Protein 6GKV (pdb70)

Radius of gyration: 29.34 Å; Cα contacts (8 Å, |Δi|>4): 1308; chains: 2; bounding box: 68×53×94 Å

Secondary structure (DSSP, 8-state):
-HHHHHHHHHHHHHHHT-S-HHHHHHHHHHHHHHHHHHH--SSHHHHHHHHHHHHHHHTTS-S-SS-TTHHHHSS---HHHHHHHS-TT---S-----STT--HHHHHHHHHHHHHHHTT--TT-EEEEET-TT-HHHHHHHHT-TT-EEEEEES-HHHHHHHHHHHHTTT-SS-EEEE--TTT------EEEEEEES-GGG---HHHHHHHHHHTEEEEEEEEEEEEEESS--EES--SSTT--STTTSSPTTS-EE-BTTGGGG--SS-EEEEEEEE-HHHHHHHHHHHHHHHHHTHHHHHHHHHHHSSSHHHHHHHHHHHHHHHHHHHHHHHGGGGSSEEEEEEEEE-/--SHHHHHHHHTT-S-HHHHHHHHHHHHHHHHHHH--SSHHHHHHHHHHHHHHHTTS-S-SS-SSHHHHSSS--HHHHHHHS-TT---S-----SSS--HHHHHHHHHHHHHHHTT--TT-EEEEET-TTSHHHHHHHHH-TT-EEEEEES-SHHHHHHHHHHHHHT-TTEEEEE--TTT------EEEEEEES-GGG-S-HHHHHHHHHTTEEEEEEEEEEEEEESS--EES--SSTT--SHHHHSPTTS-EE-BTTGGGG--SS-EEEEEEEE-HHHHHHHHHHHHHHHHHTHHHHHHHHHHHTTSSTTHHHHHHHHHHHHHHHHHHTTHHHHTSEEEEEEEEE-

Solvent-accessible surface area: 29105 Å² total; per-residue (Å²): 180,104,106,103,56,62,27,82,81,29,56,94,56,10,72,91,39,117,20,85,69,102,71,12,41,89,41,0,105,131,16,2,43,85,12,18,150,114,3,80,80,115,49,46,75,83,8,14,44,76,5,14,94,19,2,73,44,0,61,163,70,107,5,12,54,93,33,106,80,13,12,80,123,6,78,52,25,40,44,101,0,12,106,32,5,3,3,76,22,3,5,57,12,0,0,31,15,169,124,144,96,19,73,3,49,99,0,0,70,35,0,0,73,23,1,11,125,35,1,98,13,119,76,63,25,12,3,0,4,1,26,11,23,14,0,8,8,2,3,44,2,0,68,157,56,135,105,3,129,1,2,0,2,5,46,0,88,21,11,59,103,22,0,77,122,44,6,212,76,74,137,26,157,8,21,64,11,57,82,12,42,12,12,97,49,120,34,115,92,66,7,39,24,0,6,0,18,33,20,0,7,11,14,9,2,0,41,67,0,4,82,19,0,3,107,5,5,18,191,127,0,22,0,1,0,0,0,12,0,0,48,37,4,15,5,39,16,94,56,38,63,102,40,11,19,10,3,80,44,10,47,27,60,28,3,13,0,4,0,0,2,30,0,1,2,8,4,6,34,41,4,7,6,50,31,2,52,2,5,18,1,104,19,21,14,57,0,2,55,25,3,12,116,78,0,54,79,44,57,118,67,0,70,69,30,3,54,120,90,61,73,52,99,110,81,1,34,89,41,13,14,62,14,46,1,35,0,0,10,8,22,19,13,12,25,40,84,104,0,30,16,2,1,1,0,0,1,4,0,78,118,108,81,54,85,114,24,52,120,78,10,58,96,38,116,22,81,69,110,77,11,47,124,49,0,96,156,9,1,39,63,8,18,151,104,2,75,70,119,32,47,69,74,9,14,42,74,5,10,91,17,2,70,52,0,56,165,62,119,14,2,52,114,37,79,73,18,11,79,112,24,58,61,18,49,23,113,2,15,96,28,4,14,5,71,36,5,5,62,10,0,0,56,15,59,133,131,99,14,72,20,60,94,0,0,64,36,0,0,52,32,0,4,121,38,1,94,12,119,64,45,26,15,1,0,3,1,29,11,23,14,0,10,8,0,16,29,0,2,100,106,30,148,97,0,137,3,8,0,4,5,34,0,74,30,14,43,98,26,0,57,91,13,8,163,156,123,110,15,161,30,28,84,10,65,91,16,28,13,12,100,51,122,21,111,99,65,14,41,16,0,0,0,20,30,26,0,2,19,8,5,4,0,33,77,0,3,102,16,0,4,106,6,5,21,188,136,2,23,0,0,0,0,0,6,0,0,45,37,2,7,6,50,13,97,49,42,73,134,89,8,33,13,4,88,45,11,46,61,47,34,14,17,0,6,0,0,2,30,0,2,2,8,2,5,37,37,3,7,6,50,35,2,52,1,4,24,0,102,25,25,15,58,0,3,60,28,6,11,112,19,0,52,80,56,61,109,86,0,131,62,48,9,72,108,100,58,76,31,139,116,64,8,65,65,50,21,15,55,14,44,0,38,0,0,10,9,18,19,12,13,23,48,83,104,0,27,15,0,2,1,0,0,2,1,0,74,120

Structure (mmCIF, N/CA/C/O backbone):
data_6GKV
#
_entry.id   6GKV
#
_cell.length_a   48.470
_cell.length_b   96.050
_cell.length_c   154.630
_cell.angle_alpha   90.000
_cell.angle_beta   90.000
_cell.angle_gamma   90.000
#
_symmetry.space_group_name_H-M   'P 21 21 21'
#
loop_
_entity.id
_entity.type
_entity.pdbx_description
1 polymer 'Coclaurine N-methyltransferase'
2 non-polymer S-ADENOSYL-L-HOMOCYSTEINE
3 non-polymer 6,7-dimethoxy-2-methyl-1,2,3,4-tetrahydroisoquinolin-2-ium
4 water water
#
loop_
_atom_site.group_PDB
_atom_site.id
_atom_site.type_symbol
_atom_site.label_atom_id
_atom_site.label_alt_id
_atom_site.label_comp_id
_atom_site.label_asym_id
_atom_site.label_entity_id
_atom_site.label_seq_id
_atom_site.pdbx_PDB_ins_code
_atom_site.Cartn_x
_atom_site.Cartn_y
_atom_site.Cartn_z
_atom_site.occupancy
_atom_site.B_iso_or_equiv
_atom_site.auth_seq_id
_atom_site.auth_comp_id
_atom_site.auth_asym_id
_atom_site.auth_atom_id
_atom_site.pdbx_PDB_model_num
ATOM 1 N N . GLN A 1 1 ? -3.634 4.067 -5.424 1.00 77.73 7 GLN A N 1
ATOM 2 C CA . GLN A 1 1 ? -3.641 3.858 -3.975 1.00 90.76 7 GLN A CA 1
ATOM 3 C C . GLN A 1 1 ? -2.234 3.583 -3.447 1.00 92.49 7 GLN A C 1
ATOM 4 O O . GLN A 1 1 ? -1.568 4.441 -2.859 1.00 80.13 7 GLN A O 1
ATOM 10 N N . THR A 1 2 ? -1.803 2.348 -3.671 1.00 100.93 8 THR A N 1
ATOM 11 C CA . THR A 1 2 ? -0.558 1.838 -3.119 1.00 106.14 8 THR A CA 1
ATOM 12 C C . THR A 1 2 ? 0.601 2.059 -4.069 1.00 104.17 8 THR A C 1
ATOM 13 O O . THR A 1 2 ? 1.763 1.882 -3.695 1.00 100.07 8 THR A O 1
ATOM 17 N N . LYS A 1 3 ? 0.269 2.433 -5.304 1.00 103.74 9 LYS A N 1
ATOM 18 C CA . LYS A 1 3 ? 1.273 2.773 -6.302 1.00 99.38 9 LYS A CA 1
ATOM 19 C C . LYS A 1 3 ? 1.798 4.192 -6.085 1.00 100.27 9 LYS A C 1
ATOM 20 O O . LYS A 1 3 ? 2.887 4.530 -6.543 1.00 105.13 9 LYS A O 1
ATOM 26 N N . LYS A 1 4 ? 1.009 5.017 -5.396 1.00 94.65 10 LYS A N 1
ATOM 27 C CA . LYS A 1 4 ? 1.453 6.348 -4.993 1.00 89.33 10 LYS A CA 1
ATOM 28 C C . LYS A 1 4 ? 2.512 6.208 -3.912 1.00 87.10 10 LYS A C 1
ATOM 29 O O . LYS A 1 4 ? 3.539 6.899 -3.933 1.00 85.33 10 LYS A O 1
ATOM 35 N N . ALA A 1 5 ? 2.257 5.284 -2.987 1.00 85.70 11 ALA A N 1
ATOM 36 C CA . ALA A 1 5 ? 3.156 4.988 -1.879 1.00 84.87 11 ALA A CA 1
ATOM 37 C C . ALA A 1 5 ? 4.360 4.130 -2.290 1.00 76.94 11 ALA A C 1
ATOM 38 O O . ALA A 1 5 ? 5.443 4.261 -1.720 1.00 75.70 11 ALA A O 1
ATOM 40 N N . ALA A 1 6 ? 4.165 3.239 -3.257 1.00 80.63 12 ALA A N 1
ATOM 41 C CA . ALA A 1 6 ? 5.276 2.504 -3.860 1.00 78.08 12 ALA A CA 1
ATOM 42 C C . ALA A 1 6 ? 6.343 3.459 -4.409 1.00 69.15 12 ALA A C 1
ATOM 43 O O . ALA A 1 6 ? 7.538 3.218 -4.271 1.00 68.62 12 ALA A O 1
ATOM 45 N N . ILE A 1 7 ? 5.891 4.552 -5.014 1.00 59.33 13 ILE A N 1
ATOM 46 C CA . ILE A 1 7 ? 6.774 5.541 -5.609 1.00 61.63 13 ILE A CA 1
ATOM 47 C C . ILE A 1 7 ? 7.601 6.319 -4.605 1.00 64.69 13 ILE A C 1
ATOM 48 O O . ILE A 1 7 ? 8.809 6.517 -4.817 1.00 64.33 13 ILE A O 1
ATOM 53 N N . VAL A 1 8 ? 6.945 6.780 -3.537 1.00 72.88 14 VAL A N 1
ATOM 54 C CA . VAL A 1 8 ? 7.605 7.564 -2.489 1.00 72.43 14 VAL A CA 1
ATOM 55 C C . VAL A 1 8 ? 8.627 6.728 -1.723 1.00 58.59 14 VAL A C 1
ATOM 56 O O . VAL A 1 8 ? 9.605 7.267 -1.218 1.00 51.71 14 VAL A O 1
ATOM 60 N N . GLU A 1 9 ? 8.413 5.416 -1.660 1.00 58.80 15 GLU A N 1
ATOM 61 C CA . GLU A 1 9 ? 9.408 4.523 -1.082 1.00 61.40 15 GLU A CA 1
ATOM 62 C C . GLU A 1 9 ? 10.616 4.415 -2.013 1.00 58.43 15 GLU A C 1
ATOM 63 O O . GLU A 1 9 ? 11.754 4.406 -1.561 1.00 64.80 15 GLU A O 1
ATOM 69 N N . LEU A 1 10 ? 10.369 4.360 -3.315 1.00 62.17 16 LEU A N 1
ATOM 70 C CA . LEU A 1 10 ? 11.453 4.318 -4.306 1.00 61.16 16 LEU A CA 1
ATOM 71 C C . LEU A 1 10 ? 12.325 5.558 -4.251 1.00 57.73 16 LEU A C 1
ATOM 72 O O . LEU A 1 10 ? 13.553 5.461 -4.182 1.00 61.10 16 LEU A O 1
ATOM 77 N N . LEU A 1 11 ? 11.680 6.721 -4.302 1.00 54.88 17 LEU A N 1
ATOM 78 C CA . LEU A 1 11 ? 12.381 7.995 -4.154 1.00 49.78 17 LEU A CA 1
ATOM 79 C C . LEU A 1 11 ? 13.281 8.021 -2.899 1.00 45.72 17 LEU A C 1
ATOM 80 O O . LEU A 1 11 ? 14.413 8.475 -2.990 1.00 44.70 17 LEU A O 1
ATOM 85 N N . LYS A 1 12 ? 12.838 7.501 -1.751 1.00 55.68 18 LYS A N 1
ATOM 86 C CA . LYS A 1 12 ? 13.737 7.530 -0.568 1.00 61.77 18 LYS A CA 1
ATOM 87 C C . LYS A 1 12 ? 14.888 6.532 -0.608 1.00 54.46 18 LYS A C 1
ATOM 88 O O . LYS A 1 12 ? 15.989 6.804 -0.141 1.00 52.83 18 LYS A O 1
ATOM 94 N N . GLN A 1 13 ? 14.635 5.374 -1.174 1.00 53.33 19 GLN A N 1
ATOM 95 C CA . GLN A 1 13 ? 15.703 4.428 -1.442 1.00 59.14 19 GLN A CA 1
ATOM 96 C C . GLN A 1 13 ? 16.809 5.004 -2.320 1.00 60.22 19 GLN A C 1
ATOM 97 O O . GLN A 1 13 ? 18.001 4.725 -2.110 1.00 58.39 19 GLN A O 1
ATOM 103 N N . LEU A 1 14 ? 16.392 5.769 -3.332 1.00 54.14 20 LEU A N 1
ATOM 104 C CA . LEU A 1 14 ? 17.315 6.455 -4.223 1.00 46.13 20 LEU A CA 1
ATOM 105 C C . LEU A 1 14 ? 18.103 7.512 -3.448 1.00 40.31 20 LEU A C 1
ATOM 106 O O . LEU A 1 14 ? 19.326 7.539 -3.512 1.00 45.33 20 LEU A O 1
ATOM 111 N N . GLU A 1 15 ? 17.406 8.377 -2.717 1.00 42.40 21 GLU A N 1
ATOM 112 C CA . GLU A 1 15 ? 18.055 9.337 -1.802 1.00 46.03 21 GLU A CA 1
ATOM 113 C C . GLU A 1 15 ? 19.076 8.659 -0.862 1.00 48.13 21 GLU A C 1
ATOM 114 O O . GLU A 1 15 ? 20.126 9.228 -0.547 1.00 48.85 21 GLU A O 1
ATOM 120 N N . LEU A 1 16 ? 18.767 7.442 -0.428 1.00 45.87 22 LEU A N 1
ATOM 121 C CA . LEU A 1 16 ? 19.606 6.744 0.549 1.00 52.21 22 LEU A CA 1
ATOM 122 C C . LEU A 1 16 ? 20.672 5.906 -0.141 1.00 58.73 22 LEU A C 1
ATOM 123 O O . LEU A 1 16 ? 21.588 5.380 0.513 1.00 60.20 22 LEU A O 1
ATOM 128 N N . GLY A 1 17 ? 20.541 5.770 -1.458 1.00 47.71 23 GLY A N 1
ATOM 129 C CA . GLY A 1 17 ? 21.543 5.085 -2.241 1.00 40.41 23 GLY A CA 1
ATOM 130 C C . GLY A 1 17 ? 21.473 3.584 -2.083 1.00 48.80 23 GLY A C 1
ATOM 131 O O . GLY A 1 17 ? 22.501 2.907 -2.139 1.00 55.08 23 GLY A O 1
ATOM 132 N N . LEU A 1 18 ? 20.253 3.066 -1.935 1.00 47.12 24 LEU A N 1
ATOM 133 C CA . LEU A 1 18 ? 20.020 1.642 -1.677 1.00 47.09 24 LEU A CA 1
ATOM 134 C C . LEU A 1 18 ? 19.603 0.843 -2.908 1.00 51.64 24 LEU A C 1
ATOM 135 O O . LEU A 1 18 ? 19.400 -0.373 -2.828 1.00 54.10 24 LEU A O 1
ATOM 140 N N . VAL A 1 19 ? 19.457 1.526 -4.039 1.00 52.98 25 VAL A N 1
ATOM 141 C CA . VAL A 1 19 ? 19.069 0.884 -5.293 1.00 54.24 25 VAL A CA 1
ATOM 142 C C . VAL A 1 19 ? 20.266 0.828 -6.247 1.00 53.27 25 VAL A C 1
ATOM 143 O O . VAL A 1 19 ? 20.861 1.868 -6.556 1.00 47.77 25 VAL A O 1
ATOM 147 N N . PRO A 1 20 ? 20.625 -0.384 -6.716 1.00 55.95 26 PRO A N 1
ATOM 148 C CA . PRO A 1 20 ? 21.800 -0.574 -7.585 1.00 57.67 26 PRO A CA 1
ATOM 149 C C . PRO A 1 20 ? 21.654 0.185 -8.910 1.00 57.91 26 PRO A C 1
ATOM 150 O O . PRO A 1 20 ? 20.524 0.381 -9.352 1.00 58.80 26 PRO A O 1
ATOM 154 N N . TYR A 1 21 ? 22.767 0.606 -9.512 1.00 56.32 27 TYR A N 1
ATOM 155 C CA . TYR A 1 21 ? 22.734 1.441 -10.720 1.00 50.43 27 TYR A CA 1
ATOM 156 C C . TYR A 1 21 ? 21.863 0.894 -11.834 1.00 53.59 27 TYR A C 1
ATOM 157 O O . TYR A 1 21 ? 21.128 1.656 -12.464 1.00 49.80 27 TYR A O 1
ATOM 166 N N . ASP A 1 22 ? 21.952 -0.415 -12.066 1.00 58.48 28 ASP A N 1
ATOM 167 C CA . ASP A 1 22 ? 21.238 -1.076 -13.159 1.00 59.08 28 ASP A CA 1
ATOM 168 C C . ASP A 1 22 ? 19.745 -1.083 -12.950 1.00 62.55 28 ASP A C 1
ATOM 169 O O . ASP A 1 22 ? 18.983 -0.953 -13.908 1.00 69.37 28 ASP A O 1
ATOM 174 N N . ASP A 1 23 ? 19.333 -1.276 -11.703 1.00 54.64 29 ASP A N 1
ATOM 175 C CA . ASP A 1 23 ? 17.925 -1.212 -11.348 1.00 51.52 29 ASP A CA 1
ATOM 176 C C . ASP A 1 23 ? 17.385 0.201 -11.600 1.00 52.18 29 ASP A C 1
ATOM 177 O O . ASP A 1 23 ? 16.213 0.373 -11.925 1.00 56.01 29 ASP A O 1
ATOM 182 N N . ILE A 1 24 ? 18.241 1.209 -11.439 1.00 56.47 30 ILE A N 1
ATOM 183 C CA . ILE A 1 24 ? 17.827 2.604 -11.616 1.00 52.02 30 ILE A CA 1
ATOM 184 C C . ILE A 1 24 ? 17.661 2.899 -13.091 1.00 43.93 30 ILE A C 1
ATOM 185 O O . ILE A 1 24 ? 16.660 3.488 -13.501 1.00 47.72 30 ILE A O 1
ATOM 190 N N . LYS A 1 25 ? 18.647 2.479 -13.881 1.00 45.17 31 LYS A N 1
ATOM 191 C CA . LYS A 1 25 ? 18.596 2.604 -15.342 1.00 44.79 31 LYS A CA 1
ATOM 192 C C . LYS A 1 25 ? 17.372 1.892 -15.920 1.00 50.78 31 LYS A C 1
ATOM 193 O O . LYS A 1 25 ? 16.634 2.462 -16.722 1.00 51.19 31 LYS A O 1
ATOM 199 N N . GLN A 1 26 ? 17.141 0.653 -15.491 1.00 44.49 32 GLN A N 1
ATOM 200 C CA . GLN A 1 26 ? 15.942 -0.060 -15.899 1.00 39.59 32 GLN A CA 1
ATOM 201 C C . GLN A 1 26 ? 14.654 0.716 -15.612 1.00 42.65 32 GLN A C 1
ATOM 202 O O . GLN A 1 26 ? 13.759 0.743 -16.442 1.00 47.01 32 GLN A O 1
ATOM 208 N N . LEU A 1 27 ? 14.552 1.342 -14.442 1.00 48.65 33 LEU A N 1
ATOM 209 C CA . LEU A 1 27 ? 13.317 2.044 -14.078 1.00 49.30 33 LEU A CA 1
ATOM 210 C C . LEU A 1 27 ? 13.164 3.346 -14.858 1.00 47.93 33 LEU A C 1
ATOM 211 O O . LEU A 1 27 ? 12.041 3.762 -15.179 1.00 39.05 33 LEU A O 1
ATOM 216 N N . ILE A 1 28 ? 14.296 3.993 -15.125 1.00 43.45 34 ILE A N 1
ATOM 217 C CA . ILE A 1 28 ? 14.317 5.231 -15.889 1.00 48.63 34 ILE A CA 1
ATOM 218 C C . ILE A 1 28 ? 13.833 4.934 -17.307 1.00 47.46 34 ILE A C 1
ATOM 219 O O . ILE A 1 28 ? 12.931 5.607 -17.806 1.00 49.79 34 ILE A O 1
ATOM 224 N N . ARG A 1 29 ? 14.394 3.893 -17.924 1.00 42.54 35 ARG A N 1
ATOM 225 C CA . ARG A 1 29 ? 14.021 3.502 -19.280 1.00 44.05 35 ARG A CA 1
ATOM 226 C C . ARG A 1 29 ? 12.533 3.263 -19.413 1.00 50.02 35 ARG A C 1
ATOM 227 O O . ARG A 1 29 ? 11.963 3.476 -20.487 1.00 55.62 35 ARG A O 1
ATOM 235 N N . ARG A 1 30 ? 11.909 2.808 -18.330 1.00 44.06 36 ARG A N 1
ATOM 236 C CA . ARG A 1 30 ? 10.486 2.491 -18.358 1.00 45.33 36 ARG A CA 1
ATOM 237 C C . ARG A 1 30 ? 9.678 3.768 -18.451 1.00 46.84 36 ARG A C 1
ATOM 238 O O . ARG A 1 30 ? 8.636 3.798 -19.103 1.00 52.49 36 ARG A O 1
ATOM 246 N N . GLU A 1 31 ? 10.152 4.813 -17.773 1.00 43.80 37 GLU A N 1
ATOM 247 C CA . GLU A 1 31 ? 9.481 6.115 -17.809 1.00 42.01 37 GLU A CA 1
ATOM 248 C C . GLU A 1 31 ? 9.714 6.784 -19.157 1.00 40.91 37 GLU A C 1
ATOM 249 O O . GLU A 1 31 ? 8.782 7.316 -19.757 1.00 43.86 37 GLU A O 1
ATOM 255 N N . LEU A 1 32 ? 10.968 6.765 -19.602 1.00 31.98 38 LEU A N 1
ATOM 256 C CA . LEU A 1 32 ? 11.336 7.237 -20.926 1.00 39.16 38 LEU A CA 1
ATOM 257 C C . LEU A 1 32 ? 10.410 6.648 -21.987 1.00 37.97 38 LEU A C 1
ATOM 258 O O . LEU A 1 32 ? 9.725 7.382 -22.692 1.00 40.50 38 LEU A O 1
ATOM 263 N N . ALA A 1 33 ? 10.379 5.323 -22.064 1.00 42.51 39 ALA A N 1
ATOM 264 C CA . ALA A 1 33 ? 9.461 4.609 -22.947 1.00 43.64 39 ALA A CA 1
ATOM 265 C C . ALA A 1 33 ? 8.078 5.229 -22.893 1.00 48.26 39 ALA A C 1
ATOM 266 O O . ALA A 1 33 ? 7.475 5.506 -23.918 1.00 50.82 39 ALA A O 1
ATOM 268 N N . ARG A 1 34 ? 7.592 5.476 -21.683 1.00 51.05 40 ARG A N 1
ATOM 269 C CA . ARG A 1 34 ? 6.255 6.025 -21.517 1.00 51.47 40 ARG A CA 1
ATOM 270 C C . ARG A 1 34 ? 6.132 7.482 -21.980 1.00 53.46 40 ARG A C 1
ATOM 271 O O . ARG A 1 34 ? 5.036 7.914 -22.342 1.00 53.58 40 ARG A O 1
ATOM 279 N N . ARG A 1 35 ? 7.228 8.244 -21.938 1.00 50.72 41 ARG A N 1
ATOM 280 C CA . ARG A 1 35 ? 7.192 9.634 -22.397 1.00 48.19 41 ARG A CA 1
ATOM 281 C C . ARG A 1 35 ? 7.150 9.649 -23.928 1.00 44.24 41 ARG A C 1
ATOM 282 O O . ARG A 1 35 ? 6.383 10.405 -24.532 1.00 44.09 41 ARG A O 1
ATOM 290 N N . LEU A 1 36 ? 7.955 8.793 -24.553 1.00 41.84 42 LEU A N 1
ATOM 291 C CA . LEU A 1 36 ? 7.882 8.610 -25.999 1.00 41.69 42 LEU A CA 1
ATOM 292 C C . LEU A 1 36 ? 6.455 8.283 -26.443 1.00 48.80 42 LEU A C 1
ATOM 293 O O . LEU A 1 36 ? 5.968 8.774 -27.465 1.00 48.66 42 LEU A O 1
ATOM 298 N N . GLN A 1 37 ? 5.781 7.465 -25.655 1.00 46.58 43 GLN A N 1
ATOM 299 C CA . GLN A 1 37 ? 4.454 6.987 -26.014 1.00 55.03 43 GLN A CA 1
ATOM 300 C C . GLN A 1 37 ? 3.452 8.124 -25.908 1.00 50.15 43 GLN A C 1
ATOM 301 O O . GLN A 1 37 ? 2.522 8.234 -26.700 1.00 53.66 43 GLN A O 1
ATOM 307 N N . TRP A 1 38 ? 3.664 8.973 -24.912 1.00 45.75 44 TRP A N 1
ATOM 308 C CA . TRP A 1 38 ? 2.820 10.125 -24.657 1.00 45.79 44 TRP A CA 1
ATOM 309 C C . TRP A 1 38 ? 3.159 11.238 -25.646 1.00 46.56 44 TRP A C 1
ATOM 310 O O . TRP A 1 38 ? 2.292 12.010 -26.056 1.00 39.61 44 TRP A O 1
ATOM 321 N N . GLY A 1 39 ? 4.428 11.291 -26.037 1.00 51.29 45 GLY A N 1
ATOM 322 C CA . GLY A 1 39 ? 4.910 12.272 -26.991 1.00 58.58 45 GLY A CA 1
ATOM 323 C C . GLY A 1 39 ? 4.568 12.071 -28.461 1.00 55.64 45 GLY A C 1
ATOM 324 O O . GLY A 1 39 ? 4.098 13.005 -29.111 1.00 56.59 45 GLY A O 1
ATOM 325 N N . TYR A 1 40 ? 4.815 10.882 -29.006 1.00 51.55 46 TYR A N 1
ATOM 326 C CA . TYR A 1 40 ? 4.520 10.644 -30.425 1.00 46.97 46 TYR A CA 1
ATOM 327 C C . TYR A 1 40 ? 3.009 10.612 -30.683 1.00 52.29 46 TYR A C 1
ATOM 328 O O . TYR A 1 40 ? 2.230 10.185 -29.826 1.00 45.64 46 TYR A O 1
ATOM 337 N N . LYS A 1 41 ? 2.600 11.076 -31.868 1.00 50.76 47 LYS A N 1
ATOM 338 C CA . LYS A 1 41 ? 1.183 11.127 -32.217 1.00 47.94 47 LYS A CA 1
ATOM 339 C C . LYS A 1 41 ? 0.881 10.253 -33.432 1.00 47.88 47 LYS A C 1
ATOM 340 O O . LYS A 1 41 ? 1.716 10.077 -34.324 1.00 45.21 47 LYS A O 1
ATOM 346 N N . PRO A 1 42 ? -0.324 9.688 -33.475 1.00 47.85 48 PRO A N 1
ATOM 347 C CA . PRO A 1 42 ? -0.566 8.743 -34.570 1.00 45.88 48 PRO A CA 1
ATOM 348 C C . PRO A 1 42 ? -0.674 9.427 -35.945 1.00 52.80 48 PRO A C 1
ATOM 349 O O . PRO A 1 42 ? -0.422 8.780 -36.959 1.00 52.16 48 PRO A O 1
ATOM 353 N N . THR A 1 43 ? -1.016 10.707 -35.990 1.00 52.76 49 THR A N 1
ATOM 354 C CA . THR A 1 43 ? -1.016 11.425 -37.266 1.00 46.39 49 THR A CA 1
ATOM 355 C C . THR A 1 43 ? -0.064 12.604 -37.216 1.00 45.67 49 THR A C 1
ATOM 356 O O . THR A 1 43 ? 0.091 13.229 -36.168 1.00 43.89 49 THR A O 1
ATOM 360 N N . TYR A 1 44 ? 0.578 12.918 -38.342 1.00 43.98 50 TYR A N 1
ATOM 361 C CA . TYR A 1 44 ? 1.507 14.043 -38.359 1.00 38.02 50 TYR A CA 1
ATOM 362 C C . TYR A 1 44 ? 0.785 15.350 -38.043 1.00 35.88 50 TYR A C 1
ATOM 363 O O . TYR A 1 44 ? 1.362 16.250 -37.438 1.00 37.25 50 TYR A O 1
ATOM 372 N N . GLU A 1 45 ? -0.482 15.427 -38.448 1.00 37.53 51 GLU A N 1
ATOM 373 C CA . GLU A 1 45 ? -1.298 16.607 -38.238 1.00 42.09 51 GLU A CA 1
ATOM 374 C C . GLU A 1 45 ? -1.385 16.926 -36.750 1.00 47.40 51 GLU A C 1
ATOM 375 O O . GLU A 1 45 ? -1.245 18.080 -36.350 1.00 45.66 51 GLU A O 1
ATOM 381 N N . GLU A 1 46 ? -1.611 15.885 -35.950 1.00 46.97 52 GLU A N 1
ATOM 382 C CA . GLU A 1 46 ? -1.693 16.001 -34.492 1.00 43.01 52 GLU A CA 1
ATOM 383 C C . GLU A 1 46 ? -0.336 16.338 -33.883 1.00 43.92 52 GLU A C 1
ATOM 384 O O . GLU A 1 46 ? -0.244 17.122 -32.943 1.00 54.91 52 GLU A O 1
ATOM 390 N N . GLN A 1 47 ? 0.723 15.770 -34.439 1.00 39.84 53 GLN A N 1
ATOM 391 C CA . GLN A 1 47 ? 2.074 16.089 -33.995 1.00 34.86 53 GLN A CA 1
ATOM 392 C C . GLN A 1 47 ? 2.370 17.582 -34.158 1.00 45.60 53 GLN A C 1
ATOM 393 O O . GLN A 1 47 ? 2.929 18.201 -33.252 1.00 48.69 53 GLN A O 1
ATOM 399 N N . ILE A 1 48 ? 2.024 18.149 -35.326 1.00 46.65 54 ILE A N 1
ATOM 400 C CA . ILE A 1 48 ? 2.365 19.544 -35.634 1.00 38.11 54 ILE A CA 1
ATOM 401 C C . ILE A 1 48 ? 1.502 20.485 -34.796 1.00 35.62 54 ILE A C 1
ATOM 402 O O . ILE A 1 48 ? 1.993 21.455 -34.267 1.00 39.86 54 ILE A O 1
ATOM 407 N N . ALA A 1 49 ? 0.217 20.165 -34.680 1.00 35.92 55 ALA A N 1
ATOM 408 C CA . ALA A 1 49 ? -0.707 20.867 -33.802 1.00 40.09 55 ALA A CA 1
ATOM 409 C C . ALA A 1 49 ? -0.233 20.914 -32.339 1.00 49.61 55 ALA A C 1
ATOM 410 O O . ALA A 1 49 ? -0.412 21.937 -31.685 1.00 56.56 55 ALA A O 1
ATOM 412 N N . GLU A 1 50 ? 0.358 19.827 -31.827 1.00 45.26 56 GLU A N 1
ATOM 413 C CA . GLU A 1 50 ? 0.990 19.842 -30.486 1.00 43.46 56 GLU A CA 1
ATOM 414 C C . GLU A 1 50 ? 2.119 20.856 -30.386 1.00 41.55 56 GLU A C 1
ATOM 415 O O . GLU A 1 50 ? 2.260 21.537 -29.383 1.00 42.87 56 GLU A O 1
ATOM 421 N N . ILE A 1 51 ? 2.924 20.969 -31.431 1.00 46.29 57 ILE A N 1
ATOM 422 C CA . ILE A 1 51 ? 3.993 21.951 -31.413 1.00 44.81 57 ILE A CA 1
ATOM 423 C C . ILE A 1 51 ? 3.408 23.367 -31.381 1.00 50.65 57 ILE A C 1
ATOM 424 O O . ILE A 1 51 ? 3.996 24.267 -30.806 1.00 50.92 57 ILE A O 1
ATOM 429 N N . GLN A 1 52 ? 2.237 23.555 -31.987 1.00 45.91 58 GLN A N 1
ATOM 430 C CA . GLN A 1 52 ? 1.643 24.883 -32.090 1.00 45.85 58 GLN A CA 1
ATOM 431 C C . GLN A 1 52 ? 0.964 25.285 -30.782 1.00 48.02 58 GLN A C 1
ATOM 432 O O . GLN A 1 52 ? 0.981 26.457 -30.415 1.00 47.00 58 GLN A O 1
ATOM 438 N N . ASN A 1 53 ? 0.361 24.308 -30.100 1.00 38.16 59 ASN A N 1
ATOM 439 C CA . ASN A 1 53 ? -0.248 24.519 -28.811 1.00 39.44 59 ASN A CA 1
ATOM 440 C C . ASN A 1 53 ? 0.784 25.039 -27.834 1.00 47.57 59 ASN A C 1
ATOM 441 O O . ASN A 1 53 ? 0.535 25.995 -27.099 1.00 50.13 59 ASN A O 1
ATOM 446 N N . LEU A 1 54 ? 1.963 24.432 -27.858 1.00 42.96 60 LEU A N 1
ATOM 447 C CA . LEU A 1 54 ? 3.024 24.872 -26.974 1.00 45.30 60 LEU A CA 1
ATOM 448 C C . LEU A 1 54 ? 3.663 26.208 -27.430 1.00 48.85 60 LEU A C 1
ATOM 449 O O . LEU A 1 54 ? 3.837 27.113 -26.619 1.00 50.66 60 LEU A O 1
ATOM 454 N N . THR A 1 55 ? 3.999 26.353 -28.710 1.00 45.74 61 THR A N 1
ATOM 455 C CA . THR A 1 55 ? 4.593 27.617 -29.170 1.00 46.62 61 THR A CA 1
ATOM 456 C C . THR A 1 55 ? 3.688 28.792 -28.817 1.00 51.06 61 THR A C 1
ATOM 457 O O . THR A 1 55 ? 4.161 29.859 -28.439 1.00 61.33 61 THR A O 1
ATOM 461 N N . HIS A 1 56 ? 2.383 28.583 -28.906 1.00 49.87 62 HIS A N 1
ATOM 462 C CA . HIS A 1 56 ? 1.428 29.660 -28.683 1.00 48.92 62 HIS A CA 1
ATOM 463 C C . HIS A 1 56 ? 1.219 29.965 -27.198 1.00 56.73 62 HIS A C 1
ATOM 464 O O . HIS A 1 56 ? 1.087 31.135 -26.806 1.00 52.61 62 HIS A O 1
ATOM 471 N N . SER A 1 57 ? 1.189 28.924 -26.372 1.00 47.50 63 SER A N 1
ATOM 472 C CA . SER A 1 57 ? 0.924 29.130 -24.954 1.00 43.38 63 SER A CA 1
ATOM 473 C C . SER A 1 57 ? 2.107 29.831 -24.293 1.00 43.03 63 SER A C 1
ATOM 474 O O . SER A 1 57 ? 1.921 30.654 -23.396 1.00 47.12 63 SER A O 1
ATOM 477 N N . LEU A 1 58 ? 3.322 29.517 -24.742 1.00 40.53 64 LEU A N 1
ATOM 478 C CA . LEU A 1 58 ? 4.511 30.171 -24.208 1.00 34.25 64 LEU A CA 1
ATOM 479 C C . LEU A 1 58 ? 4.501 31.681 -24.463 1.00 42.99 64 LEU A C 1
ATOM 480 O O . LEU A 1 58 ? 4.954 32.460 -23.599 1.00 49.38 64 LEU A O 1
ATOM 485 N N . ARG A 1 59 ? 3.967 32.097 -25.617 1.00 41.45 65 ARG A N 1
ATOM 486 C CA . ARG A 1 59 ? 3.938 33.518 -25.990 1.00 47.20 65 ARG A CA 1
ATOM 487 C C . ARG A 1 59 ? 3.075 34.387 -25.058 1.00 57.98 65 ARG A C 1
ATOM 488 O O . ARG A 1 59 ? 3.176 35.618 -25.069 1.00 59.56 65 ARG A O 1
ATOM 496 N N . GLN A 1 60 ? 2.236 33.756 -24.249 1.00 64.22 66 GLN A N 1
ATOM 497 C CA . GLN A 1 60 ? 1.486 34.493 -23.228 1.00 75.19 66 GLN A CA 1
ATOM 498 C C . GLN A 1 60 ? 2.133 34.515 -21.843 1.00 63.39 66 GLN A C 1
ATOM 499 O O . GLN A 1 60 ? 1.698 35.243 -20.966 1.00 69.56 66 GLN A O 1
ATOM 505 N N . MET A 1 61 ? 3.168 33.713 -21.642 1.00 60.50 67 MET A N 1
ATOM 506 C CA . MET A 1 61 ? 3.820 33.653 -20.339 1.00 57.93 67 MET A CA 1
ATOM 507 C C . MET A 1 61 ? 4.755 34.849 -20.171 1.00 60.79 67 MET A C 1
ATOM 508 O O . MET A 1 61 ? 4.744 35.758 -20.997 1.00 63.12 67 MET A O 1
ATOM 513 N N . LYS A 1 62 ? 5.542 34.868 -19.100 1.00 61.88 68 LYS A N 1
ATOM 514 C CA . LYS A 1 62 ? 6.638 35.825 -18.994 1.00 60.58 68 LYS A CA 1
ATOM 515 C C . LYS A 1 62 ? 7.899 35.127 -19.463 1.00 51.99 68 LYS A C 1
ATOM 516 O O . LYS A 1 62 ? 7.858 33.945 -19.765 1.00 46.87 68 LYS A O 1
ATOM 522 N N . ILE A 1 63 ? 9.015 35.846 -19.530 1.00 55.51 69 ILE A N 1
ATOM 523 C CA . ILE A 1 63 ? 10.257 35.262 -20.038 1.00 51.47 69 ILE A CA 1
ATOM 524 C C . ILE A 1 63 ? 10.699 34.029 -19.239 1.00 57.81 69 ILE A C 1
ATOM 525 O O . ILE A 1 63 ? 11.104 33.014 -19.809 1.00 63.94 69 ILE A O 1
ATOM 530 N N . ALA A 1 64 ? 10.604 34.114 -17.918 1.00 57.90 70 ALA A N 1
ATOM 531 C CA . ALA A 1 64 ? 10.969 32.990 -17.056 1.00 57.26 70 ALA A CA 1
ATOM 532 C C . ALA A 1 64 ? 10.119 32.948 -15.806 1.00 58.99 70 ALA A C 1
ATOM 533 O O . ALA A 1 64 ? 9.648 33.984 -15.325 1.00 55.06 70 ALA A O 1
ATOM 535 N N . THR A 1 65 ? 9.917 31.738 -15.296 1.00 68.89 71 THR A N 1
ATOM 536 C CA . THR A 1 65 ? 9.308 31.544 -13.984 1.00 79.64 71 THR A CA 1
ATOM 537 C C . THR A 1 65 ? 10.298 30.818 -13.076 1.00 82.63 71 THR A C 1
ATOM 538 O O . THR A 1 65 ? 11.291 30.247 -13.556 1.00 78.36 71 THR A O 1
ATOM 542 N N . GLU A 1 66 ? 10.020 30.855 -11.771 1.00 85.72 72 GLU A N 1
ATOM 543 C CA . GLU A 1 66 ? 10.845 30.201 -10.751 1.00 83.61 72 GLU A CA 1
ATOM 544 C C . GLU A 1 66 ? 12.330 30.548 -10.882 1.00 84.17 72 GLU A C 1
ATOM 545 O O . GLU A 1 66 ? 13.174 29.664 -10.777 1.00 84.51 72 GLU A O 1
ATOM 551 N N . VAL A 1 67 ? 12.640 31.828 -11.090 1.00 84.04 73 VAL A N 1
ATOM 552 C CA . VAL A 1 67 ? 13.989 32.253 -11.489 1.00 77.00 73 VAL A CA 1
ATOM 553 C C . VAL A 1 67 ? 15.043 32.152 -10.385 1.00 84.71 73 VAL A C 1
ATOM 554 O O . VAL A 1 67 ? 16.129 31.617 -10.603 1.00 84.83 73 VAL A O 1
ATOM 558 N N . GLU A 1 68 ? 14.732 32.682 -9.208 1.00 94.95 74 GLU A N 1
ATOM 559 C CA . GLU A 1 68 ? 15.711 32.697 -8.121 1.00 97.67 74 GLU A CA 1
ATOM 560 C C . GLU A 1 68 ? 15.645 31.420 -7.271 1.00 89.53 74 GLU A C 1
ATOM 561 O O . GLU A 1 68 ? 16.632 31.077 -6.614 1.00 88.05 74 GLU A O 1
ATOM 567 N N . THR A 1 69 ? 14.511 30.713 -7.288 1.00 85.53 75 THR A N 1
ATOM 568 C CA . THR A 1 69 ? 14.448 29.365 -6.710 1.00 87.55 75 THR A CA 1
ATOM 569 C C . THR A 1 69 ? 15.030 28.302 -7.681 1.00 105.28 75 THR A C 1
ATOM 570 O O . THR A 1 69 ? 15.164 27.129 -7.310 1.00 103.83 75 THR A O 1
ATOM 574 N N . LEU A 1 70 ? 15.360 28.713 -8.914 1.00 93.13 76 LEU A N 1
ATOM 575 C CA . LEU A 1 70 ? 16.164 27.889 -9.821 1.00 87.30 76 LEU A CA 1
ATOM 576 C C . LEU A 1 70 ? 17.651 28.121 -9.551 1.00 84.28 76 LEU A C 1
ATOM 577 O O . LEU A 1 70 ? 18.442 27.176 -9.576 1.00 83.26 76 LEU A O 1
ATOM 582 N N . ASP A 1 71 ? 18.024 29.376 -9.298 1.00 82.64 77 ASP A N 1
ATOM 583 C CA . ASP A 1 71 ? 19.408 29.708 -8.960 1.00 87.25 77 ASP A CA 1
ATOM 584 C C . ASP A 1 71 ? 19.802 29.191 -7.570 1.00 92.25 77 ASP A C 1
ATOM 585 O O . ASP A 1 71 ? 20.981 29.145 -7.237 1.00 99.24 77 ASP A O 1
ATOM 590 N N . SER A 1 72 ? 18.823 28.789 -6.765 1.00 89.44 78 SER A N 1
ATOM 591 C CA . SER A 1 72 ? 19.113 28.322 -5.408 1.00 88.89 78 SER A CA 1
ATOM 592 C C . SER A 1 72 ? 19.297 26.810 -5.314 1.00 89.72 78 SER A C 1
ATOM 593 O O . SER A 1 72 ? 20.257 26.346 -4.691 1.00 88.74 78 SER A O 1
ATOM 596 N N . GLN A 1 73 ? 18.375 26.046 -5.902 1.00 89.54 79 GLN A N 1
ATOM 597 C CA . GLN A 1 73 ? 18.452 24.588 -5.827 1.00 93.09 79 GLN A CA 1
ATOM 598 C C . GLN A 1 73 ? 19.587 24.080 -6.706 1.00 94.71 79 GLN A C 1
ATOM 599 O O . GLN A 1 73 ? 20.245 23.083 -6.398 1.00 94.46 79 GLN A O 1
ATOM 605 N N . LEU A 1 74 ? 19.811 24.808 -7.792 1.00 96.52 80 LEU A N 1
ATOM 606 C CA . LEU A 1 74 ? 20.772 24.454 -8.824 1.00 94.43 80 LEU A CA 1
ATOM 607 C C . LEU A 1 74 ? 21.593 25.709 -9.120 1.00 102.52 80 LEU A C 1
ATOM 608 O O . LEU A 1 74 ? 21.198 26.793 -8.699 1.00 112.70 80 LEU A O 1
ATOM 613 N N . TYR A 1 75 ? 22.737 25.573 -9.792 1.00 94.55 81 TYR A N 1
ATOM 614 C CA . TYR A 1 75 ? 23.509 26.735 -10.288 1.00 88.69 81 TYR A CA 1
ATOM 615 C C . TYR A 1 75 ? 24.183 27.642 -9.224 1.00 78.01 81 TYR A C 1
ATOM 616 O O . TYR A 1 75 ? 24.839 28.630 -9.578 1.00 74.60 81 TYR A O 1
ATOM 625 N N . GLU A 1 76 ? 24.018 27.318 -7.938 1.00 79.28 82 GLU A N 1
ATOM 626 C CA . GLU A 1 76 ? 24.847 27.903 -6.876 1.00 77.53 82 GLU A CA 1
ATOM 627 C C . GLU A 1 76 ? 25.678 26.792 -6.242 1.00 77.10 82 GLU A C 1
ATOM 628 O O . GLU A 1 76 ? 25.694 26.621 -5.023 1.00 80.61 82 GLU A O 1
ATOM 634 N N . ILE A 1 77 ? 26.359 26.029 -7.085 1.00 80.50 83 ILE A N 1
ATOM 635 C CA . ILE A 1 77 ? 27.094 24.859 -6.642 1.00 73.21 83 ILE A CA 1
ATOM 636 C C . ILE A 1 77 ? 28.536 25.216 -6.326 1.00 72.22 83 ILE A C 1
ATOM 637 O O . ILE A 1 77 ? 29.181 25.902 -7.114 1.00 75.16 83 ILE A O 1
ATOM 642 N N . PRO A 1 78 ? 29.042 24.758 -5.169 1.00 70.69 84 PRO A N 1
ATOM 643 C CA . PRO A 1 78 ? 30.454 24.944 -4.826 1.00 74.81 84 PRO A CA 1
ATOM 644 C C . PRO A 1 78 ? 31.380 24.473 -5.940 1.00 84.99 84 PRO A C 1
ATOM 645 O O . PRO A 1 78 ? 31.275 23.343 -6.427 1.00 89.88 84 PRO A O 1
ATOM 649 N N . ILE A 1 79 ? 32.281 25.365 -6.333 1.00 83.06 85 ILE A N 1
ATOM 650 C CA . ILE A 1 79 ? 33.182 25.133 -7.444 1.00 76.98 85 ILE A CA 1
ATOM 651 C C . ILE A 1 79 ? 34.057 23.899 -7.206 1.00 74.25 85 ILE A C 1
ATOM 652 O O . ILE A 1 79 ? 34.345 23.150 -8.149 1.00 69.58 85 ILE A O 1
ATOM 657 N N . GLU A 1 80 ? 34.436 23.680 -5.943 1.00 72.16 86 GLU A N 1
ATOM 658 C CA . GLU A 1 80 ? 35.303 22.569 -5.539 1.00 74.51 86 GLU A CA 1
ATOM 659 C C . GLU A 1 80 ? 34.708 21.212 -5.905 1.00 69.88 86 GLU A C 1
ATOM 660 O O . GLU A 1 80 ? 35.440 20.247 -6.162 1.00 61.81 86 GLU A O 1
ATOM 666 N N . PHE A 1 81 ? 33.377 21.151 -5.901 1.00 67.73 87 PHE A N 1
ATOM 667 C CA . PHE A 1 81 ? 32.646 19.972 -6.345 1.00 60.54 87 PHE A CA 1
ATOM 668 C C . PHE A 1 81 ? 32.659 19.859 -7.863 1.00 68.74 87 PHE A C 1
ATOM 669 O O . PHE A 1 81 ? 32.749 18.763 -8.402 1.00 76.99 87 PHE A O 1
ATOM 677 N N . LEU A 1 82 ? 32.563 20.992 -8.550 1.00 64.45 88 LEU A N 1
ATOM 678 C CA . LEU A 1 82 ? 32.481 20.967 -10.004 1.00 61.46 88 LEU A CA 1
ATOM 679 C C . LEU A 1 82 ? 33.816 20.536 -10.640 1.00 54.86 88 LEU A C 1
ATOM 680 O O . LEU A 1 82 ? 33.814 19.819 -11.629 1.00 48.41 88 LEU A O 1
ATOM 685 N N . LYS A 1 83 ? 34.945 20.919 -10.043 1.00 53.01 89 LYS A N 1
ATOM 686 C CA . LYS A 1 83 ? 36.241 20.542 -10.614 1.00 57.87 89 LYS A CA 1
ATOM 687 C C . LYS A 1 83 ? 36.482 19.037 -10.527 1.00 61.12 89 LYS A C 1
ATOM 688 O O . LYS A 1 83 ? 37.299 18.490 -11.280 1.00 62.83 89 LYS A O 1
ATOM 694 N N . ILE A 1 84 ? 35.779 18.369 -9.617 1.00 63.93 90 ILE A N 1
ATOM 695 C CA . ILE A 1 84 ? 35.876 16.925 -9.499 1.00 65.21 90 ILE A CA 1
ATOM 696 C C . ILE A 1 84 ? 34.930 16.233 -10.499 1.00 65.50 90 ILE A C 1
ATOM 697 O O . ILE A 1 84 ? 35.337 15.322 -11.236 1.00 56.09 90 ILE A O 1
ATOM 702 N N . MET A 1 85 ? 33.675 16.672 -10.530 1.00 60.95 91 MET A N 1
ATOM 703 C CA . MET A 1 85 ? 32.713 16.037 -11.410 1.00 60.74 91 MET A CA 1
ATOM 704 C C . MET A 1 85 ? 32.924 16.447 -12.867 1.00 63.78 91 MET A C 1
ATOM 705 O O . MET A 1 85 ? 32.913 15.591 -13.747 1.00 62.88 91 MET A O 1
ATOM 710 N N . ASN A 1 86 ? 33.109 17.746 -13.121 1.00 59.86 92 ASN A N 1
ATOM 711 C CA . ASN A 1 86 ? 33.329 18.234 -14.487 1.00 52.77 92 ASN A CA 1
ATOM 712 C C . ASN A 1 86 ? 34.791 18.052 -14.876 1.00 56.17 92 ASN A C 1
ATOM 713 O O . ASN A 1 86 ? 35.636 17.782 -14.017 1.00 53.28 92 ASN A O 1
ATOM 718 N N . GLY A 1 87 ? 35.084 18.198 -16.170 1.00 61.27 93 GLY A N 1
ATOM 719 C CA . GLY A 1 87 ? 36.452 18.157 -16.675 1.00 59.11 93 GLY A CA 1
ATOM 720 C C . GLY A 1 87 ? 37.186 19.469 -16.447 1.00 62.70 93 GLY A C 1
ATOM 721 O O . GLY A 1 87 ? 36.744 20.288 -15.641 1.00 75.13 93 GLY A O 1
ATOM 722 N N . SER A 1 88 ? 38.289 19.679 -17.166 1.00 58.92 94 SER A N 1
ATOM 723 C CA . SER A 1 88 ? 39.183 20.827 -16.939 1.00 60.77 94 SER A CA 1
ATOM 724 C C . SER A 1 88 ? 38.568 22.220 -17.092 1.00 64.57 94 SER A C 1
ATOM 725 O O . SER A 1 88 ? 39.030 23.163 -16.442 1.00 72.68 94 SER A O 1
ATOM 728 N N . ASN A 1 89 ? 37.574 22.368 -17.970 1.00 62.39 95 ASN A N 1
ATOM 729 C CA . ASN A 1 89 ? 36.960 23.674 -18.225 1.00 68.63 95 ASN A CA 1
ATOM 730 C C . ASN A 1 89 ? 35.645 23.868 -17.474 1.00 67.95 95 ASN A C 1
ATOM 731 O O . ASN A 1 89 ? 35.032 24.937 -17.549 1.00 74.40 95 ASN A O 1
ATOM 736 N N . LEU A 1 90 ? 35.221 22.840 -16.745 1.00 63.07 96 LEU A N 1
ATOM 737 C CA . LEU A 1 90 ? 34.010 22.924 -15.948 1.00 62.84 96 LEU A CA 1
ATOM 738 C C . LEU A 1 90 ? 32.828 23.223 -16.855 1.00 65.83 96 LEU A C 1
ATOM 739 O O . LEU A 1 90 ? 32.038 24.136 -16.603 1.00 70.24 96 LEU A O 1
ATOM 744 N N . LYS A 1 91 ? 32.719 22.452 -17.928 1.00 62.67 97 LYS A N 1
ATOM 745 C CA . LYS A 1 91 ? 31.616 22.610 -18.852 1.00 58.03 97 LYS A CA 1
ATOM 746 C C . LYS A 1 91 ? 30.429 21.832 -18.320 1.00 56.30 97 LYS A C 1
ATOM 747 O O . LYS A 1 91 ? 30.481 20.607 -18.227 1.00 66.62 97 LYS A O 1
ATOM 753 N N . GLY A 1 92 ? 29.365 22.545 -17.964 1.00 45.43 98 GLY A N 1
ATOM 754 C CA . GLY A 1 92 ? 28.195 21.928 -17.355 1.00 41.02 98 GLY A CA 1
ATOM 755 C C . GLY A 1 92 ? 27.096 21.749 -18.380 1.00 48.56 98 GLY A C 1
ATOM 756 O O . GLY A 1 92 ? 25.911 21.949 -18.092 1.00 55.25 98 GLY A O 1
ATOM 757 N N . SER A 1 93 ? 27.515 21.366 -19.585 1.00 42.35 99 SER A N 1
ATOM 758 C CA . SER A 1 93 ? 26.637 21.194 -20.731 1.00 39.44 99 SER A CA 1
ATOM 759 C C . SER A 1 93 ? 27.269 20.181 -21.715 1.00 47.10 99 SER A C 1
ATOM 760 O O . SER A 1 93 ? 28.415 19.750 -21.532 1.00 47.29 99 SER A O 1
ATOM 763 N N . CYS A 1 94 ? 26.538 19.820 -22.766 1.00 41.85 100 CYS A N 1
ATOM 764 C CA . CYS A 1 94 ? 26.942 18.712 -23.638 1.00 43.68 100 CYS A CA 1
ATOM 765 C C . CYS A 1 94 ? 28.376 18.792 -24.193 1.00 46.89 100 CYS A C 1
ATOM 766 O O . CYS A 1 94 ? 28.802 19.821 -24.702 1.00 52.09 100 CYS A O 1
ATOM 769 N N . CYS A 1 95 ? 29.127 17.707 -24.070 1.00 46.85 101 CYS A N 1
ATOM 770 C CA . CYS A 1 95 ? 30.451 17.645 -24.674 1.00 46.03 101 CYS A CA 1
ATOM 771 C C . CYS A 1 95 ? 30.421 16.776 -25.937 1.00 47.57 101 CYS A C 1
ATOM 772 O O . CYS A 1 95 ? 29.430 16.104 -26.217 1.00 42.77 101 CYS A O 1
ATOM 775 N N . TYR A 1 96 ? 31.501 16.815 -26.706 1.00 50.25 102 TYR A N 1
ATOM 776 C CA . TYR A 1 96 ? 31.506 16.174 -28.006 1.00 55.91 102 TYR A CA 1
ATOM 777 C C . TYR A 1 96 ? 32.527 15.048 -28.080 1.00 50.51 102 TYR A C 1
ATOM 778 O O . TYR A 1 96 ? 33.736 15.280 -28.033 1.00 48.68 102 TYR A O 1
ATOM 787 N N . PHE A 1 97 ? 32.022 13.826 -28.189 1.00 54.18 103 PHE A N 1
ATOM 788 C CA . PHE A 1 97 ? 32.865 12.647 -28.291 1.00 60.75 103 PHE A CA 1
ATOM 789 C C . PHE A 1 97 ? 32.841 12.130 -29.739 1.00 66.24 103 PHE A C 1
ATOM 790 O O . PHE A 1 97 ? 31.851 11.526 -30.167 1.00 62.97 103 PHE A O 1
ATOM 798 N N . LYS A 1 98 ? 33.918 12.384 -30.490 1.00 70.78 104 LYS A N 1
ATOM 799 C CA . LYS A 1 98 ? 34.024 11.880 -31.860 1.00 73.94 104 LYS A CA 1
ATOM 800 C C . LYS A 1 98 ? 34.425 10.402 -31.880 1.00 75.10 104 LYS A C 1
ATOM 801 O O . LYS A 1 98 ? 33.856 9.615 -32.636 1.00 75.05 104 LYS A O 1
ATOM 807 N N . GLU A 1 99 ? 35.378 10.013 -31.041 1.00 75.34 105 GLU A N 1
ATOM 808 C CA . GLU A 1 99 ? 35.820 8.617 -31.005 1.00 79.20 105 GLU A CA 1
ATOM 809 C C . GLU A 1 99 ? 35.652 7.943 -29.648 1.00 76.47 105 GLU A C 1
ATOM 810 O O . GLU A 1 99 ? 35.713 8.587 -28.605 1.00 72.36 105 GLU A O 1
ATOM 816 N N . ASP A 1 100 ? 35.490 6.626 -29.681 1.00 81.68 106 ASP A N 1
ATOM 817 C CA . ASP A 1 100 ? 35.293 5.817 -28.478 1.00 78.85 106 ASP A CA 1
ATOM 818 C C . ASP A 1 100 ? 36.306 6.055 -27.349 1.00 75.47 106 ASP A C 1
ATOM 819 O O . ASP A 1 100 ? 35.960 5.894 -26.176 1.00 73.80 106 ASP A O 1
ATOM 824 N N . SER A 1 101 ? 37.533 6.453 -27.685 1.00 72.76 107 SER A N 1
ATOM 825 C CA . SER A 1 101 ? 38.528 6.762 -26.651 1.00 75.85 107 SER A CA 1
ATOM 826 C C . SER A 1 101 ? 38.681 8.266 -26.390 1.00 69.85 107 SER A C 1
ATOM 827 O O . SER A 1 101 ? 39.714 8.723 -25.893 1.00 67.06 107 SER A O 1
ATOM 830 N N . THR A 1 102 ? 37.662 9.042 -26.731 1.00 65.74 108 THR A N 1
ATOM 831 C CA . THR A 1 102 ? 37.682 10.453 -26.391 1.00 63.74 108 THR A CA 1
ATOM 832 C C . THR A 1 102 ? 37.539 10.599 -24.888 1.00 59.88 108 THR A C 1
ATOM 833 O O . THR A 1 102 ? 36.625 10.022 -24.290 1.00 65.60 108 THR A O 1
ATOM 837 N N . THR A 1 103 ? 38.452 11.351 -24.275 1.00 56.20 109 THR A N 1
ATOM 838 C CA . THR A 1 103 ? 38.357 11.666 -22.851 1.00 56.69 109 THR A CA 1
ATOM 839 C C . THR A 1 103 ? 37.329 12.781 -22.604 1.00 61.57 109 THR A C 1
ATOM 840 O O . THR A 1 103 ? 36.852 13.413 -23.545 1.00 63.24 109 THR A O 1
ATOM 844 N N . LEU A 1 104 ? 36.970 13.006 -21.347 1.00 65.10 110 LEU A N 1
ATOM 845 C CA . LEU A 1 104 ? 36.019 14.066 -21.035 1.00 59.16 110 LEU A CA 1
ATOM 846 C C . LEU A 1 104 ? 36.638 15.416 -21.361 1.00 56.13 110 LEU A C 1
ATOM 847 O O . LEU A 1 104 ? 35.971 16.305 -21.906 1.00 51.06 110 LEU A O 1
ATOM 852 N N . ASP A 1 105 ? 37.916 15.564 -21.023 1.00 56.76 111 ASP A N 1
ATOM 853 C CA . ASP A 1 105 ? 38.618 16.818 -21.241 1.00 66.21 111 ASP A CA 1
ATOM 854 C C . ASP A 1 105 ? 38.633 17.150 -22.716 1.00 67.85 111 ASP A C 1
ATOM 855 O O . ASP A 1 105 ? 38.232 18.238 -23.115 1.00 72.74 111 ASP A O 1
ATOM 860 N N . GLU A 1 106 ? 39.092 16.188 -23.511 1.00 62.67 112 GLU A N 1
ATOM 861 C CA . GLU A 1 106 ? 39.069 16.275 -24.961 1.00 59.82 112 GLU A CA 1
ATOM 862 C C . GLU A 1 106 ? 37.694 16.661 -25.482 1.00 60.18 112 GLU A C 1
ATOM 863 O O . GLU A 1 106 ? 37.572 17.427 -26.447 1.00 60.63 112 GLU A O 1
ATOM 869 N N . ALA A 1 107 ? 36.660 16.112 -24.850 1.00 54.35 113 ALA A N 1
ATOM 870 C CA . ALA A 1 107 ? 35.309 16.262 -25.368 1.00 58.56 113 ALA A CA 1
ATOM 871 C C . ALA A 1 107 ? 34.787 17.660 -25.110 1.00 58.68 113 ALA A C 1
ATOM 872 O O . ALA A 1 107 ? 34.093 18.220 -25.962 1.00 55.33 113 ALA A O 1
ATOM 874 N N . GLU A 1 108 ? 35.110 18.202 -23.930 1.00 60.90 114 GLU A N 1
ATOM 875 C CA . GLU A 1 108 ? 34.789 19.588 -23.593 1.00 56.35 114 GLU A CA 1
ATOM 876 C C . GLU A 1 108 ? 35.366 20.486 -24.683 1.00 58.34 114 GLU A C 1
ATOM 877 O O . GLU A 1 108 ? 34.648 21.259 -25.314 1.00 52.59 114 GLU A O 1
ATOM 883 N N . ILE A 1 109 ? 36.667 20.335 -24.914 1.00 65.33 115 ILE A N 1
ATOM 884 C CA . ILE A 1 109 ? 37.410 21.078 -25.936 1.00 65.13 115 ILE A CA 1
ATOM 885 C C . ILE A 1 109 ? 36.785 20.991 -27.334 1.00 60.55 115 ILE A C 1
ATOM 886 O O . ILE A 1 109 ? 36.639 22.001 -28.017 1.00 63.47 115 ILE A O 1
ATOM 891 N N . ALA A 1 110 ? 36.404 19.787 -27.746 1.00 59.72 116 ALA A N 1
ATOM 892 C CA . ALA A 1 110 ? 35.819 19.580 -29.068 1.00 53.27 116 ALA A CA 1
ATOM 893 C C . ALA A 1 110 ? 34.491 20.318 -29.264 1.00 51.18 116 ALA A C 1
ATOM 894 O O . ALA A 1 110 ? 34.261 20.885 -30.343 1.00 59.16 116 ALA A O 1
ATOM 896 N N . MET A 1 111 ? 33.616 20.309 -28.256 1.00 45.19 117 MET A N 1
ATOM 897 C CA . MET A 1 111 ? 32.373 21.092 -28.340 1.00 59.91 117 MET A CA 1
ATOM 898 C C . MET A 1 111 ? 32.665 22.600 -28.401 1.00 59.86 117 MET A C 1
ATOM 899 O O . MET A 1 111 ? 32.023 23.324 -29.155 1.00 60.96 117 MET A O 1
ATOM 904 N N . LEU A 1 112 ? 33.607 23.059 -27.580 1.00 51.60 118 LEU A N 1
ATOM 905 C CA . LEU A 1 112 ? 33.921 24.475 -27.485 1.00 54.75 118 LEU A CA 1
ATOM 906 C C . LEU A 1 112 ? 34.442 24.981 -28.830 1.00 65.17 118 LEU A C 1
ATOM 907 O O . LEU A 1 112 ? 34.020 26.037 -29.317 1.00 57.88 118 LEU A O 1
ATOM 912 N N . ASP A 1 113 ? 35.343 24.203 -29.429 1.00 69.02 119 ASP A N 1
ATOM 913 C CA . ASP A 1 113 ? 35.823 24.464 -30.781 1.00 70.17 119 ASP A CA 1
ATOM 914 C C . ASP A 1 113 ? 34.677 24.516 -31.783 1.00 66.17 119 ASP A C 1
ATOM 915 O O . ASP A 1 113 ? 34.595 25.432 -32.604 1.00 64.01 119 ASP A O 1
ATOM 920 N N . LEU A 1 114 ? 33.784 23.534 -31.701 1.00 57.67 120 LEU A N 1
ATOM 921 C CA . LEU A 1 114 ? 32.649 23.462 -32.614 1.00 58.57 120 LEU A CA 1
ATOM 922 C C . LEU A 1 114 ? 31.726 24.692 -32.503 1.00 59.40 120 LEU A C 1
ATOM 923 O O . LEU A 1 114 ? 31.154 25.133 -33.495 1.00 67.80 120 LEU A O 1
ATOM 928 N N . TYR A 1 115 ? 31.589 25.243 -31.302 1.00 55.30 121 TYR A N 1
ATOM 929 C CA . TYR A 1 115 ? 30.812 26.463 -31.099 1.00 55.78 121 TYR A CA 1
ATOM 930 C C . TYR A 1 115 ? 31.425 27.633 -31.860 1.00 55.73 121 TYR A C 1
ATOM 931 O O . TYR A 1 115 ? 30.717 28.427 -32.473 1.00 53.71 121 TYR A O 1
ATOM 940 N N . CYS A 1 116 ? 32.750 27.739 -31.792 1.00 55.61 122 CYS A N 1
ATOM 941 C CA . CYS A 1 116 ? 33.467 28.829 -32.441 1.00 61.21 122 CYS A CA 1
ATOM 942 C C . CYS A 1 116 ? 33.381 28.719 -33.938 1.00 58.13 122 CYS A C 1
ATOM 943 O O . CYS A 1 116 ? 33.309 29.722 -34.633 1.00 63.76 122 CYS A O 1
ATOM 946 N N . GLU A 1 117 ? 33.401 27.484 -34.416 1.00 58.09 123 GLU A N 1
ATOM 947 C CA . GLU A 1 117 ? 33.251 27.190 -35.830 1.00 65.95 123 GLU A CA 1
ATOM 948 C C . GLU A 1 117 ? 31.862 27.609 -36.296 1.00 65.45 123 GLU A C 1
ATOM 949 O O . GLU A 1 117 ? 31.725 28.405 -37.232 1.00 67.11 123 GLU A O 1
ATOM 955 N N . ARG A 1 118 ? 30.835 27.106 -35.613 1.00 53.71 124 ARG A N 1
ATOM 956 C CA . ARG A 1 118 ? 29.465 27.295 -36.076 1.00 52.51 124 ARG A CA 1
ATOM 957 C C . ARG A 1 118 ? 28.941 28.719 -35.835 1.00 54.07 124 ARG A C 1
ATOM 958 O O . ARG A 1 118 ? 28.081 29.210 -36.569 1.00 52.47 124 ARG A O 1
ATOM 966 N N . ALA A 1 119 ? 29.470 29.389 -34.819 1.00 55.89 125 ALA A N 1
ATOM 967 C CA . ALA A 1 119 ? 29.122 30.783 -34.589 1.00 60.09 125 ALA A CA 1
ATOM 968 C C . ALA A 1 119 ? 30.062 31.706 -35.371 1.00 67.07 125 ALA A C 1
ATOM 969 O O . ALA A 1 119 ? 29.840 32.916 -35.435 1.00 69.31 125 ALA A O 1
ATOM 971 N N . GLN A 1 120 ? 31.101 31.114 -35.962 1.00 64.22 126 GLN A N 1
ATOM 972 C CA . GLN A 1 120 ? 32.065 31.816 -36.815 1.00 65.80 126 GLN A CA 1
ATOM 973 C C . GLN A 1 120 ? 32.720 32.977 -36.086 1.00 65.62 126 GLN A C 1
ATOM 974 O O . GLN A 1 120 ? 32.816 34.090 -36.616 1.00 59.47 126 GLN A O 1
ATOM 980 N N . ILE A 1 121 ? 33.142 32.709 -34.853 1.00 71.08 127 ILE A N 1
ATOM 981 C CA . ILE A 1 121 ? 33.925 33.665 -34.096 1.00 70.69 127 ILE A CA 1
ATOM 982 C C . ILE A 1 121 ? 35.199 33.926 -34.894 1.00 77.11 127 ILE A C 1
ATOM 983 O O . ILE A 1 121 ? 35.710 33.033 -35.580 1.00 76.76 127 ILE A O 1
ATOM 985 N N . GLN A 1 122 ? 35.684 35.161 -34.828 1.00 79.23 128 GLN A N 1
ATOM 986 C CA . GLN A 1 122 ? 36.889 35.571 -35.540 1.00 80.66 128 GLN A CA 1
ATOM 987 C C . GLN A 1 122 ? 37.650 36.562 -34.679 1.00 70.09 128 GLN A C 1
ATOM 988 O O . GLN A 1 122 ? 37.029 37.316 -33.938 1.00 63.02 128 GLN A O 1
ATOM 994 N N . ASP A 1 123 ? 38.977 36.584 -34.817 1.00 67.96 129 ASP A N 1
ATOM 995 C CA . ASP A 1 123 ? 39.874 37.237 -33.858 1.00 76.43 129 ASP A CA 1
ATOM 996 C C . ASP A 1 123 ? 39.492 38.658 -33.382 1.00 84.12 129 ASP A C 1
ATOM 997 O O . ASP A 1 123 ? 39.895 39.070 -32.294 1.00 89.03 129 ASP A O 1
ATOM 1002 N N . GLY A 1 124 ? 38.726 39.412 -34.163 1.00 85.49 130 GLY A N 1
ATOM 1003 C CA . GLY A 1 124 ? 38.443 40.789 -33.771 1.00 86.42 130 GLY A CA 1
ATOM 1004 C C . GLY A 1 124 ? 37.051 41.115 -33.253 1.00 85.22 130 GLY A C 1
ATOM 1005 O O . GLY A 1 124 ? 36.572 42.235 -33.433 1.00 85.87 130 GLY A O 1
ATOM 1006 N N . GLN A 1 125 ? 36.401 40.161 -32.590 1.00 84.78 131 GLN A N 1
ATOM 1007 C CA . GLN A 1 125 ? 34.970 40.301 -32.302 1.00 78.44 131 GLN A CA 1
ATOM 1008 C C . GLN A 1 125 ? 34.620 40.525 -30.836 1.00 74.04 131 GLN A C 1
ATOM 1009 O O . GLN A 1 125 ? 35.395 40.211 -29.941 1.00 71.37 131 GLN A O 1
ATOM 1015 N N . SER A 1 126 ? 33.440 41.094 -30.613 1.00 75.91 132 SER A N 1
ATOM 1016 C CA . SER A 1 126 ? 32.898 41.297 -29.273 1.00 78.79 132 SER A CA 1
ATOM 1017 C C . SER A 1 126 ? 31.921 40.173 -28.949 1.00 73.07 132 SER A C 1
ATOM 1018 O O . SER A 1 126 ? 30.904 40.028 -29.627 1.00 71.79 132 SER A O 1
ATOM 1021 N N . VAL A 1 127 ? 32.209 39.382 -27.920 1.00 72.88 133 VAL A N 1
ATOM 1022 C CA . VAL A 1 127 ? 31.433 38.158 -27.694 1.00 59.72 133 VAL A CA 1
ATOM 1023 C C . VAL A 1 127 ? 30.683 38.165 -26.366 1.00 54.93 133 VAL A C 1
ATOM 1024 O O . VAL A 1 127 ? 31.266 38.414 -25.318 1.00 54.44 133 VAL A O 1
ATOM 1028 N N . LEU A 1 128 ? 29.385 37.883 -26.429 1.00 53.75 134 LEU A N 1
ATOM 1029 C CA . LEU A 1 128 ? 28.526 37.799 -25.247 1.00 45.50 134 LEU A CA 1
ATOM 1030 C C . LEU A 1 128 ? 28.108 36.364 -24.965 1.00 51.01 134 LEU A C 1
ATOM 1031 O O . LEU A 1 128 ? 27.542 35.681 -25.824 1.00 45.76 134 LEU A O 1
ATOM 1036 N N . ASP A 1 129 ? 28.386 35.912 -23.749 1.00 58.70 135 ASP A N 1
ATOM 1037 C CA . ASP A 1 129 ? 28.091 34.546 -23.348 1.00 51.87 135 ASP A CA 1
ATOM 1038 C C . ASP A 1 129 ? 26.952 34.542 -22.331 1.00 52.45 135 ASP A C 1
ATOM 1039 O O . ASP A 1 129 ? 27.178 34.738 -21.136 1.00 53.24 135 ASP A O 1
ATOM 1044 N N . LEU A 1 130 ? 25.727 34.331 -22.818 1.00 49.05 136 LEU A N 1
ATOM 1045 C CA . LEU A 1 130 ? 24.538 34.390 -21.971 1.00 46.34 136 LEU A CA 1
ATOM 1046 C C . LEU A 1 130 ? 24.322 33.090 -21.220 1.00 51.41 136 LEU A C 1
ATOM 1047 O O . LEU A 1 130 ? 24.088 32.041 -21.828 1.00 49.14 136 LEU A O 1
ATOM 1052 N N . GLY A 1 131 ? 24.398 33.172 -19.891 1.00 47.08 137 GLY A N 1
ATOM 1053 C CA . GLY A 1 131 ? 24.247 32.006 -19.051 1.00 42.21 137 GLY A CA 1
ATOM 1054 C C . GLY A 1 131 ? 25.514 31.176 -19.093 1.00 45.81 137 GLY A C 1
ATOM 1055 O O . GLY A 1 131 ? 25.495 29.992 -19.437 1.00 48.11 137 GLY A O 1
ATOM 1056 N N . CYS A 1 132 ? 26.608 31.808 -18.691 1.00 42.64 138 CYS A N 1
ATOM 1057 C CA . CYS A 1 132 ? 27.960 31.324 -18.923 1.00 41.75 138 CYS A CA 1
ATOM 1058 C C . CYS A 1 132 ? 28.441 30.136 -18.085 1.00 50.93 138 CYS A C 1
ATOM 1059 O O . CYS A 1 132 ? 29.537 29.604 -18.332 1.00 50.02 138 CYS A O 1
ATOM 1062 N N . GLY A 1 133 ? 27.663 29.743 -17.078 1.00 57.69 139 GLY A N 1
ATOM 1063 C CA . GLY A 1 133 ? 28.088 28.681 -16.177 1.00 56.46 139 GLY A CA 1
ATOM 1064 C C . GLY A 1 133 ? 29.377 29.038 -15.457 1.00 57.99 139 GLY A C 1
ATOM 1065 O O . GLY A 1 133 ? 29.494 30.117 -14.884 1.00 63.97 139 GLY A O 1
ATOM 1066 N N . GLN A 1 134 ? 30.351 28.136 -15.494 1.00 55.46 140 GLN A N 1
ATOM 1067 C CA . GLN A 1 134 ? 31.677 28.433 -14.965 1.00 54.38 140 GLN A CA 1
ATOM 1068 C C . GLN A 1 134 ? 32.622 28.907 -16.070 1.00 57.74 140 GLN A C 1
ATOM 1069 O O . GLN A 1 134 ? 33.843 28.793 -15.957 1.00 63.48 140 GLN A O 1
ATOM 1075 N N . GLY A 1 135 ? 32.040 29.430 -17.145 1.00 58.34 141 GLY A N 1
ATOM 1076 C CA . GLY A 1 135 ? 32.800 30.131 -18.160 1.00 57.70 141 GLY A CA 1
ATOM 1077 C C . GLY A 1 135 ? 33.689 29.296 -19.053 1.00 65.07 141 GLY A C 1
ATOM 1078 O O . GLY A 1 135 ? 34.634 29.829 -19.639 1.00 66.21 141 GLY A O 1
ATOM 1079 N N . ALA A 1 136 ? 33.384 28.002 -19.169 1.00 68.02 142 ALA A N 1
ATOM 1080 C CA . ALA A 1 136 ? 34.114 27.109 -20.066 1.00 59.82 142 ALA A CA 1
ATOM 1081 C C . ALA A 1 136 ? 34.289 27.737 -21.450 1.00 56.12 142 ALA A C 1
ATOM 1082 O O . ALA A 1 136 ? 35.391 27.705 -22.026 1.00 53.04 142 ALA A O 1
ATOM 1084 N N . LEU A 1 137 ? 33.213 28.338 -21.960 1.00 50.14 143 LEU A N 1
ATOM 1085 C CA . LEU A 1 137 ? 33.242 28.972 -23.282 1.00 55.80 143 LEU A CA 1
ATOM 1086 C C . LEU A 1 137 ? 33.896 30.349 -23.253 1.00 60.99 143 LEU A C 1
ATOM 1087 O O . LEU A 1 137 ? 34.699 30.671 -24.127 1.00 67.91 143 LEU A O 1
ATOM 1092 N N . THR A 1 138 ? 33.552 31.156 -22.251 1.00 61.75 144 THR A N 1
ATOM 1093 C CA . THR A 1 138 ? 34.145 32.483 -22.095 1.00 60.79 144 THR A CA 1
ATOM 1094 C C . THR A 1 138 ? 35.663 32.404 -22.097 1.00 63.04 144 THR A C 1
ATOM 1095 O O . THR A 1 138 ? 36.320 33.059 -22.900 1.00 70.79 144 THR A O 1
ATOM 1099 N N . LEU A 1 139 ? 36.211 31.579 -21.214 1.00 63.16 145 LEU A N 1
ATOM 1100 C CA . LEU A 1 139 ? 37.658 31.465 -21.064 1.00 64.23 145 LEU A CA 1
ATOM 1101 C C . LEU A 1 139 ? 38.324 30.933 -22.333 1.00 60.58 145 LEU A C 1
ATOM 1102 O O . LEU A 1 139 ? 39.431 31.338 -22.693 1.00 60.30 145 LEU A O 1
ATOM 1107 N N . HIS A 1 140 ? 37.635 30.022 -23.005 1.00 52.84 146 HIS A N 1
ATOM 1108 C CA . HIS A 1 140 ? 38.174 29.360 -24.184 1.00 58.17 146 HIS A CA 1
ATOM 1109 C C . HIS A 1 140 ? 38.260 30.332 -25.354 1.00 64.16 146 HIS A C 1
ATOM 1110 O O . HIS A 1 140 ? 39.295 30.436 -26.019 1.00 67.31 146 HIS A O 1
ATOM 1117 N N . VAL A 1 141 ? 37.165 31.043 -25.602 1.00 65.10 147 VAL A N 1
ATOM 1118 C CA . VAL A 1 141 ? 37.137 32.056 -26.650 1.00 68.38 147 VAL A CA 1
ATOM 1119 C C . VAL A 1 141 ? 38.100 33.191 -26.300 1.00 75.65 147 VAL A C 1
ATOM 1120 O O . VAL A 1 141 ? 38.836 33.675 -27.164 1.00 75.47 147 VAL A O 1
ATOM 1124 N N . ALA A 1 142 ? 38.104 33.598 -25.030 1.00 70.98 148 ALA A N 1
ATOM 1125 C CA . ALA A 1 142 ? 38.997 34.662 -24.587 1.00 70.20 148 ALA A CA 1
ATOM 1126 C C . ALA A 1 142 ? 40.426 34.278 -24.907 1.00 75.06 148 ALA A C 1
ATOM 1127 O O . ALA A 1 142 ? 41.199 35.108 -25.381 1.00 78.16 148 ALA A O 1
ATOM 1129 N N . GLN A 1 143 ? 40.767 33.015 -24.666 1.00 77.49 149 GLN A N 1
ATOM 1130 C CA . GLN A 1 143 ? 42.164 32.652 -24.662 1.00 83.84 149 GLN A CA 1
ATOM 1131 C C . GLN A 1 143 ? 42.839 32.848 -25.983 1.00 94.22 149 GLN A C 1
ATOM 1132 O O . GLN A 1 143 ? 43.666 33.756 -26.088 1.00 108.71 149 GLN A O 1
ATOM 1138 N N . LYS A 1 144 ? 42.533 32.053 -26.994 1.00 91.13 150 LYS A N 1
ATOM 1139 C CA . LYS A 1 144 ? 43.217 32.329 -28.253 1.00 99.52 150 LYS A CA 1
ATOM 1140 C C . LYS A 1 144 ? 42.322 32.963 -29.322 1.00 98.63 150 LYS A C 1
ATOM 1141 O O . LYS A 1 144 ? 42.330 32.579 -30.491 1.00 98.07 150 LYS A O 1
ATOM 1147 N N . TYR A 1 145 ? 41.550 33.947 -28.884 1.00 95.31 151 TYR A N 1
ATOM 1148 C CA . TYR A 1 145 ? 41.208 35.090 -29.716 1.00 90.57 151 TYR A CA 1
ATOM 1149 C C . TYR A 1 145 ? 41.523 36.337 -28.892 1.00 94.23 151 TYR A C 1
ATOM 1150 O O . TYR A 1 145 ? 40.613 36.984 -28.377 1.00 99.02 151 TYR A O 1
ATOM 1159 N N . LYS A 1 146 ? 42.809 36.658 -28.755 1.00 90.92 152 LYS A N 1
ATOM 1160 C CA . LYS A 1 146 ? 43.270 37.694 -27.823 1.00 87.01 152 LYS A CA 1
ATOM 1161 C C . LYS A 1 146 ? 42.640 39.065 -28.044 1.00 89.40 152 LYS A C 1
ATOM 1162 O O . LYS A 1 146 ? 42.628 39.904 -27.141 1.00 91.03 152 LYS A O 1
ATOM 1168 N N . ASN A 1 147 ? 42.140 39.300 -29.251 1.00 89.25 153 ASN A N 1
ATOM 1169 C CA . ASN A 1 147 ? 41.581 40.602 -29.581 1.00 92.49 153 ASN A CA 1
ATOM 1170 C C . ASN A 1 147 ? 40.067 40.553 -29.639 1.00 90.92 153 ASN A C 1
ATOM 1171 O O . ASN A 1 147 ? 39.417 41.440 -30.197 1.00 91.38 153 ASN A O 1
ATOM 1176 N N . CYS A 1 148 ? 39.520 39.487 -29.064 1.00 86.87 154 CYS A N 1
ATOM 1177 C CA . CYS A 1 148 ? 38.119 39.451 -28.694 1.00 80.94 154 CYS A CA 1
ATOM 1178 C C . CYS A 1 148 ? 37.959 40.077 -27.310 1.00 77.63 154 CYS A C 1
ATOM 1179 O O . CYS A 1 148 ? 38.929 40.219 -26.575 1.00 76.34 154 CYS A O 1
ATOM 1182 N N . ARG A 1 149 ? 36.733 40.461 -26.972 1.00 75.99 155 ARG A N 1
ATOM 1183 C CA . ARG A 1 149 ? 36.425 41.003 -25.653 1.00 82.00 155 ARG A CA 1
ATOM 1184 C C . ARG A 1 149 ? 35.161 40.311 -25.168 1.00 72.88 155 ARG A C 1
ATOM 1185 O O . ARG A 1 149 ? 34.039 40.781 -25.362 1.00 75.74 155 ARG A O 1
ATOM 1193 N N . VAL A 1 150 ? 35.369 39.144 -24.571 1.00 67.43 156 VAL A N 1
ATOM 1194 C CA . VAL A 1 150 ? 34.261 38.296 -24.200 1.00 60.11 156 VAL A CA 1
ATOM 1195 C C . VAL A 1 150 ? 33.555 38.877 -22.999 1.00 55.51 156 VAL A C 1
ATOM 1196 O O . VAL A 1 150 ? 34.202 39.385 -22.077 1.00 55.59 156 VAL A O 1
ATOM 1200 N N . THR A 1 151 ? 32.226 38.819 -23.023 1.00 57.35 157 THR A N 1
ATOM 1201 C CA . THR A 1 151 ? 31.417 39.246 -21.883 1.00 65.92 157 THR A CA 1
ATOM 1202 C C . THR A 1 151 ? 30.495 38.129 -21.380 1.00 65.52 157 THR A C 1
ATOM 1203 O O . THR A 1 151 ? 29.638 37.633 -22.111 1.00 65.89 157 THR A O 1
ATOM 1207 N N . ALA A 1 152 ? 30.668 37.731 -20.127 1.00 61.91 158 ALA A N 1
ATOM 1208 C CA . ALA A 1 152 ? 29.875 36.640 -19.578 1.00 54.22 158 ALA A CA 1
ATOM 1209 C C . ALA A 1 152 ? 28.721 37.167 -18.724 1.00 57.25 158 ALA A C 1
ATOM 1210 O O . ALA A 1 152 ? 28.908 38.084 -17.944 1.00 60.36 158 ALA A O 1
ATOM 1212 N N . VAL A 1 153 ? 27.525 36.602 -18.868 1.00 63.25 159 VAL A N 1
ATOM 1213 C CA . VAL A 1 153 ? 26.405 37.052 -18.039 1.00 64.08 159 VAL A CA 1
ATOM 1214 C C . VAL A 1 153 ? 25.778 35.940 -17.201 1.00 63.63 159 VAL A C 1
ATOM 1215 O O . VAL A 1 153 ? 25.339 34.927 -17.732 1.00 63.48 159 VAL A O 1
ATOM 1219 N N . THR A 1 154 ? 25.717 36.161 -15.890 1.00 67.58 160 THR A N 1
ATOM 1220 C CA . THR A 1 154 ? 25.206 35.172 -14.945 1.00 65.27 160 THR A CA 1
ATOM 1221 C C . THR A 1 154 ? 24.354 35.816 -13.865 1.00 59.31 160 THR A C 1
ATOM 1222 O O . THR A 1 154 ? 24.580 36.957 -13.525 1.00 63.75 160 THR A O 1
ATOM 1226 N N . ASN A 1 155 ? 23.387 35.085 -13.315 1.00 62.31 161 ASN A N 1
ATOM 1227 C CA . ASN A 1 155 ? 22.679 35.541 -12.121 1.00 61.86 161 ASN A CA 1
ATOM 1228 C C . ASN A 1 155 ? 23.155 34.786 -10.880 1.00 64.77 161 ASN A C 1
ATOM 1229 O O . ASN A 1 155 ? 22.490 34.782 -9.838 1.00 70.64 161 ASN A O 1
ATOM 1234 N N . SER A 1 156 ? 24.320 34.160 -11.006 1.00 62.45 162 SER A N 1
ATOM 1235 C CA . SER A 1 156 ? 24.862 33.263 -9.986 1.00 65.60 162 SER A CA 1
ATOM 1236 C C . SER A 1 156 ? 26.160 33.815 -9.398 1.00 59.41 162 SER A C 1
ATOM 1237 O O . SER A 1 156 ? 27.199 33.829 -10.057 1.00 54.33 162 SER A O 1
ATOM 1240 N N . VAL A 1 157 ? 26.086 34.282 -8.153 1.00 73.38 163 VAL A N 1
ATOM 1241 C CA . VAL A 1 157 ? 27.231 34.890 -7.475 1.00 74.89 163 VAL A CA 1
ATOM 1242 C C . VAL A 1 157 ? 28.433 33.960 -7.418 1.00 80.84 163 VAL A C 1
ATOM 1243 O O . VAL A 1 157 ? 29.569 34.415 -7.324 1.00 83.99 163 VAL A O 1
ATOM 1247 N N . SER A 1 158 ? 28.176 32.659 -7.486 1.00 83.81 164 SER A N 1
ATOM 1248 C CA . SER A 1 158 ? 29.234 31.662 -7.475 1.00 81.82 164 SER A CA 1
ATOM 1249 C C . SER A 1 158 ? 29.924 31.543 -8.842 1.00 84.78 164 SER A C 1
ATOM 1250 O O . SER A 1 158 ? 31.097 31.185 -8.918 1.00 85.68 164 SER A O 1
ATOM 1253 N N . GLN A 1 159 ? 29.201 31.851 -9.917 1.00 83.42 165 GLN A N 1
ATOM 1254 C CA . GLN A 1 159 ? 29.754 31.733 -11.270 1.00 77.29 165 GLN A CA 1
ATOM 1255 C C . GLN A 1 159 ? 30.542 32.991 -11.676 1.00 77.58 165 GLN A C 1
ATOM 1256 O O . GLN A 1 159 ? 31.576 32.893 -12.342 1.00 79.22 165 GLN A O 1
ATOM 1262 N N . LYS A 1 160 ? 30.080 34.162 -11.255 1.00 71.75 166 LYS A N 1
ATOM 1263 C CA . LYS A 1 160 ? 30.873 35.378 -11.398 1.00 78.57 166 LYS A CA 1
ATOM 1264 C C . LYS A 1 160 ? 32.171 35.278 -10.600 1.00 85.22 166 LYS A C 1
ATOM 1265 O O . LYS A 1 160 ? 33.218 35.807 -11.018 1.00 85.19 166 LYS A O 1
ATOM 1271 N N . GLU A 1 161 ? 32.094 34.601 -9.449 1.00 88.15 167 GLU A N 1
ATOM 1272 C CA . GLU A 1 161 ? 33.267 34.261 -8.615 1.00 99.82 167 GLU A CA 1
ATOM 1273 C C . GLU A 1 161 ? 34.410 33.693 -9.432 1.00 81.13 167 GLU A C 1
ATOM 1274 O O . GLU A 1 161 ? 35.450 34.315 -9.631 1.00 71.72 167 GLU A O 1
ATOM 1280 N N . TYR A 1 162 ? 34.154 32.496 -9.936 1.00 75.77 168 TYR A N 1
ATOM 1281 C CA . TYR A 1 162 ? 35.182 31.635 -10.468 1.00 72.71 168 TYR A CA 1
ATOM 1282 C C . TYR A 1 162 ? 35.812 32.192 -11.732 1.00 73.93 168 TYR A C 1
ATOM 1283 O O . TYR A 1 162 ? 37.007 31.990 -11.983 1.00 78.97 168 TYR A O 1
ATOM 1292 N N . ILE A 1 163 ? 35.025 32.896 -12.534 1.00 61.49 169 ILE A N 1
ATOM 1293 C CA . ILE A 1 163 ? 35.527 33.296 -13.837 1.00 63.54 169 ILE A CA 1
ATOM 1294 C C . ILE A 1 163 ? 36.538 34.422 -13.672 1.00 71.99 169 ILE A C 1
ATOM 1295 O O . ILE A 1 163 ? 37.673 34.307 -14.122 1.00 80.71 169 ILE A O 1
ATOM 1300 N N . GLU A 1 164 ? 36.140 35.485 -12.987 1.00 69.77 170 GLU A N 1
ATOM 1301 C CA . GLU A 1 164 ? 37.008 36.636 -12.808 1.00 78.85 170 GLU A CA 1
ATOM 1302 C C . GLU A 1 164 ? 38.354 36.239 -12.203 1.00 82.40 170 GLU A C 1
ATOM 1303 O O . GLU A 1 164 ? 39.406 36.746 -12.603 1.00 83.10 170 GLU A O 1
ATOM 1309 N N . GLU A 1 165 ? 38.316 35.307 -11.259 1.00 81.25 171 GLU A N 1
ATOM 1310 C CA . GLU A 1 165 ? 39.528 34.846 -10.606 1.00 84.38 171 GLU A CA 1
ATOM 1311 C C . GLU A 1 165 ? 40.382 33.999 -11.546 1.00 82.85 171 GLU A C 1
ATOM 1312 O O . GLU A 1 165 ? 41.586 34.239 -11.702 1.00 77.35 171 GLU A O 1
ATOM 1318 N N . GLU A 1 166 ? 39.749 33.026 -12.193 1.00 85.18 172 GLU A N 1
ATOM 1319 C CA . GLU A 1 166 ? 40.470 32.113 -13.066 1.00 90.15 172 GLU A CA 1
ATOM 1320 C C . GLU A 1 166 ? 40.805 32.736 -14.419 1.00 97.17 172 GLU A C 1
ATOM 1321 O O . GLU A 1 166 ? 41.446 32.091 -15.249 1.00 94.52 172 GLU A O 1
ATOM 1327 N N . SER A 1 167 ? 40.385 33.984 -14.638 1.00 98.99 173 SER A N 1
ATOM 1328 C CA . SER A 1 167 ? 40.691 34.690 -15.892 1.00 99.21 173 SER A CA 1
ATOM 1329 C C . SER A 1 167 ? 41.896 35.625 -15.742 1.00 95.31 173 SER A C 1
ATOM 1330 O O . SER A 1 167 ? 42.578 35.921 -16.721 1.00 96.18 173 SER A O 1
ATOM 1333 N N . ARG A 1 168 ? 42.150 36.093 -14.524 1.00 84.45 174 ARG A N 1
ATOM 1334 C CA . ARG A 1 168 ? 43.374 36.826 -14.265 1.00 80.44 174 ARG A CA 1
ATOM 1335 C C . ARG A 1 168 ? 44.459 35.814 -13.947 1.00 76.70 174 ARG A C 1
ATOM 1336 O O . ARG A 1 168 ? 45.643 36.053 -14.182 1.00 78.53 174 ARG A O 1
ATOM 1344 N N . ARG A 1 169 ? 44.039 34.671 -13.415 1.00 78.11 175 ARG A N 1
ATOM 1345 C CA . ARG A 1 169 ? 44.964 33.592 -13.098 1.00 82.50 175 ARG A CA 1
ATOM 1346 C C . ARG A 1 169 ? 45.566 32.982 -14.373 1.00 95.05 175 ARG A C 1
ATOM 1347 O O . ARG A 1 169 ? 46.652 32.398 -14.329 1.00 99.94 175 ARG A O 1
ATOM 1349 N N . ARG A 1 170 ? 44.864 33.119 -15.500 1.00 96.08 176 ARG A N 1
ATOM 1350 C CA . ARG A 1 170 ? 45.371 32.644 -16.795 1.00 91.22 176 ARG A CA 1
ATOM 1351 C C . ARG A 1 170 ? 45.860 33.816 -17.642 1.00 86.42 176 ARG A C 1
ATOM 1352 O O . ARG A 1 170 ? 46.141 33.666 -18.833 1.00 78.21 176 ARG A O 1
ATOM 1360 N N . ASN A 1 171 ? 45.953 34.979 -17.002 1.00 94.14 177 ASN A N 1
ATOM 1361 C CA . ASN A 1 171 ? 46.469 36.199 -17.621 1.00 95.49 177 ASN A CA 1
ATOM 1362 C C . ASN A 1 171 ? 45.666 36.592 -18.853 1.00 98.96 177 ASN A C 1
ATOM 1363 O O . ASN A 1 171 ? 46.182 36.575 -19.972 1.00 100.56 177 ASN A O 1
ATOM 1368 N N . LEU A 1 172 ? 44.400 36.942 -18.636 1.00 97.24 178 LEU A N 1
ATOM 1369 C CA . LEU A 1 172 ? 43.501 37.304 -19.728 1.00 91.14 178 LEU A CA 1
ATOM 1370 C C . LEU A 1 172 ? 42.910 38.704 -19.564 1.00 96.30 178 LEU A C 1
ATOM 1371 O O . LEU A 1 172 ? 42.245 39.002 -18.566 1.00 94.82 178 LEU A O 1
ATOM 1376 N N . LEU A 1 173 ? 43.165 39.559 -20.553 1.00 96.19 179 LEU A N 1
ATOM 1377 C CA . LEU A 1 173 ? 42.496 40.850 -20.645 1.00 96.54 179 LEU A CA 1
ATOM 1378 C C . LEU A 1 173 ? 41.000 40.637 -20.809 1.00 96.83 179 LEU A C 1
ATOM 1379 O O . LEU A 1 173 ? 40.198 41.015 -19.955 1.00 96.28 179 LEU A O 1
ATOM 1384 N N . ASN A 1 174 ? 40.660 39.985 -21.915 1.00 94.13 180 ASN A N 1
ATOM 1385 C CA . ASN A 1 174 ? 39.345 40.057 -22.543 1.00 93.02 180 ASN A CA 1
ATOM 1386 C C . ASN A 1 174 ? 38.145 39.891 -21.634 1.00 96.46 180 ASN A C 1
ATOM 1387 O O . ASN A 1 174 ? 37.127 40.564 -21.814 1.00 105.69 180 ASN A O 1
ATOM 1392 N N . VAL A 1 175 ? 38.257 38.987 -20.670 1.00 85.61 181 VAL A N 1
ATOM 1393 C CA . VAL A 1 175 ? 37.083 38.554 -19.935 1.00 77.71 181 VAL A CA 1
ATOM 1394 C C . VAL A 1 175 ? 36.513 39.640 -19.050 1.00 72.99 181 VAL A C 1
ATOM 1395 O O . VAL A 1 175 ? 37.216 40.248 -18.253 1.00 74.73 181 VAL A O 1
ATOM 1399 N N . GLU A 1 176 ? 35.217 39.854 -19.215 1.00 72.15 182 GLU A N 1
ATOM 1400 C CA . GLU A 1 176 ? 34.428 40.719 -18.364 1.00 78.94 182 GLU A CA 1
ATOM 1401 C C . GLU A 1 176 ? 33.169 39.946 -17.955 1.00 80.12 182 GLU A C 1
ATOM 1402 O O . GLU A 1 176 ? 32.577 39.259 -18.792 1.00 86.36 182 GLU A O 1
ATOM 1408 N N . VAL A 1 177 ? 32.773 40.018 -16.684 1.00 66.08 183 VAL A N 1
ATOM 1409 C CA . VAL A 1 177 ? 31.609 39.259 -16.224 1.00 62.16 183 VAL A CA 1
ATOM 1410 C C . VAL A 1 177 ? 30.570 40.116 -15.509 1.00 71.12 183 VAL A C 1
ATOM 1411 O O . VAL A 1 177 ? 30.901 40.892 -14.609 1.00 80.35 183 VAL A O 1
ATOM 1415 N N . LYS A 1 178 ? 29.308 39.952 -15.897 1.00 70.08 184 LYS A N 1
ATOM 1416 C CA . LYS A 1 178 ? 28.208 40.748 -15.348 1.00 72.29 184 LYS A CA 1
ATOM 1417 C C . LYS A 1 178 ? 27.219 39.887 -14.567 1.00 65.80 184 LYS A C 1
ATOM 1418 O O . LYS A 1 178 ? 26.812 38.829 -15.050 1.00 62.69 184 LYS A O 1
ATOM 1424 N N . LEU A 1 179 ? 26.805 40.344 -13.384 1.00 59.62 185 LEU A N 1
ATOM 1425 C CA . LEU A 1 179 ? 25.803 39.604 -12.622 1.00 57.80 185 LEU A CA 1
ATOM 1426 C C . LEU A 1 179 ? 24.393 40.172 -12.843 1.00 67.44 185 LEU A C 1
ATOM 1427 O O . LEU A 1 179 ? 24.081 41.273 -12.382 1.00 69.02 185 LEU A O 1
ATOM 1432 N N . ALA A 1 180 ? 23.546 39.417 -13.549 1.00 69.07 186 ALA A N 1
ATOM 1433 C CA . ALA A 1 180 ? 22.216 39.898 -13.946 1.00 73.13 186 ALA A CA 1
ATOM 1434 C C . ALA A 1 180 ? 21.194 38.784 -14.146 1.00 74.57 186 ALA A C 1
ATOM 1435 O O . ALA A 1 180 ? 21.545 37.678 -14.548 1.00 78.45 186 ALA A O 1
ATOM 1437 N N . ASP A 1 181 ? 19.927 39.085 -13.864 1.00 72.60 187 ASP A N 1
ATOM 1438 C CA . ASP A 1 181 ? 18.831 38.204 -14.242 1.00 68.96 187 ASP A CA 1
ATOM 1439 C C . ASP A 1 181 ? 18.517 38.525 -15.703 1.00 74.25 187 ASP A C 1
ATOM 1440 O O . ASP A 1 181 ? 18.102 39.634 -16.032 1.00 77.61 187 ASP A O 1
ATOM 1445 N N . ILE A 1 182 ? 18.755 37.564 -16.586 1.00 67.70 188 ILE A N 1
ATOM 1446 C CA . ILE A 1 182 ? 18.561 37.787 -18.008 1.00 65.83 188 ILE A CA 1
ATOM 1447 C C . ILE A 1 182 ? 17.074 38.014 -18.294 1.00 67.64 188 ILE A C 1
ATOM 1448 O O . ILE A 1 182 ? 16.716 38.711 -19.248 1.00 73.35 188 ILE A O 1
ATOM 1453 N N . THR A 1 183 ? 16.218 37.451 -17.442 1.00 63.94 189 THR A N 1
ATOM 1454 C CA . THR A 1 183 ? 14.770 37.675 -17.502 1.00 64.79 189 THR A CA 1
ATOM 1455 C C . THR A 1 183 ? 14.406 39.164 -17.466 1.00 65.31 189 THR A C 1
ATOM 1456 O O . THR A 1 183 ? 13.477 39.610 -18.137 1.00 66.98 189 THR A O 1
ATOM 1460 N N . THR A 1 184 ? 15.148 39.933 -16.678 1.00 66.49 190 THR A N 1
ATOM 1461 C CA . THR A 1 184 ? 14.829 41.344 -16.488 1.00 74.25 190 THR A CA 1
ATOM 1462 C C . THR A 1 184 ? 15.948 42.286 -16.908 1.00 81.19 190 THR A C 1
ATOM 1463 O O . THR A 1 184 ? 15.794 43.504 -16.815 1.00 88.60 190 THR A O 1
ATOM 1467 N N . HIS A 1 185 ? 17.079 41.751 -17.350 1.00 78.07 191 HIS A N 1
ATOM 1468 C CA . HIS A 1 185 ? 18.194 42.642 -17.630 1.00 82.89 191 HIS A CA 1
ATOM 1469 C C . HIS A 1 185 ? 18.003 43.414 -18.935 1.00 84.56 191 HIS A C 1
ATOM 1470 O O . HIS A 1 185 ? 17.730 42.844 -19.994 1.00 81.86 191 HIS A O 1
ATOM 1477 N N . GLU A 1 186 ? 18.134 44.728 -18.839 1.00 86.73 192 GLU A N 1
ATOM 1478 C CA . GLU A 1 186 ? 18.253 45.555 -20.020 1.00 87.80 192 GLU A CA 1
ATOM 1479 C C . GLU A 1 186 ? 19.676 46.090 -20.062 1.00 87.01 192 GLU A C 1
ATOM 1480 O O . GLU A 1 186 ? 20.309 46.258 -19.026 1.00 91.81 192 GLU A O 1
ATOM 1486 N N . MET A 1 187 ? 20.191 46.321 -21.260 1.00 85.71 193 MET A N 1
ATOM 1487 C CA . MET A 1 187 ? 21.523 46.878 -21.419 1.00 85.20 193 MET A CA 1
ATOM 1488 C C . MET A 1 187 ? 21.612 47.526 -22.786 1.00 96.48 193 MET A C 1
ATOM 1489 O O . MET A 1 187 ? 21.053 47.016 -23.761 1.00 102.79 193 MET A O 1
ATOM 1494 N N . ALA A 1 188 ? 22.299 48.662 -22.848 1.00 98.90 194 ALA A N 1
ATOM 1495 C CA . ALA A 1 188 ? 22.375 49.446 -24.071 1.00 101.84 194 ALA A CA 1
ATOM 1496 C C . ALA A 1 188 ? 23.642 49.128 -24.858 1.00 106.24 194 ALA A C 1
ATOM 1497 O O . ALA A 1 188 ? 24.000 49.845 -25.797 1.00 112.80 194 ALA A O 1
ATOM 1499 N N . GLU A 1 189 ? 24.321 48.052 -24.476 1.00 99.74 195 GLU A N 1
ATOM 1500 C CA . GLU A 1 189 ? 25.491 47.608 -25.217 1.00 99.51 195 GLU A CA 1
ATOM 1501 C C . GLU A 1 189 ? 25.081 46.657 -26.345 1.00 97.74 195 GLU A C 1
ATOM 1502 O O . GLU A 1 189 ? 23.910 46.293 -26.462 1.00 97.54 195 GLU A O 1
ATOM 1508 N N . THR A 1 190 ? 26.046 46.257 -27.169 1.00 92.56 196 THR A N 1
ATOM 1509 C CA . THR A 1 190 ? 25.745 45.571 -28.424 1.00 81.57 196 THR A CA 1
ATOM 1510 C C . THR A 1 190 ? 26.956 44.786 -28.959 1.00 80.23 196 THR A C 1
ATOM 1511 O O . THR A 1 190 ? 28.066 45.325 -29.018 1.00 88.21 196 THR A O 1
ATOM 1515 N N . TYR A 1 191 ? 26.732 43.520 -29.339 1.00 70.44 197 TYR A N 1
ATOM 1516 C CA . TYR A 1 191 ? 27.821 42.538 -29.532 1.00 67.95 197 TYR A CA 1
ATOM 1517 C C . TYR A 1 191 ? 27.807 41.810 -30.888 1.00 57.27 197 TYR A C 1
ATOM 1518 O O . TYR A 1 191 ? 26.745 41.537 -31.421 1.00 53.49 197 TYR A O 1
AT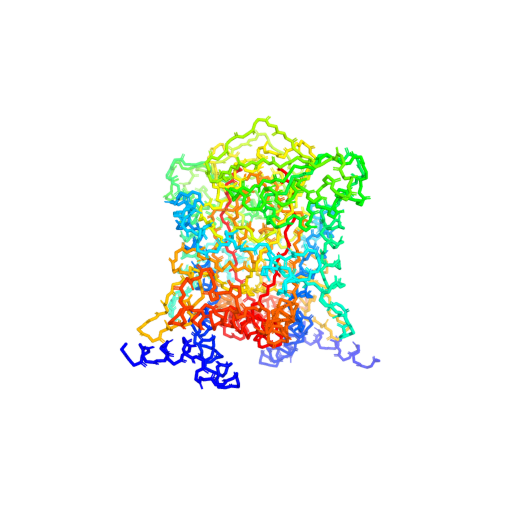OM 1527 N N . ASP A 1 192 ? 28.980 41.471 -31.425 1.00 54.54 198 ASP A N 1
ATOM 1528 C CA . ASP A 1 192 ? 29.062 40.820 -32.745 1.00 61.36 198 ASP A CA 1
ATOM 1529 C C . ASP A 1 192 ? 28.583 39.383 -32.693 1.00 58.23 198 ASP A C 1
ATOM 1530 O O . ASP A 1 192 ? 28.120 38.823 -33.688 1.00 57.23 198 ASP A O 1
ATOM 1535 N N . ARG A 1 193 ? 28.745 38.761 -31.536 1.00 60.07 199 ARG A N 1
ATOM 1536 C CA . ARG A 1 193 ? 28.335 37.382 -31.408 1.00 55.93 199 ARG A CA 1
ATOM 1537 C C . ARG A 1 193 ? 27.836 37.107 -30.012 1.00 53.23 199 ARG A C 1
ATOM 1538 O O . ARG A 1 193 ? 28.495 37.405 -29.015 1.00 51.72 199 ARG A O 1
ATOM 1546 N N . ILE A 1 194 ? 26.614 36.588 -29.975 1.00 49.86 200 ILE A N 1
ATOM 1547 C CA . ILE A 1 194 ? 25.973 36.201 -28.745 1.00 53.28 200 ILE A CA 1
ATOM 1548 C C . ILE A 1 194 ? 25.846 34.700 -28.731 1.00 51.41 200 ILE A C 1
ATOM 1549 O O . ILE A 1 194 ? 25.269 34.103 -29.634 1.00 48.60 200 ILE A O 1
ATOM 1554 N N . LEU A 1 195 ? 26.403 34.101 -27.695 1.00 51.71 201 LEU A N 1
ATOM 1555 C CA . LEU A 1 195 ? 26.405 32.664 -27.552 1.00 52.34 201 LEU A CA 1
ATOM 1556 C C . LEU A 1 195 ? 25.502 32.277 -26.403 1.00 47.95 201 LEU A C 1
ATOM 1557 O O . LEU A 1 195 ? 25.632 32.807 -25.309 1.00 52.22 201 LEU A O 1
ATOM 1562 N N . VAL A 1 196 ? 24.581 31.359 -26.659 1.00 45.25 202 VAL A N 1
ATOM 1563 C CA . VAL A 1 196 ? 23.650 30.901 -25.644 1.00 39.27 202 VAL A CA 1
ATOM 1564 C C . VAL A 1 196 ? 23.666 29.380 -25.541 1.00 45.62 202 VAL A C 1
ATOM 1565 O O . VAL A 1 196 ? 23.034 28.697 -26.351 1.00 52.19 202 VAL A O 1
ATOM 1569 N N . ILE A 1 197 ? 24.368 28.847 -24.545 1.00 41.10 203 ILE A N 1
ATOM 1570 C CA . ILE A 1 197 ? 24.499 27.402 -24.409 1.00 39.53 203 ILE A CA 1
ATOM 1571 C C . ILE A 1 197 ? 23.614 26.830 -23.298 1.00 40.47 203 ILE A C 1
ATOM 1572 O O . ILE A 1 197 ? 23.955 26.882 -22.123 1.00 45.61 203 ILE A O 1
ATOM 1577 N N . GLU A 1 198 ? 22.469 26.295 -23.706 1.00 44.22 204 GLU A N 1
ATOM 1578 C CA . GLU A 1 198 ? 21.560 25.558 -22.829 1.00 45.65 204 GLU A CA 1
ATOM 1579 C C . GLU A 1 198 ? 21.036 26.457 -21.724 1.00 41.27 204 GLU A C 1
ATOM 1580 O O . GLU A 1 198 ? 21.230 26.187 -20.555 1.00 46.52 204 GLU A O 1
ATOM 1586 N N . LEU A 1 199 ? 20.355 27.528 -22.124 1.00 43.44 205 LEU A N 1
ATOM 1587 C CA . LEU A 1 199 ? 19.782 28.483 -21.186 1.00 42.96 205 LEU A CA 1
ATOM 1588 C C . LEU A 1 199 ? 18.268 28.506 -21.321 1.00 45.50 205 LEU A C 1
ATOM 1589 O O . LEU A 1 199 ? 17.545 28.570 -20.325 1.00 54.55 205 LEU A O 1
ATOM 1594 N N . PHE A 1 200 ? 17.804 28.421 -22.564 1.00 34.98 206 PHE A N 1
ATOM 1595 C CA . PHE A 1 200 ? 16.386 28.549 -22.916 1.00 31.28 206 PHE A CA 1
ATOM 1596 C C . PHE A 1 200 ? 15.500 27.510 -22.282 1.00 34.13 206 PHE A C 1
ATOM 1597 O O . PHE A 1 200 ? 14.313 27.766 -22.056 1.00 44.61 206 PHE A O 1
ATOM 1605 N N . GLU A 1 201 ? 16.071 26.335 -22.003 1.00 29.55 207 GLU A N 1
ATOM 1606 C CA . GLU A 1 201 ? 15.360 25.264 -21.301 1.00 40.67 207 GLU A CA 1
ATOM 1607 C C . GLU A 1 201 ? 14.749 25.701 -19.954 1.00 41.63 207 GLU A C 1
ATOM 1608 O O . GLU A 1 201 ? 13.819 25.061 -19.443 1.00 37.68 207 GLU A O 1
ATOM 1614 N N . HIS A 1 202 ? 15.287 26.785 -19.393 1.00 44.55 208 HIS A N 1
ATOM 1615 C CA . HIS A 1 202 ? 14.832 27.368 -18.124 1.00 39.81 208 HIS A CA 1
ATOM 1616 C C . HIS A 1 202 ? 13.887 28.541 -18.322 1.00 40.36 208 HIS A C 1
ATOM 1617 O O . HIS A 1 202 ? 13.320 29.074 -17.370 1.00 43.99 208 HIS A O 1
ATOM 1624 N N . MET A 1 203 ? 13.752 28.963 -19.575 1.00 42.19 209 MET A N 1
ATOM 1625 C CA . MET A 1 203 ? 12.918 30.106 -19.911 1.00 39.28 209 MET A CA 1
ATOM 1626 C C . MET A 1 203 ? 11.558 29.624 -20.348 1.00 38.74 209 MET A C 1
ATOM 1627 O O . MET A 1 203 ? 11.332 28.427 -20.426 1.00 36.32 209 MET A O 1
ATOM 1632 N N . LYS A 1 204 ? 10.664 30.566 -20.637 1.00 43.29 210 LYS A N 1
ATOM 1633 C CA . LYS A 1 204 ? 9.314 30.245 -21.057 1.00 42.23 210 LYS A CA 1
ATOM 1634 C C . LYS A 1 204 ? 8.968 30.999 -22.333 1.00 47.39 210 LYS A C 1
ATOM 1635 O O . LYS A 1 204 ? 8.990 30.429 -23.424 1.00 51.90 210 LYS A O 1
ATOM 1641 N N . ASN A 1 205 ? 8.652 32.284 -22.189 1.00 41.54 211 ASN A N 1
ATOM 1642 C CA . ASN A 1 205 ? 8.258 33.102 -23.329 1.00 41.65 211 ASN A CA 1
ATOM 1643 C C . ASN A 1 205 ? 9.445 33.481 -24.225 1.00 52.24 211 ASN A C 1
ATOM 1644 O O . ASN A 1 205 ? 10.086 34.522 -24.029 1.00 47.46 211 ASN A O 1
ATOM 1649 N N . TYR A 1 206 ? 9.671 32.650 -25.245 1.00 51.91 212 TYR A N 1
ATOM 1650 C CA . TYR A 1 206 ? 10.819 32.759 -26.138 1.00 45.46 212 TYR A CA 1
ATOM 1651 C C . TYR A 1 206 ? 10.720 33.935 -27.097 1.00 38.52 212 TYR A C 1
ATOM 1652 O O . TYR A 1 206 ? 11.729 34.508 -27.513 1.00 47.53 212 TYR A O 1
ATOM 1661 N N . GLU A 1 207 ? 9.503 34.297 -27.461 1.00 37.53 213 GLU A N 1
ATOM 1662 C CA . GLU A 1 207 ? 9.314 35.479 -28.301 1.00 45.15 213 GLU A CA 1
ATOM 1663 C C . GLU A 1 207 ? 9.834 36.739 -27.572 1.00 44.25 213 GLU A C 1
ATOM 1664 O O . GLU A 1 207 ? 10.517 37.569 -28.181 1.00 47.22 213 GLU A O 1
ATOM 1670 N N . LEU A 1 208 ? 9.534 36.871 -26.275 1.00 41.17 214 LEU A N 1
ATOM 1671 C CA . LEU A 1 208 ? 10.003 38.042 -25.506 1.00 50.13 214 LEU A CA 1
ATOM 1672 C C . LEU A 1 208 ? 11.509 37.973 -25.264 1.00 46.45 214 LEU A C 1
ATOM 1673 O O . LEU A 1 208 ? 12.211 38.951 -25.456 1.00 49.86 214 LEU A O 1
ATOM 1678 N N . LEU A 1 209 ? 12.006 36.807 -24.880 1.00 45.90 215 LEU A N 1
ATOM 1679 C CA . LEU A 1 209 ? 13.444 36.614 -24.689 1.00 49.76 215 LEU A CA 1
ATOM 1680 C C . LEU A 1 209 ? 14.271 36.887 -25.963 1.00 53.53 215 LEU A C 1
ATOM 1681 O O . LEU A 1 209 ? 15.294 37.579 -25.904 1.00 55.45 215 LEU A O 1
ATOM 1686 N N . LEU A 1 210 ? 13.843 36.334 -27.103 1.00 40.28 216 LEU A N 1
ATOM 1687 C CA . LEU A 1 210 ? 14.551 36.554 -28.365 1.00 42.56 216 LEU A CA 1
ATOM 1688 C C . LEU A 1 210 ? 14.396 37.993 -28.888 1.00 52.04 216 LEU A C 1
ATOM 1689 O O . LEU A 1 210 ? 15.316 38.525 -29.532 1.00 48.92 216 LEU A O 1
ATOM 1694 N N . ARG A 1 211 ? 13.261 38.638 -28.610 1.00 49.29 217 ARG A N 1
ATOM 1695 C CA . ARG A 1 211 ? 13.144 40.053 -28.934 1.00 54.19 217 ARG A CA 1
ATOM 1696 C C . ARG A 1 211 ? 14.245 40.828 -28.200 1.00 60.62 217 ARG A C 1
ATOM 1697 O O . ARG A 1 211 ? 14.948 41.653 -28.799 1.00 62.36 217 ARG A O 1
ATOM 1705 N N . LYS A 1 212 ? 14.406 40.544 -26.910 1.00 53.65 218 LYS A N 1
ATOM 1706 C CA . LYS A 1 212 ? 15.407 41.230 -26.096 1.00 59.28 218 LYS A CA 1
ATOM 1707 C C . LYS A 1 212 ? 16.829 40.976 -26.619 1.00 66.85 218 LYS A C 1
ATOM 1708 O O . LYS A 1 212 ? 17.587 41.911 -26.857 1.00 72.54 218 LYS A O 1
ATOM 1714 N N . ILE A 1 213 ? 17.175 39.709 -26.811 1.00 62.48 219 ILE A N 1
ATOM 1715 C CA . ILE A 1 213 ? 18.518 39.328 -27.242 1.00 58.80 219 ILE A CA 1
ATOM 1716 C C . ILE A 1 213 ? 18.910 39.918 -28.612 1.00 57.93 219 ILE A C 1
ATOM 1717 O O . ILE A 1 213 ? 20.079 40.272 -28.847 1.00 48.71 219 ILE A O 1
ATOM 1722 N N . SER A 1 214 ? 17.935 40.031 -29.514 1.00 59.67 220 SER A N 1
ATOM 1723 C CA . SER A 1 214 ? 18.210 40.538 -30.861 1.00 60.89 220 SER A CA 1
ATOM 1724 C C . SER A 1 214 ? 18.603 42.006 -30.796 1.00 69.07 220 SER A C 1
ATOM 1725 O O . SER A 1 214 ? 19.395 42.479 -31.609 1.00 79.85 220 SER A O 1
ATOM 1728 N N . GLU A 1 215 ? 18.060 42.711 -29.805 1.00 71.11 221 GLU A N 1
ATOM 1729 C CA . GLU A 1 215 ? 18.372 44.125 -29.595 1.00 69.45 221 GLU A CA 1
ATOM 1730 C C . GLU A 1 215 ? 19.826 44.292 -29.155 1.00 68.02 221 GLU A C 1
ATOM 1731 O O . GLU A 1 215 ? 20.389 45.378 -29.275 1.00 61.65 221 GLU A O 1
ATOM 1737 N N . TRP A 1 216 ? 20.424 43.202 -28.669 1.00 63.09 222 TRP A N 1
ATOM 1738 C CA . TRP A 1 216 ? 21.833 43.178 -28.280 1.00 62.84 222 TRP A CA 1
ATOM 1739 C C . TRP A 1 216 ? 22.769 42.695 -29.390 1.00 67.39 222 TRP A C 1
ATOM 1740 O O . TRP A 1 216 ? 23.984 42.600 -29.183 1.00 72.28 222 TRP A O 1
ATOM 1751 N N . ILE A 1 217 ? 22.210 42.382 -30.557 1.00 57.16 223 ILE A N 1
ATOM 1752 C CA . ILE A 1 217 ? 23.018 41.944 -31.696 1.00 52.86 223 ILE A CA 1
ATOM 1753 C C . ILE A 1 217 ? 23.486 43.158 -32.497 1.00 60.72 223 ILE A C 1
ATOM 1754 O O . ILE A 1 217 ? 22.685 44.035 -32.808 1.00 61.50 223 ILE A O 1
ATOM 1759 N N . SER A 1 218 ? 24.779 43.209 -32.815 1.00 65.32 224 SER A N 1
ATOM 1760 C CA . SER A 1 218 ? 25.319 44.259 -33.670 1.00 79.10 224 SER A CA 1
ATOM 1761 C C . SER A 1 218 ? 24.814 44.054 -35.075 1.00 87.99 224 SER A C 1
ATOM 1762 O O . SER A 1 218 ? 24.308 42.979 -35.404 1.00 89.13 224 SER A O 1
ATOM 1765 N N . LYS A 1 219 ? 24.940 45.088 -35.899 1.00 84.47 225 LYS A N 1
ATOM 1766 C CA . LYS A 1 219 ? 24.744 44.921 -37.326 1.00 80.57 225 LYS A CA 1
ATOM 1767 C C . LYS A 1 219 ? 25.665 43.812 -37.802 1.00 74.33 225 LYS A C 1
ATOM 1768 O O . LYS A 1 219 ? 26.846 43.780 -37.435 1.00 70.59 225 LYS A O 1
ATOM 1774 N N . ASP A 1 220 ? 25.102 42.890 -38.581 1.00 67.52 226 ASP A N 1
ATOM 1775 C CA . ASP A 1 220 ? 25.845 41.753 -39.112 1.00 71.99 226 ASP A CA 1
ATOM 1776 C C . ASP A 1 220 ? 26.415 40.871 -38.006 1.00 66.80 226 ASP A C 1
ATOM 1777 O O . ASP A 1 220 ? 27.401 40.163 -38.205 1.00 65.71 226 ASP A O 1
ATOM 1782 N N . GLY A 1 221 ? 25.800 40.941 -36.836 1.00 65.03 227 GLY A N 1
ATOM 1783 C CA . GLY A 1 221 ? 26.159 40.062 -35.743 1.00 69.00 227 GLY A CA 1
ATOM 1784 C C . GLY A 1 221 ? 25.354 38.781 -35.821 1.00 66.43 227 GLY A C 1
ATOM 1785 O O . GLY A 1 221 ? 24.321 38.737 -36.492 1.00 64.73 227 GLY A O 1
ATOM 1786 N N . LEU A 1 222 ? 25.824 37.741 -35.137 1.00 65.91 228 LEU A N 1
ATOM 1787 C CA . LEU A 1 222 ? 25.121 36.460 -35.107 1.00 52.92 228 LEU A CA 1
ATOM 1788 C C . LEU A 1 222 ? 24.727 36.060 -33.701 1.00 55.41 228 LEU A C 1
ATOM 1789 O O . LEU A 1 222 ? 25.311 36.516 -32.717 1.00 58.31 228 LEU A O 1
ATOM 1794 N N . LEU A 1 223 ? 23.701 35.221 -33.634 1.00 50.16 229 LEU A N 1
ATOM 1795 C CA . LEU A 1 223 ? 23.269 34.561 -32.418 1.00 47.57 229 LEU A CA 1
ATOM 1796 C C . LEU A 1 223 ? 23.451 33.051 -32.582 1.00 52.97 229 LEU A C 1
ATOM 1797 O O . LEU A 1 223 ? 22.847 32.453 -33.474 1.00 49.02 229 LEU A O 1
ATOM 1802 N N . PHE A 1 224 ? 24.289 32.435 -31.749 1.00 50.59 230 PHE A N 1
ATOM 1803 C CA . PHE A 1 224 ? 24.416 30.978 -31.783 1.00 40.85 230 PHE A CA 1
ATOM 1804 C C . PHE A 1 224 ? 23.767 30.330 -30.548 1.00 47.86 230 PHE A C 1
ATOM 1805 O O . PHE A 1 224 ? 24.056 30.699 -29.395 1.00 42.43 230 PHE A O 1
ATOM 1813 N N . LEU A 1 225 ? 22.900 29.353 -30.797 1.00 49.86 231 LEU A N 1
ATOM 1814 C CA . LEU A 1 225 ? 22.138 28.695 -29.734 1.00 46.82 231 LEU A CA 1
ATOM 1815 C C . LEU A 1 225 ? 22.325 27.182 -29.671 1.00 43.64 231 LEU A C 1
ATOM 1816 O O . LEU A 1 225 ? 22.238 26.507 -30.678 1.00 43.28 231 LEU A O 1
ATOM 1821 N N . GLU A 1 226 ? 22.557 26.659 -28.472 1.00 44.49 232 GLU A N 1
ATOM 1822 C CA . GLU A 1 226 ? 22.468 25.225 -28.232 1.00 43.08 232 GLU A CA 1
ATOM 1823 C C . GLU A 1 226 ? 21.372 24.935 -27.200 1.00 50.03 232 GLU A C 1
ATOM 1824 O O . GLU A 1 226 ? 21.311 25.575 -26.137 1.00 44.19 232 GLU A O 1
ATOM 1830 N N . HIS A 1 227 ? 20.499 23.982 -27.526 1.00 35.67 233 HIS A N 1
ATOM 1831 C CA . HIS A 1 227 ? 19.526 23.499 -26.569 1.00 33.34 233 HIS A CA 1
ATOM 1832 C C . HIS A 1 227 ? 19.370 22.014 -26.734 1.00 37.61 233 HIS A C 1
ATOM 1833 O O . HIS A 1 227 ? 19.420 21.510 -27.844 1.00 36.86 233 HIS A O 1
ATOM 1840 N N . ILE A 1 228 ? 19.189 21.303 -25.635 1.00 30.20 234 ILE A N 1
ATOM 1841 C CA . ILE A 1 228 ? 18.897 19.900 -25.760 1.00 34.08 234 ILE A CA 1
ATOM 1842 C C . ILE A 1 228 ? 17.461 19.833 -26.281 1.00 36.92 234 ILE A C 1
ATOM 1843 O O . ILE A 1 228 ? 16.726 20.813 -26.167 1.00 38.72 234 ILE A O 1
ATOM 1848 N N . CYS A 1 229 ? 17.061 18.705 -26.865 1.00 40.36 235 CYS A N 1
ATOM 1849 C CA . CYS A 1 229 ? 15.716 18.596 -27.429 1.00 32.59 235 CYS A CA 1
ATOM 1850 C C . CYS A 1 229 ? 15.270 17.153 -27.531 1.00 34.25 235 CYS A C 1
ATOM 1851 O O . CYS A 1 229 ? 16.067 16.233 -27.286 1.00 32.17 235 CYS A O 1
ATOM 1854 N N . HIS A 1 230 ? 13.993 16.949 -27.858 1.00 28.48 236 HIS A N 1
ATOM 1855 C CA . HIS A 1 230 ? 13.610 15.702 -28.491 1.00 42.39 236 HIS A CA 1
ATOM 1856 C C . HIS A 1 230 ? 13.415 15.975 -29.980 1.00 41.19 236 HIS A C 1
ATOM 1857 O O . HIS A 1 230 ? 12.935 17.042 -30.366 1.00 42.78 236 HIS A O 1
ATOM 1864 N N . LYS A 1 231 ? 13.774 15.022 -30.822 1.00 48.50 237 LYS A N 1
ATOM 1865 C CA . LYS A 1 231 ? 13.822 15.302 -32.260 1.00 42.42 237 LYS A CA 1
ATOM 1866 C C . LYS A 1 231 ? 12.466 15.719 -32.838 1.00 44.98 237 LYS A C 1
ATOM 1867 O O . LYS A 1 231 ? 12.407 16.471 -33.799 1.00 39.46 237 LYS A O 1
ATOM 1873 N N . THR A 1 232 ? 11.372 15.305 -32.211 1.00 48.35 238 THR A N 1
ATOM 1874 C CA . THR A 1 232 ? 10.050 15.550 -32.795 1.00 41.49 238 THR A CA 1
ATOM 1875 C C . THR A 1 232 ? 9.080 16.379 -31.953 1.00 49.46 238 THR A C 1
ATOM 1876 O O . THR A 1 232 ? 8.514 17.361 -32.446 1.00 55.51 238 THR A O 1
ATOM 1880 N N . PHE A 1 233 ? 8.863 15.982 -30.698 1.00 44.23 239 PHE A N 1
ATOM 1881 C CA . PHE A 1 233 ? 7.876 16.689 -29.894 1.00 46.17 239 PHE A CA 1
ATOM 1882 C C . PHE A 1 233 ? 8.516 17.615 -28.867 1.00 43.50 239 PHE A C 1
ATOM 1883 O O . PHE A 1 233 ? 9.734 17.633 -28.687 1.00 46.89 239 PHE A O 1
ATOM 1891 N N . ALA A 1 234 ? 7.693 18.440 -28.242 1.00 39.39 240 ALA A N 1
ATOM 1892 C CA . ALA A 1 234 ? 8.197 19.395 -27.271 1.00 41.43 240 ALA A CA 1
ATOM 1893 C C . ALA A 1 234 ? 7.302 19.336 -26.048 1.00 44.25 240 ALA A C 1
ATOM 1894 O O . ALA A 1 234 ? 6.127 18.960 -26.161 1.00 38.43 240 ALA A O 1
ATOM 1896 N N . TYR A 1 235 ? 7.841 19.687 -24.880 1.00 45.15 241 TYR A N 1
ATOM 1897 C CA . TYR A 1 235 ? 7.013 19.638 -23.670 1.00 45.05 241 TYR A CA 1
ATOM 1898 C C . TYR A 1 235 ? 7.605 20.302 -22.438 1.00 43.54 241 TYR A C 1
ATOM 1899 O O . TYR A 1 235 ? 8.828 20.287 -22.207 1.00 41.67 241 TYR A O 1
ATOM 1908 N N . HIS A 1 236 ? 6.714 20.919 -21.665 1.00 48.10 242 HIS A N 1
ATOM 1909 C CA . HIS A 1 236 ? 7.021 21.326 -20.291 1.00 47.42 242 HIS A CA 1
ATOM 1910 C C . HIS A 1 236 ? 7.509 20.093 -19.530 1.00 46.25 242 HIS A C 1
ATOM 1911 O O . HIS A 1 236 ? 6.908 19.016 -19.665 1.00 41.93 242 HIS A O 1
ATOM 1918 N N . TYR A 1 237 ? 8.581 20.209 -18.744 1.00 45.12 243 TYR A N 1
ATOM 1919 C CA . TYR A 1 237 ? 8.990 19.041 -17.950 1.00 48.46 243 TYR A CA 1
ATOM 1920 C C . TYR A 1 237 ? 8.104 18.976 -16.703 1.00 53.01 243 TYR A C 1
ATOM 1921 O O . TYR A 1 237 ? 8.509 19.383 -15.623 1.00 54.37 243 TYR A O 1
ATOM 1930 N N . GLU A 1 238 ? 6.868 18.503 -16.913 1.00 55.69 244 GLU A N 1
ATOM 1931 C CA . GLU A 1 238 ? 5.869 18.236 -15.865 1.00 59.69 244 GLU A CA 1
ATOM 1932 C C . GLU A 1 238 ? 5.465 16.762 -15.923 1.00 56.39 244 GLU A C 1
ATOM 1933 O O . GLU A 1 238 ? 5.404 16.200 -17.000 1.00 44.43 244 GLU A O 1
ATOM 1939 N N . PRO A 1 239 ? 5.158 16.136 -14.768 1.00 62.60 245 PRO A N 1
ATOM 1940 C CA . PRO A 1 239 ? 4.876 14.684 -14.734 1.00 59.61 245 PRO A CA 1
ATOM 1941 C C . PRO A 1 239 ? 3.786 14.215 -15.714 1.00 55.30 245 PRO A C 1
ATOM 1942 O O . PRO A 1 239 ? 2.782 14.914 -15.868 1.00 47.79 245 PRO A O 1
ATOM 1946 N N . LEU A 1 240 ? 3.992 13.059 -16.355 1.00 56.45 246 LEU A N 1
ATOM 1947 C CA . LEU A 1 240 ? 2.969 12.460 -17.217 1.00 62.10 246 LEU A CA 1
ATOM 1948 C C . LEU A 1 240 ? 1.714 12.229 -16.428 1.00 64.99 246 LEU A C 1
ATOM 1949 O O . LEU A 1 240 ? 0.632 12.719 -16.753 1.00 61.48 246 LEU A O 1
ATOM 1954 N N . ASP A 1 241 ? 1.900 11.431 -15.384 1.00 67.65 247 ASP A N 1
ATOM 1955 C CA . ASP A 1 241 ? 0.867 11.095 -14.433 1.00 60.56 247 ASP A CA 1
ATOM 1956 C C . ASP A 1 241 ? 1.538 10.873 -13.075 1.00 64.55 247 ASP A C 1
ATOM 1957 O O . ASP A 1 241 ? 2.754 11.033 -12.952 1.00 58.00 247 ASP A O 1
ATOM 1962 N N . ASP A 1 242 ? 0.750 10.494 -12.071 1.00 67.85 248 ASP A N 1
ATOM 1963 C CA . ASP A 1 242 ? 1.259 10.286 -10.722 1.00 72.95 248 ASP A CA 1
ATOM 1964 C C . ASP A 1 242 ? 2.364 9.232 -10.644 1.00 70.46 248 ASP A C 1
ATOM 1965 O O . ASP A 1 242 ? 3.261 9.339 -9.807 1.00 67.18 248 ASP A O 1
ATOM 1970 N N . ASP A 1 243 ? 2.305 8.226 -11.520 1.00 66.06 249 ASP A N 1
ATOM 1971 C CA . ASP A 1 243 ? 3.321 7.177 -11.550 1.00 56.30 249 ASP A CA 1
ATOM 1972 C C . ASP A 1 243 ? 4.641 7.627 -12.183 1.00 51.21 249 ASP A C 1
ATOM 1973 O O . ASP A 1 243 ? 5.621 6.884 -12.167 1.00 57.52 249 ASP A O 1
ATOM 1978 N N . ASP A 1 244 ? 4.660 8.839 -12.737 1.00 54.19 250 ASP A N 1
ATOM 1979 C CA . ASP A 1 244 ? 5.880 9.441 -13.289 1.00 56.99 250 ASP A CA 1
ATOM 1980 C C . ASP A 1 244 ? 6.711 10.056 -12.169 1.00 54.34 250 ASP A C 1
ATOM 1981 O O . ASP A 1 244 ? 6.446 11.177 -11.727 1.00 50.02 250 ASP A O 1
ATOM 1986 N N . TRP A 1 245 ? 7.717 9.312 -11.724 1.00 50.86 251 TRP A N 1
ATOM 1987 C CA . TRP A 1 245 ? 8.637 9.780 -10.696 1.00 46.95 251 TRP A CA 1
ATOM 1988 C C . TRP A 1 245 ? 9.867 10.442 -11.320 1.00 49.06 251 TRP A C 1
ATOM 1989 O O . TRP A 1 245 ? 10.565 11.209 -10.661 1.00 63.08 251 TRP A O 1
ATOM 2000 N N . PHE A 1 246 ? 10.118 10.164 -12.598 1.00 41.36 252 PHE A N 1
ATOM 2001 C CA . PHE A 1 246 ? 11.364 10.573 -13.262 1.00 41.02 252 PHE A CA 1
ATOM 2002 C C . PHE A 1 246 ? 11.405 12.067 -13.624 1.00 37.38 252 PHE A C 1
ATOM 2003 O O . PHE A 1 246 ? 12.467 12.721 -13.578 1.00 38.18 252 PHE A O 1
ATOM 2011 N N . THR A 1 247 ? 10.257 12.615 -13.999 1.00 41.48 253 THR A N 1
ATOM 2012 C CA . THR A 1 247 ? 10.251 13.970 -14.538 1.00 44.19 253 THR A CA 1
ATOM 2013 C C . THR A 1 247 ? 10.726 14.988 -13.503 1.00 45.48 253 THR A C 1
ATOM 2014 O O . THR A 1 247 ? 11.449 15.922 -13.842 1.00 40.09 253 THR A O 1
ATOM 2018 N N . GLU A 1 248 ? 10.361 14.796 -12.234 1.00 54.36 254 GLU A N 1
ATOM 2019 C CA . GLU A 1 248 ? 10.810 15.723 -11.186 1.00 49.40 254 GLU A CA 1
ATOM 2020 C C . GLU A 1 248 ? 11.951 15.209 -10.312 1.00 47.54 254 GLU A C 1
ATOM 2021 O O . GLU A 1 248 ? 12.361 15.883 -9.378 1.00 47.72 254 GLU A O 1
ATOM 2027 N N . TYR A 1 249 ? 12.449 14.015 -10.615 1.00 49.05 255 TYR A N 1
ATOM 2028 C CA . TYR A 1 249 ? 13.593 13.417 -9.920 1.00 39.54 255 TYR A CA 1
ATOM 2029 C C . TYR A 1 249 ? 14.786 14.374 -9.815 1.00 40.95 255 TYR A C 1
ATOM 2030 O O . TYR A 1 249 ? 15.371 14.493 -8.758 1.00 53.91 255 TYR A O 1
ATOM 2039 N N . VAL A 1 250 ? 15.138 15.057 -10.904 1.00 51.27 256 VAL A N 1
ATOM 2040 C CA . VAL A 1 250 ? 16.387 15.830 -10.963 1.00 50.88 256 VAL A CA 1
ATOM 2041 C C . VAL A 1 250 ? 16.186 17.353 -10.902 1.00 54.36 256 VAL A C 1
ATOM 2042 O O . VAL A 1 250 ? 16.827 18.040 -10.098 1.00 58.71 256 VAL A O 1
ATOM 2046 N N . PHE A 1 251 ? 15.310 17.868 -11.761 1.00 47.94 257 PHE A N 1
ATOM 2047 C CA . PHE A 1 251 ? 15.037 19.296 -11.848 1.00 42.38 257 PHE A CA 1
ATOM 2048 C C . PHE A 1 251 ? 13.761 19.658 -11.094 1.00 50.03 257 PHE A C 1
ATOM 2049 O O . PHE A 1 251 ? 12.753 18.965 -11.222 1.00 49.98 257 PHE A O 1
ATOM 2057 N N . PRO A 1 252 ? 13.806 20.746 -10.302 1.00 55.38 258 PRO A N 1
ATOM 2058 C CA . PRO A 1 252 ? 12.605 21.221 -9.595 1.00 59.57 258 PRO A CA 1
ATOM 2059 C C . PRO A 1 252 ? 11.420 21.490 -10.545 1.00 59.01 258 PRO A C 1
ATOM 2060 O O . PRO A 1 252 ? 11.604 21.819 -11.725 1.00 49.37 258 PRO A O 1
ATOM 2064 N N . ALA A 1 253 ? 10.209 21.331 -10.029 1.00 58.74 259 ALA A N 1
ATOM 2065 C CA . ALA A 1 253 ? 9.015 21.466 -10.850 1.00 65.71 259 ALA A CA 1
ATOM 2066 C C . ALA A 1 253 ? 8.932 22.838 -11.518 1.00 62.48 259 ALA A C 1
ATOM 2067 O O . ALA A 1 253 ? 9.293 23.862 -10.915 1.00 62.23 259 ALA A O 1
ATOM 2069 N N . GLY A 1 254 ? 8.467 22.840 -12.768 1.00 52.35 260 GLY A N 1
ATOM 2070 C CA . GLY A 1 254 ? 8.316 24.061 -13.538 1.00 41.10 260 GLY A CA 1
ATOM 2071 C C . GLY A 1 254 ? 9.575 24.857 -13.849 1.00 42.70 260 GLY A C 1
ATOM 2072 O O . GLY A 1 254 ? 9.488 26.070 -14.065 1.00 48.71 260 GLY A O 1
ATOM 2073 N N . THR A 1 255 ? 10.738 24.211 -13.874 1.00 45.58 261 THR A N 1
ATOM 2074 C CA . THR A 1 255 ? 11.972 24.925 -14.219 1.00 45.70 261 THR A CA 1
ATOM 2075 C C . THR A 1 255 ? 12.573 24.494 -15.550 1.00 46.83 261 THR A C 1
ATOM 2076 O O . THR A 1 255 ? 13.608 25.022 -15.955 1.00 46.82 261 THR A O 1
ATOM 2080 N N . MET A 1 256 ? 11.957 23.506 -16.198 1.00 41.15 262 MET A N 1
ATOM 2081 C CA . MET A 1 256 ? 12.521 22.914 -17.411 1.00 52.17 262 MET A CA 1
ATOM 2082 C C . MET A 1 256 ? 11.507 22.729 -18.521 1.00 43.33 262 MET A C 1
ATOM 2083 O O . MET A 1 256 ? 10.366 22.330 -18.272 1.00 38.11 262 MET A O 1
ATOM 2088 N N . ILE A 1 257 ? 11.940 23.031 -19.740 1.00 45.74 263 ILE A N 1
ATOM 2089 C CA . ILE A 1 257 ? 11.193 22.726 -20.965 1.00 43.07 263 ILE A CA 1
ATOM 2090 C C . ILE A 1 257 ? 12.070 21.877 -21.892 1.00 38.60 263 ILE A C 1
ATOM 2091 O O . ILE A 1 257 ? 13.281 22.110 -22.010 1.00 31.43 263 ILE A O 1
ATOM 2096 N N . ILE A 1 258 ? 11.474 20.852 -22.496 1.00 31.25 264 ILE A N 1
ATOM 2097 C CA . ILE A 1 258 ? 12.167 20.107 -23.547 1.00 40.69 264 ILE A CA 1
ATOM 2098 C C . ILE A 1 258 ? 11.616 20.514 -24.909 1.00 37.17 264 ILE A C 1
ATOM 2099 O O . ILE A 1 258 ? 10.498 20.111 -25.273 1.00 37.15 264 ILE A O 1
ATOM 2104 N N . PRO A 1 259 ? 12.372 21.344 -25.649 1.00 26.73 265 PRO A N 1
ATOM 2105 C CA . PRO A 1 259 ? 11.880 21.750 -26.976 1.00 41.02 265 PRO A CA 1
ATOM 2106 C C . PRO A 1 259 ? 12.031 20.632 -28.025 1.00 36.91 265 PRO A C 1
ATOM 2107 O O . PRO A 1 259 ? 12.824 19.712 -27.861 1.00 40.47 265 PRO A O 1
ATOM 2111 N N . SER A 1 260 ? 11.238 20.693 -29.081 1.00 41.23 266 SER A N 1
ATOM 2112 C CA . SER A 1 260 ? 11.531 19.929 -30.296 1.00 37.63 266 SER A CA 1
ATOM 2113 C C . SER A 1 260 ? 12.793 20.463 -30.913 1.00 34.93 266 SER A C 1
ATOM 2114 O O . SER A 1 260 ? 13.180 21.609 -30.665 1.00 38.30 266 SER A O 1
ATOM 2117 N N . ALA A 1 261 ? 13.430 19.650 -31.740 1.00 43.25 267 ALA A N 1
ATOM 2118 C CA . ALA A 1 261 ? 14.590 20.133 -32.478 1.00 39.14 267 ALA A CA 1
ATOM 2119 C C . ALA A 1 261 ? 14.198 21.303 -33.388 1.00 33.26 267 ALA A C 1
ATOM 2120 O O . ALA A 1 261 ? 15.022 22.167 -33.666 1.00 31.60 267 ALA A O 1
ATOM 2122 N N . SER A 1 262 ? 12.933 21.340 -33.811 1.00 37.42 268 SER A N 1
ATOM 2123 C CA . SER A 1 262 ? 12.405 22.390 -34.703 1.00 44.85 268 SER A CA 1
ATOM 2124 C C . SER A 1 262 ? 11.916 23.658 -34.017 1.00 44.42 268 SER A C 1
ATOM 2125 O O . SER A 1 262 ? 11.371 24.537 -34.682 1.00 42.54 268 SER A O 1
ATOM 2128 N N . PHE A 1 263 ? 12.077 23.743 -32.702 1.00 42.85 269 PHE A N 1
ATOM 2129 C CA . PHE A 1 263 ? 11.219 24.620 -31.895 1.00 40.79 269 PHE A CA 1
ATOM 2130 C C . PHE A 1 263 ? 11.428 26.109 -32.162 1.00 38.15 269 PHE A C 1
ATOM 2131 O O . PHE A 1 263 ? 10.466 26.859 -32.332 1.00 46.29 269 PHE A O 1
ATOM 2139 N N . PHE A 1 264 ? 12.679 26.534 -32.229 1.00 37.28 270 PHE A N 1
ATOM 2140 C CA . PHE A 1 264 ? 12.960 27.944 -32.334 1.00 38.45 270 PHE A CA 1
ATOM 2141 C C . PHE A 1 264 ? 12.870 28.419 -33.763 1.00 45.95 270 PHE A C 1
ATOM 2142 O O . PHE A 1 264 ? 12.948 29.611 -34.029 1.00 46.12 270 PHE A O 1
ATOM 2150 N N . LEU A 1 265 ? 12.638 27.480 -34.679 1.00 46.36 271 LEU A N 1
ATOM 2151 C CA . LEU A 1 265 ? 12.256 27.828 -36.031 1.00 46.26 271 LEU A CA 1
ATOM 2152 C C . LEU A 1 265 ? 10.940 28.607 -35.993 1.00 48.68 271 LEU A C 1
ATOM 2153 O O . LEU A 1 265 ? 10.569 29.281 -36.964 1.00 41.70 271 LEU A O 1
ATOM 2158 N N . TYR A 1 266 ? 10.228 28.501 -34.870 1.00 43.63 272 TYR A N 1
ATOM 2159 C CA . TYR A 1 266 ? 8.896 29.088 -34.759 1.00 39.54 272 TYR A CA 1
ATOM 2160 C C . TYR A 1 266 ? 8.942 30.401 -34.006 1.00 37.76 272 TYR A C 1
ATOM 2161 O O . TYR A 1 266 ? 7.905 30.992 -33.708 1.00 35.22 272 TYR A O 1
ATOM 2170 N N . PHE A 1 267 ? 10.155 30.840 -33.690 1.00 32.57 273 PHE A N 1
ATOM 2171 C CA . PHE A 1 267 ? 10.368 32.071 -32.935 1.00 37.89 273 PHE A CA 1
ATOM 2172 C C . PHE A 1 267 ? 11.360 32.959 -33.702 1.00 43.88 273 PHE A C 1
ATOM 2173 O O . PHE A 1 267 ? 12.511 33.156 -33.292 1.00 40.70 273 PHE A O 1
ATOM 2181 N N . GLN A 1 268 ? 10.895 33.467 -34.843 1.00 45.09 274 GLN A N 1
ATOM 2182 C CA . GLN A 1 268 ? 11.750 34.175 -35.781 1.00 48.37 274 GLN A CA 1
ATOM 2183 C C . GLN A 1 268 ? 11.176 35.533 -36.135 1.00 50.15 274 GLN A C 1
ATOM 2184 O O . GLN A 1 268 ? 11.373 36.019 -37.255 1.00 43.75 274 GLN A O 1
ATOM 2190 N N . ASP A 1 269 ? 10.476 36.137 -35.172 1.00 48.92 275 ASP A N 1
ATOM 2191 C CA . ASP A 1 269 ? 9.946 37.482 -35.328 1.00 49.99 275 ASP A CA 1
ATOM 2192 C C . ASP A 1 269 ? 11.032 38.564 -35.373 1.00 51.33 275 ASP A C 1
ATOM 2193 O O . ASP A 1 269 ? 10.812 39.615 -35.957 1.00 55.31 275 ASP A O 1
ATOM 2198 N N . ASP A 1 270 ? 12.186 38.321 -34.754 1.00 50.96 276 ASP A N 1
ATOM 2199 C CA . ASP A 1 270 ? 13.212 39.362 -34.633 1.00 55.82 276 ASP A CA 1
ATOM 2200 C C . ASP A 1 270 ? 14.611 38.823 -34.896 1.00 52.81 276 ASP A C 1
ATOM 2201 O O . ASP A 1 270 ? 15.600 39.551 -34.789 1.00 58.06 276 ASP A O 1
ATOM 2206 N N . VAL A 1 271 ? 14.686 37.536 -35.195 1.00 46.44 277 VAL A N 1
ATOM 2207 C CA . VAL A 1 271 ? 15.923 36.901 -35.629 1.00 44.70 277 VAL A CA 1
ATOM 2208 C C . VAL A 1 271 ? 15.592 35.999 -36.811 1.00 48.41 277 VAL A C 1
ATOM 2209 O O . VAL A 1 271 ? 14.422 35.709 -37.066 1.00 56.51 277 VAL A O 1
ATOM 2213 N N . SER A 1 272 ? 16.614 35.533 -37.520 1.00 46.76 278 SER A N 1
ATOM 2214 C CA . SER A 1 272 ? 16.380 34.748 -38.722 1.00 46.52 278 SER A CA 1
ATOM 2215 C C . SER A 1 272 ? 17.350 33.581 -38.826 1.00 48.19 278 SER A C 1
ATOM 2216 O O . SER A 1 272 ? 18.568 33.780 -38.846 1.00 49.22 278 SER A O 1
ATOM 2219 N N . VAL A 1 273 ? 16.820 32.360 -38.901 1.00 47.25 279 VAL A N 1
ATOM 2220 C CA . VAL A 1 273 ? 17.691 31.192 -38.907 1.00 48.62 279 VAL A CA 1
ATOM 2221 C C . VAL A 1 273 ? 18.556 31.184 -40.164 1.00 50.77 279 VAL A C 1
ATOM 2222 O O . VAL A 1 273 ? 18.086 31.391 -41.284 1.00 49.90 279 VAL A O 1
ATOM 2226 N N . VAL A 1 274 ? 19.843 30.965 -39.943 1.00 52.99 280 VAL A N 1
ATOM 2227 C CA . VAL A 1 274 ? 20.822 30.884 -41.011 1.00 49.91 280 VAL A CA 1
ATOM 2228 C C . VAL A 1 274 ? 21.284 29.446 -41.226 1.00 54.20 280 VAL A C 1
ATOM 2229 O O . VAL A 1 274 ? 21.450 28.992 -42.362 1.00 58.25 280 VAL A O 1
ATOM 2233 N N . ASN A 1 275 ? 21.485 28.733 -40.122 1.00 53.36 281 ASN A N 1
ATOM 2234 C CA . ASN A 1 275 ? 21.822 27.326 -40.191 1.00 46.45 281 ASN A CA 1
ATOM 2235 C C . ASN A 1 275 ? 21.195 26.589 -39.044 1.00 47.99 281 ASN A C 1
ATOM 2236 O O . ASN A 1 275 ? 20.721 27.189 -38.098 1.00 54.31 281 ASN A O 1
ATOM 2241 N N . HIS A 1 276 ? 21.208 25.271 -39.139 1.00 45.14 282 HIS A N 1
ATOM 2242 C CA . HIS A 1 276 ? 20.575 24.431 -38.161 1.00 38.26 282 HIS A CA 1
ATOM 2243 C C . HIS A 1 276 ? 21.219 23.061 -38.231 1.00 52.29 282 HIS A C 1
ATOM 2244 O O . HIS A 1 276 ? 21.265 22.438 -39.288 1.00 57.76 282 HIS A O 1
ATOM 2251 N N . TRP A 1 277 ? 21.761 22.617 -37.107 1.00 51.44 283 TRP A N 1
ATOM 2252 C CA . TRP A 1 277 ? 22.327 21.293 -37.021 1.00 44.64 283 TRP A CA 1
ATOM 2253 C C . TRP A 1 277 ? 21.630 20.607 -35.871 1.00 48.93 283 TRP A C 1
ATOM 2254 O O . TRP A 1 277 ? 21.118 21.286 -34.981 1.00 47.69 283 TRP A O 1
ATOM 2265 N N . THR A 1 278 ? 21.597 19.281 -35.878 1.00 38.36 284 THR A N 1
ATOM 2266 C CA . THR A 1 278 ? 21.454 18.560 -34.631 1.00 40.29 284 THR A CA 1
ATOM 2267 C C . THR A 1 278 ? 22.685 17.691 -34.439 1.00 44.99 284 THR A C 1
ATOM 2268 O O . THR A 1 278 ? 23.617 17.700 -35.260 1.00 51.35 284 THR A O 1
ATOM 2272 N N . LEU A 1 279 ? 22.664 16.929 -33.354 1.00 46.79 285 LEU A N 1
ATOM 2273 C CA . LEU A 1 279 ? 23.834 16.237 -32.830 1.00 44.51 285 LEU A CA 1
ATOM 2274 C C . LEU A 1 279 ? 23.344 15.057 -31.972 1.00 48.25 285 LEU A C 1
ATOM 2275 O O . LEU A 1 279 ? 22.455 15.229 -31.131 1.00 45.97 285 LEU A O 1
ATOM 2280 N N . SER A 1 280 ? 23.872 13.858 -32.199 1.00 46.48 286 SER A N 1
ATOM 2281 C CA . SER A 1 280 ? 23.353 12.664 -31.505 1.00 43.38 286 SER A CA 1
ATOM 2282 C C . SER A 1 280 ? 23.333 12.756 -29.980 1.00 40.16 286 SER A C 1
ATOM 2283 O O . SER A 1 280 ? 24.298 13.216 -29.356 1.00 43.06 286 SER A O 1
ATOM 2286 N N . GLY A 1 281 ? 22.261 12.252 -29.386 1.00 35.42 287 GLY A N 1
ATOM 2287 C CA . GLY A 1 281 ? 22.165 12.153 -27.930 1.00 43.65 287 GLY A CA 1
ATOM 2288 C C . GLY A 1 281 ? 23.254 11.325 -27.241 1.00 48.16 287 GLY A C 1
ATOM 2289 O O . GLY A 1 281 ? 23.362 11.315 -26.001 1.00 50.24 287 GLY A O 1
ATOM 2290 N N . LYS A 1 282 ? 24.074 10.646 -28.038 1.00 47.06 288 LYS A N 1
ATOM 2291 C CA . LYS A 1 282 ? 25.172 9.837 -27.511 1.00 48.91 288 LYS A CA 1
ATOM 2292 C C . LYS A 1 282 ? 26.259 10.707 -26.885 1.00 42.98 288 LYS A C 1
ATOM 2293 O O . LYS A 1 282 ? 26.998 10.267 -26.014 1.00 46.23 288 LYS A O 1
ATOM 2299 N N . HIS A 1 283 ? 26.373 11.937 -27.358 1.00 44.19 289 HIS A N 1
ATOM 2300 C CA . HIS A 1 283 ? 27.347 12.869 -26.809 1.00 43.10 289 HIS A CA 1
ATOM 2301 C C . HIS A 1 283 ? 26.971 13.329 -25.411 1.00 40.38 289 HIS A C 1
ATOM 2302 O O . HIS A 1 283 ? 27.807 13.334 -24.493 1.00 45.42 289 HIS A O 1
ATOM 2309 N N . PHE A 1 284 ? 25.719 13.710 -25.212 1.00 29.71 290 PHE A N 1
ATOM 2310 C CA . PHE A 1 284 ? 25.366 14.124 -23.861 1.00 28.93 290 PHE A CA 1
ATOM 2311 C C . PHE A 1 284 ? 25.229 12.897 -22.968 1.00 35.84 290 PHE A C 1
ATOM 2312 O O . PHE A 1 284 ? 25.458 12.967 -21.754 1.00 44.83 290 PHE A O 1
ATOM 2320 N N . SER A 1 285 ? 24.901 11.762 -23.564 1.00 41.97 291 SER A N 1
ATOM 2321 C CA . SER A 1 285 ? 24.834 10.550 -22.775 1.00 41.95 291 SER A CA 1
ATOM 2322 C C . SER A 1 285 ? 26.215 10.252 -22.233 1.00 46.43 291 SER A C 1
ATOM 2323 O O . SER A 1 285 ? 26.374 9.977 -21.047 1.00 50.88 291 SER A O 1
ATOM 2326 N N . ARG A 1 286 ? 27.221 10.339 -23.095 1.00 43.63 292 ARG A N 1
ATOM 2327 C CA . ARG A 1 28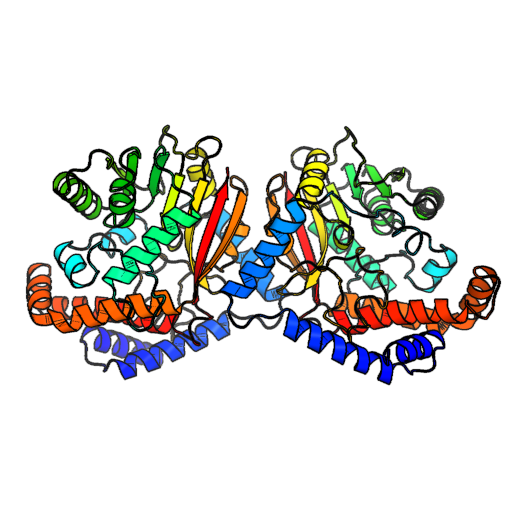6 ? 28.567 9.963 -22.689 1.00 44.19 292 ARG A CA 1
ATOM 2328 C C . ARG A 1 286 ? 29.129 10.981 -21.714 1.00 42.59 292 ARG A C 1
ATOM 2329 O O . ARG A 1 286 ? 29.872 10.632 -20.790 1.00 50.48 292 ARG A O 1
ATOM 2337 N N . THR A 1 287 ? 28.757 12.238 -21.920 1.00 47.34 293 THR A N 1
ATOM 2338 C CA . THR A 1 287 ? 29.146 13.328 -21.031 1.00 48.50 293 THR A CA 1
ATOM 2339 C C . THR A 1 287 ? 28.718 13.059 -19.580 1.00 39.74 293 THR A C 1
ATOM 2340 O O . THR A 1 287 ? 29.531 13.104 -18.673 1.00 42.19 293 THR A O 1
ATOM 2344 N N . ASN A 1 288 ? 27.432 12.784 -19.389 1.00 35.12 294 ASN A N 1
ATOM 2345 C CA . ASN A 1 288 ? 26.876 12.494 -18.090 1.00 36.34 294 ASN A CA 1
ATOM 2346 C C . ASN A 1 288 ? 27.501 11.251 -17.483 1.00 49.37 294 ASN A C 1
ATOM 2347 O O . ASN A 1 288 ? 27.584 11.119 -16.244 1.00 44.05 294 ASN A O 1
ATOM 2352 N N . GLU A 1 289 ? 27.912 10.333 -18.356 1.00 40.84 295 GLU A N 1
ATOM 2353 C CA . GLU A 1 289 ? 28.541 9.072 -17.941 1.00 46.07 295 GLU A CA 1
ATOM 2354 C C . GLU A 1 289 ? 29.952 9.314 -17.423 1.00 45.21 295 GLU A C 1
ATOM 2355 O O . GLU A 1 289 ? 30.426 8.624 -16.531 1.00 56.83 295 GLU A O 1
ATOM 2361 N N . GLU A 1 290 ? 30.635 10.293 -17.999 1.00 47.86 296 GLU A N 1
ATOM 2362 C CA . GLU A 1 290 ? 32.004 10.555 -17.588 1.00 56.25 296 GLU A CA 1
ATOM 2363 C C . GLU A 1 290 ? 31.994 11.299 -16.258 1.00 49.89 296 GLU A C 1
ATOM 2364 O O . GLU A 1 290 ? 32.892 11.128 -15.434 1.00 46.69 296 GLU A O 1
ATOM 2370 N N . TRP A 1 291 ? 30.959 12.113 -16.072 1.00 42.37 297 TRP A N 1
ATOM 2371 C CA . TRP A 1 291 ? 30.723 12.825 -14.834 1.00 53.02 297 TRP A CA 1
ATOM 2372 C C . TRP A 1 291 ? 30.472 11.837 -13.690 1.00 60.65 297 TRP A C 1
ATOM 2373 O O . TRP A 1 291 ? 31.036 11.963 -12.593 1.00 58.85 297 TRP A O 1
ATOM 2384 N N . LEU A 1 292 ? 29.610 10.859 -13.959 1.00 58.13 298 LEU A N 1
ATOM 2385 C CA . LEU A 1 292 ? 29.263 9.843 -12.974 1.00 51.85 298 LEU A CA 1
ATOM 2386 C C . LEU A 1 292 ? 30.486 9.022 -12.546 1.00 46.09 298 LEU A C 1
ATOM 2387 O O . LEU A 1 292 ? 30.686 8.795 -11.357 1.00 46.67 298 LEU A O 1
ATOM 2392 N N . LYS A 1 293 ? 31.307 8.592 -13.506 1.00 52.86 299 LYS A N 1
ATOM 2393 C CA . LYS A 1 293 ? 32.567 7.900 -13.182 1.00 57.90 299 LYS A CA 1
ATOM 2394 C C . LYS A 1 293 ? 33.420 8.740 -12.246 1.00 54.98 299 LYS A C 1
ATOM 2395 O O . LYS A 1 293 ? 34.093 8.213 -11.371 1.00 58.64 299 LYS A O 1
ATOM 2401 N N . ARG A 1 294 ? 33.401 10.052 -12.453 1.00 51.45 300 ARG A N 1
ATOM 2402 C CA . ARG A 1 294 ? 34.240 10.941 -11.666 1.00 58.23 300 ARG A CA 1
ATOM 2403 C C . ARG A 1 294 ? 33.735 11.102 -10.248 1.00 52.27 300 ARG A C 1
ATOM 2404 O O . ARG A 1 294 ? 34.526 11.274 -9.336 1.00 61.33 300 ARG A O 1
ATOM 2412 N N . LEU A 1 295 ? 32.420 11.055 -10.064 1.00 47.23 301 LEU A N 1
ATOM 2413 C CA . LEU A 1 295 ? 31.855 11.035 -8.722 1.00 48.11 301 LEU A CA 1
ATOM 2414 C C . LEU A 1 295 ? 32.391 9.836 -7.940 1.00 50.75 301 LEU A C 1
ATOM 2415 O O . LEU A 1 295 ? 33.247 9.987 -7.074 1.00 57.43 301 LEU A O 1
ATOM 2420 N N . ASP A 1 296 ? 31.915 8.646 -8.301 1.00 52.00 302 ASP A N 1
ATOM 2421 C CA . ASP A 1 296 ? 32.267 7.372 -7.649 1.00 56.24 302 ASP A CA 1
ATOM 2422 C C . ASP A 1 296 ? 33.757 7.130 -7.381 1.00 56.87 302 ASP A C 1
ATOM 2423 O O . ASP A 1 296 ? 34.125 6.398 -6.465 1.00 58.26 302 ASP A O 1
ATOM 2428 N N . ALA A 1 297 ? 34.611 7.729 -8.195 1.00 59.12 303 ALA A N 1
ATOM 2429 C CA . ALA A 1 297 ? 36.047 7.540 -8.057 1.00 56.33 303 ALA A CA 1
ATOM 2430 C C . ALA A 1 297 ? 36.636 8.514 -7.027 1.00 58.71 303 ALA A C 1
ATOM 2431 O O . ALA A 1 297 ? 37.759 8.333 -6.547 1.00 62.40 303 ALA A O 1
ATOM 2433 N N . ASN A 1 298 ? 35.879 9.551 -6.683 1.00 59.83 304 ASN A N 1
ATOM 2434 C CA . ASN A 1 298 ? 36.371 10.530 -5.721 1.00 64.50 304 ASN A CA 1
ATOM 2435 C C . ASN A 1 298 ? 35.404 10.717 -4.576 1.00 66.56 304 ASN A C 1
ATOM 2436 O O . ASN A 1 298 ? 35.251 11.823 -4.062 1.00 67.00 304 ASN A O 1
ATOM 2441 N N . LEU A 1 299 ? 34.740 9.637 -4.186 1.00 66.22 305 LEU A N 1
ATOM 2442 C CA . LEU A 1 299 ? 33.848 9.677 -3.042 1.00 66.41 305 LEU A CA 1
ATOM 2443 C C . LEU A 1 299 ? 34.641 9.981 -1.780 1.00 74.32 305 LEU A C 1
ATOM 2444 O O . LEU A 1 299 ? 34.110 10.552 -0.831 1.00 77.80 305 LEU A O 1
ATOM 2449 N N . ASP A 1 300 ? 35.920 9.615 -1.782 1.00 78.23 306 ASP A N 1
ATOM 2450 C CA . ASP A 1 300 ? 36.772 9.851 -0.624 1.00 76.39 306 ASP A CA 1
ATOM 2451 C C . ASP A 1 300 ? 36.949 11.353 -0.319 1.00 69.45 306 ASP A C 1
ATOM 2452 O O . ASP A 1 300 ? 37.124 11.718 0.840 1.00 67.71 306 ASP A O 1
ATOM 2457 N N . VAL A 1 301 ? 36.880 12.211 -1.340 1.00 66.45 307 VAL A N 1
ATOM 2458 C CA . VAL A 1 301 ? 37.030 13.667 -1.174 1.00 63.46 307 VAL A CA 1
ATOM 2459 C C . VAL A 1 301 ? 35.681 14.402 -1.274 1.00 64.51 307 VAL A C 1
ATOM 2460 O O . VAL A 1 301 ? 35.504 15.500 -0.724 1.00 71.36 307 VAL A O 1
ATOM 2464 N N . ILE A 1 302 ? 34.719 13.786 -1.950 1.00 60.86 308 ILE A N 1
ATOM 2465 C CA . ILE A 1 302 ? 33.393 14.385 -2.087 1.00 60.44 308 ILE A CA 1
ATOM 2466 C C . ILE A 1 302 ? 32.574 14.233 -0.798 1.00 64.90 308 ILE A C 1
ATOM 2467 O O . ILE A 1 302 ? 31.866 15.153 -0.391 1.00 67.69 308 ILE A O 1
ATOM 2472 N N . LYS A 1 303 ? 32.695 13.083 -0.143 1.00 69.13 309 LYS A N 1
ATOM 2473 C CA . LYS A 1 303 ? 31.951 12.815 1.087 1.00 70.48 309 LYS A CA 1
ATOM 2474 C C . LYS A 1 303 ? 32.269 13.841 2.201 1.00 75.99 309 LYS A C 1
ATOM 2475 O O . LYS A 1 303 ? 31.348 14.426 2.770 1.00 75.26 309 LYS A O 1
ATOM 2481 N N . PRO A 1 304 ? 33.562 14.065 2.523 1.00 71.85 310 PRO A N 1
ATOM 2482 C CA . PRO A 1 304 ? 33.815 15.116 3.512 1.00 73.42 310 PRO A CA 1
ATOM 2483 C C . PRO A 1 304 ? 33.404 16.509 3.038 1.00 72.08 310 PRO A C 1
ATOM 2484 O O . PRO A 1 304 ? 33.039 17.356 3.853 1.00 77.82 310 PRO A O 1
ATOM 2488 N N . MET A 1 305 ? 33.456 16.744 1.736 1.00 69.85 311 MET A N 1
ATOM 2489 C CA . MET A 1 305 ? 33.068 18.041 1.211 1.00 64.69 311 MET A CA 1
ATOM 2490 C C . MET A 1 305 ? 31.572 18.301 1.402 1.00 66.21 311 MET A C 1
ATOM 2491 O O . MET A 1 305 ? 31.162 19.425 1.708 1.00 64.35 311 MET A O 1
ATOM 2496 N N . PHE A 1 306 ? 30.767 17.254 1.215 1.00 66.69 312 PHE A N 1
ATOM 2497 C CA . PHE A 1 306 ? 29.313 17.356 1.324 1.00 59.78 312 PHE A CA 1
ATOM 2498 C C . PHE A 1 306 ? 28.872 17.374 2.792 1.00 56.75 312 PHE A C 1
ATOM 2499 O O . PHE A 1 306 ? 27.875 18.009 3.147 1.00 56.69 312 PHE A O 1
ATOM 2507 N N . GLU A 1 307 ? 29.617 16.674 3.639 1.00 47.74 313 GLU A N 1
ATOM 2508 C CA . GLU A 1 307 ? 29.408 16.764 5.083 1.00 60.05 313 GLU A CA 1
ATOM 2509 C C . GLU A 1 307 ? 29.662 18.203 5.559 1.00 66.68 313 GLU A C 1
ATOM 2510 O O . GLU A 1 307 ? 28.847 18.772 6.289 1.00 65.93 313 GLU A O 1
ATOM 2516 N N . THR A 1 308 ? 30.769 18.798 5.113 1.00 66.50 314 THR A N 1
ATOM 2517 C CA . THR A 1 308 ? 31.131 20.153 5.528 1.00 70.31 314 THR A CA 1
ATOM 2518 C C . THR A 1 308 ? 30.120 21.194 5.058 1.00 70.49 314 THR A C 1
ATOM 2519 O O . THR A 1 308 ? 29.835 22.157 5.771 1.00 75.02 314 THR A O 1
ATOM 2523 N N . LEU A 1 309 ? 29.576 20.988 3.865 1.00 70.06 315 LEU A N 1
ATOM 2524 C CA . LEU A 1 309 ? 28.636 21.923 3.262 1.00 73.78 315 LEU A CA 1
ATOM 2525 C C . LEU A 1 309 ? 27.236 21.757 3.830 1.00 77.62 315 LEU A C 1
ATOM 2526 O O . LEU A 1 309 ? 26.537 22.739 4.083 1.00 84.17 315 LEU A O 1
ATOM 2531 N N . MET A 1 310 ? 26.822 20.504 4.000 1.00 75.48 316 MET A N 1
ATOM 2532 C CA . MET A 1 310 ? 25.603 20.190 4.737 1.00 72.90 316 MET A CA 1
ATOM 2533 C C . MET A 1 310 ? 26.003 20.216 6.211 1.00 75.85 316 MET A C 1
ATOM 2534 O O . MET A 1 310 ? 27.040 20.775 6.551 1.00 86.88 316 MET A O 1
ATOM 2539 N N . GLY A 1 311 ? 25.221 19.626 7.099 1.00 68.93 317 GLY A N 1
ATOM 2540 C CA . GLY A 1 311 ? 25.630 19.616 8.492 1.00 74.69 317 GLY A CA 1
ATOM 2541 C C . GLY A 1 311 ? 25.705 18.238 9.116 1.00 85.59 317 GLY A C 1
ATOM 2542 O O . GLY A 1 311 ? 26.111 18.088 10.272 1.00 89.52 317 GLY A O 1
ATOM 2543 N N . ASN A 1 312 ? 25.328 17.231 8.333 1.00 84.82 318 ASN A N 1
ATOM 2544 C CA . ASN A 1 312 ? 25.111 15.879 8.829 1.00 75.03 318 ASN A CA 1
ATOM 2545 C C . ASN A 1 312 ? 25.279 14.894 7.685 1.00 80.47 318 ASN A C 1
ATOM 2546 O O . ASN A 1 312 ? 25.053 15.251 6.532 1.00 85.32 318 ASN A O 1
ATOM 2551 N N . GLU A 1 313 ? 25.652 13.657 7.996 1.00 84.70 319 GLU A N 1
ATOM 2552 C CA . GLU A 1 313 ? 25.915 12.663 6.964 1.00 80.71 319 GLU A CA 1
ATOM 2553 C C . GLU A 1 313 ? 24.671 12.307 6.158 1.00 73.78 319 GLU A C 1
ATOM 2554 O O . GLU A 1 313 ? 24.774 12.106 4.951 1.00 78.55 319 GLU A O 1
ATOM 2560 N N . GLU A 1 314 ? 23.509 12.251 6.817 1.00 67.85 320 GLU A N 1
ATOM 2561 C CA . GLU A 1 314 ? 22.226 11.949 6.150 1.00 67.27 320 GLU A CA 1
ATOM 2562 C C . GLU A 1 314 ? 21.991 12.794 4.890 1.00 62.83 320 GLU A C 1
ATOM 2563 O O . GLU A 1 314 ? 21.519 12.296 3.872 1.00 69.58 320 GLU A O 1
ATOM 2569 N N . GLU A 1 315 ? 22.327 14.074 4.963 1.00 57.46 321 GLU A N 1
ATOM 2570 C CA . GLU A 1 315 ? 22.044 14.984 3.870 1.00 66.03 321 GLU A CA 1
ATOM 2571 C C . GLU A 1 315 ? 23.191 14.961 2.867 1.00 60.58 321 GLU A C 1
ATOM 2572 O O . GLU A 1 315 ? 23.021 15.292 1.698 1.00 52.74 321 GLU A O 1
ATOM 2578 N N . ALA A 1 316 ? 24.361 14.559 3.347 1.00 55.36 322 ALA A N 1
ATOM 2579 C CA . ALA A 1 316 ? 25.516 14.425 2.491 1.00 47.41 322 ALA A CA 1
ATOM 2580 C C . ALA A 1 316 ? 25.285 13.235 1.585 1.00 61.44 322 ALA A C 1
ATOM 2581 O O . ALA A 1 316 ? 25.551 13.290 0.388 1.00 71.43 322 ALA A O 1
ATOM 2583 N N . VAL A 1 317 ? 24.772 12.157 2.163 1.00 63.19 323 VAL A N 1
ATOM 2584 C CA . VAL A 1 317 ? 24.322 11.018 1.378 1.00 57.80 323 VAL A CA 1
ATOM 2585 C C . VAL A 1 317 ? 23.251 11.401 0.351 1.00 54.54 323 VAL A C 1
ATOM 2586 O O . VAL A 1 317 ? 23.371 11.067 -0.824 1.00 64.19 323 VAL A O 1
ATOM 2590 N N . LYS A 1 318 ? 22.196 12.083 0.787 1.00 50.34 324 LYS A N 1
ATOM 2591 C CA . LYS A 1 318 ? 21.130 12.465 -0.137 1.00 48.31 324 LYS A CA 1
ATOM 2592 C C . LYS A 1 318 ? 21.695 13.295 -1.288 1.00 50.95 324 LYS A C 1
ATOM 2593 O O . LYS A 1 318 ? 21.273 13.149 -2.436 1.00 46.34 324 LYS A O 1
ATOM 2599 N N . LEU A 1 319 ? 22.682 14.131 -0.983 1.00 49.93 325 LEU A N 1
ATOM 2600 C CA . LEU A 1 319 ? 23.201 15.058 -1.972 1.00 47.09 325 LEU A CA 1
ATOM 2601 C C . LEU A 1 319 ? 24.053 14.361 -3.024 1.00 52.25 325 LEU A C 1
ATOM 2602 O O . LEU A 1 319 ? 23.971 14.687 -4.213 1.00 56.61 325 LEU A O 1
ATOM 2607 N N . ILE A 1 320 ? 24.877 13.407 -2.603 1.00 47.62 326 ILE A N 1
ATOM 2608 C CA . ILE A 1 320 ? 25.706 12.689 -3.563 1.00 43.60 326 ILE A CA 1
ATOM 2609 C C . ILE A 1 320 ? 24.815 11.820 -4.481 1.00 50.98 326 ILE A C 1
ATOM 2610 O O . ILE A 1 320 ? 25.062 11.709 -5.675 1.00 55.27 326 ILE A O 1
ATOM 2615 N N . ASN A 1 321 ? 23.751 11.242 -3.936 1.00 51.12 327 ASN A N 1
ATOM 2616 C CA . ASN A 1 321 ? 22.857 10.437 -4.751 1.00 48.38 327 ASN A CA 1
ATOM 2617 C C . ASN A 1 321 ? 21.969 11.321 -5.619 1.00 52.41 327 ASN A C 1
ATOM 2618 O O . ASN A 1 321 ? 21.372 10.861 -6.602 1.00 38.63 327 ASN A O 1
ATOM 2623 N N . TYR A 1 322 ? 21.878 12.596 -5.243 1.00 54.39 328 TYR A N 1
ATOM 2624 C CA . TYR A 1 322 ? 21.201 13.555 -6.092 1.00 48.50 328 TYR A CA 1
ATOM 2625 C C . TYR A 1 322 ? 21.994 13.672 -7.379 1.00 51.97 328 TYR A C 1
ATOM 2626 O O . TYR A 1 322 ? 21.449 13.612 -8.480 1.00 58.34 328 TYR A O 1
ATOM 2635 N N . TRP A 1 323 ? 23.296 13.875 -7.225 1.00 43.08 329 TRP A N 1
ATOM 2636 C CA . TRP A 1 323 ? 24.138 14.108 -8.370 1.00 35.57 329 TRP A CA 1
ATOM 2637 C C . TRP A 1 323 ? 24.270 12.829 -9.217 1.00 47.01 329 TRP A C 1
ATOM 2638 O O . TRP A 1 323 ? 24.341 12.896 -10.448 1.00 37.37 329 TRP A O 1
ATOM 2649 N N . ARG A 1 324 ? 24.242 11.669 -8.569 1.00 49.96 330 ARG A N 1
ATOM 2650 C CA . ARG A 1 324 ? 24.197 10.395 -9.292 1.00 44.93 330 ARG A CA 1
ATOM 2651 C C . ARG A 1 324 ? 22.970 10.315 -10.177 1.00 41.36 330 ARG A C 1
ATOM 2652 O O . ARG A 1 324 ? 23.092 10.067 -11.361 1.00 52.91 330 ARG A O 1
ATOM 2660 N N . GLY A 1 325 ? 21.789 10.553 -9.614 1.00 39.76 331 GLY A N 1
ATOM 2661 C CA . GLY A 1 325 ? 20.558 10.609 -10.398 1.00 37.07 331 GLY A CA 1
ATOM 2662 C C . GLY A 1 325 ? 20.538 11.696 -11.469 1.00 43.93 331 GLY A C 1
ATOM 2663 O O . GLY A 1 325 ? 19.810 11.599 -12.449 1.00 43.28 331 GLY A O 1
ATOM 2664 N N . PHE A 1 326 ? 21.317 12.753 -11.274 1.00 47.54 332 PHE A N 1
ATOM 2665 C CA . PHE A 1 326 ? 21.467 13.784 -12.293 1.00 45.39 332 PHE A CA 1
ATOM 2666 C C . PHE A 1 326 ? 22.048 13.156 -13.543 1.00 40.05 332 PHE A C 1
ATOM 2667 O O . PHE A 1 326 ? 21.487 13.216 -14.628 1.00 50.43 332 PHE A O 1
ATOM 2675 N N . CYS A 1 327 ? 23.209 12.555 -13.344 1.00 40.10 333 CYS A N 1
ATOM 2676 C CA . CYS A 1 327 ? 24.002 11.940 -14.378 1.00 40.34 333 CYS A CA 1
ATOM 2677 C C . CYS A 1 327 ? 23.358 10.664 -14.957 1.00 41.95 333 CYS A C 1
ATOM 2678 O O . CYS A 1 327 ? 23.483 10.385 -16.148 1.00 50.49 333 CYS A O 1
ATOM 2681 N N . LEU A 1 328 ? 22.659 9.906 -14.126 1.00 38.44 334 LEU A N 1
ATOM 2682 C CA . LEU A 1 328 ? 21.984 8.702 -14.588 1.00 35.27 334 LEU A CA 1
ATOM 2683 C C . LEU A 1 328 ? 20.813 9.088 -15.473 1.00 43.87 334 LEU A C 1
ATOM 2684 O O . LEU A 1 328 ? 20.596 8.460 -16.533 1.00 40.99 334 LEU A O 1
ATOM 2689 N N . SER A 1 329 ? 20.041 10.086 -15.020 1.00 31.08 335 SER A N 1
ATOM 2690 C CA . SER A 1 329 ? 18.989 10.664 -15.852 1.00 41.54 335 SER A CA 1
ATOM 2691 C C . SER A 1 329 ? 19.559 11.101 -17.207 1.00 42.64 335 SER A C 1
ATOM 2692 O O . SER A 1 329 ? 19.020 10.757 -18.252 1.00 44.01 335 SER A O 1
ATOM 2695 N N . GLY A 1 330 ? 20.665 11.837 -17.177 1.00 39.78 336 GLY A N 1
ATOM 2696 C CA . GLY A 1 330 ? 21.322 12.263 -18.400 1.00 49.07 336 GLY A CA 1
ATOM 2697 C C . GLY A 1 330 ? 21.769 11.107 -19.278 1.00 48.55 336 GLY A C 1
ATOM 2698 O O . GLY A 1 330 ? 21.527 11.110 -20.484 1.00 45.20 336 GLY A O 1
ATOM 2699 N N . MET A 1 331 ? 22.422 10.116 -18.680 1.00 46.91 337 MET A N 1
ATOM 2700 C CA . MET A 1 331 ? 22.879 8.949 -19.437 1.00 51.37 337 MET A CA 1
ATOM 2701 C C . MET A 1 331 ? 21.762 8.227 -20.192 1.00 44.01 337 MET A C 1
ATOM 2702 O O . MET A 1 331 ? 21.855 7.993 -21.382 1.00 39.46 337 MET A O 1
ATOM 2707 N N . GLU A 1 332 ? 20.708 7.871 -19.485 1.00 44.60 338 GLU A N 1
ATOM 2708 C CA . GLU A 1 332 ? 19.688 7.034 -20.072 1.00 42.18 338 GLU A CA 1
ATOM 2709 C C . GLU A 1 332 ? 18.780 7.815 -21.000 1.00 44.05 338 GLU A C 1
ATOM 2710 O O . GLU A 1 332 ? 18.281 7.271 -21.975 1.00 40.03 338 GLU A O 1
ATOM 2716 N N . MET A 1 333 ? 18.533 9.080 -20.682 1.00 42.09 339 MET A N 1
ATOM 2717 C CA . MET A 1 333 ? 17.584 9.850 -21.455 1.00 37.93 339 MET A CA 1
ATOM 2718 C C . MET A 1 333 ? 18.167 10.154 -22.834 1.00 39.62 339 MET A C 1
ATOM 2719 O O . MET A 1 333 ? 17.555 9.883 -23.860 1.00 40.31 339 MET A O 1
ATOM 2724 N N . PHE A 1 334 ? 19.374 10.698 -22.847 1.00 35.16 340 PHE A N 1
ATOM 2725 C CA . PHE A 1 334 ? 20.012 11.065 -24.086 1.00 38.47 340 PHE A CA 1
ATOM 2726 C C . PHE A 1 334 ? 20.594 9.887 -24.853 1.00 40.53 340 PHE A C 1
ATOM 2727 O O . PHE A 1 334 ? 20.679 9.938 -26.067 1.00 34.20 340 PHE A O 1
ATOM 2735 N N . GLY A 1 335 ? 20.979 8.824 -24.161 1.00 44.00 341 GLY A N 1
ATOM 2736 C CA . GLY A 1 335 ? 21.493 7.644 -24.844 1.00 33.91 341 GLY A CA 1
ATOM 2737 C C . GLY A 1 335 ? 20.392 6.716 -25.320 1.00 34.39 341 GLY A C 1
ATOM 2738 O O . GLY A 1 335 ? 20.676 5.739 -26.007 1.00 34.98 341 GLY A O 1
ATOM 2739 N N . TYR A 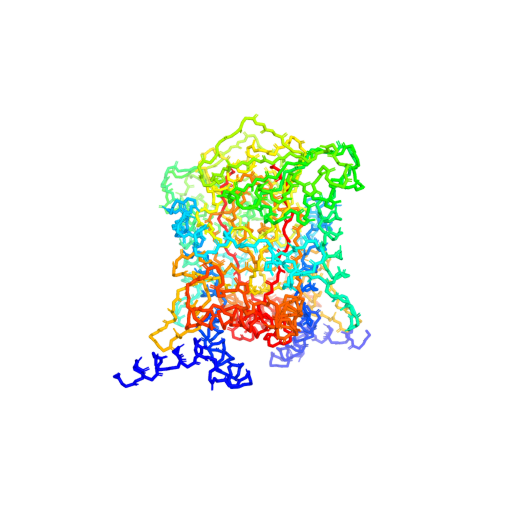1 336 ? 19.137 7.022 -24.973 1.00 33.42 342 TYR A N 1
ATOM 2740 C CA . TYR A 1 336 ? 17.998 6.180 -25.355 1.00 39.93 342 TYR A CA 1
ATOM 2741 C C . TYR A 1 336 ? 17.958 5.932 -26.864 1.00 50.31 342 TYR A C 1
ATOM 2742 O O . TYR A 1 336 ? 18.266 6.847 -27.667 1.00 50.15 342 TYR A O 1
ATOM 2751 N N . ASN A 1 337 ? 17.577 4.70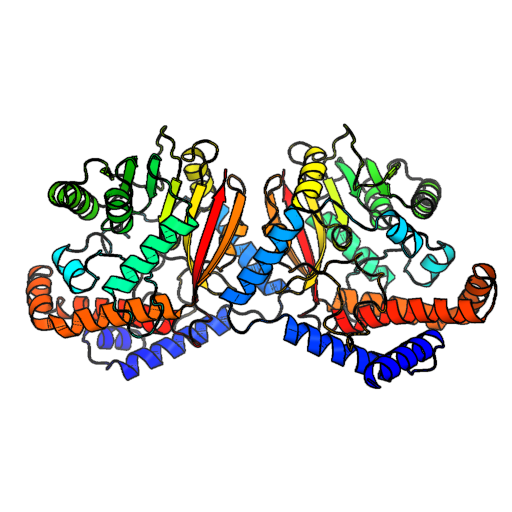9 -27.247 1.00 48.97 343 ASN A N 1
ATOM 2752 C CA . ASN A 1 337 ? 17.535 4.286 -28.672 1.00 41.67 343 ASN A CA 1
ATOM 2753 C C . ASN A 1 337 ? 18.715 4.753 -29.493 1.00 35.92 343 ASN A C 1
ATOM 2754 O O . ASN A 1 337 ? 18.531 5.392 -30.518 1.00 38.22 343 ASN A O 1
ATOM 2759 N N . ASN A 1 338 ? 19.916 4.456 -29.014 1.00 44.42 344 ASN A N 1
ATOM 2760 C CA . ASN A 1 338 ? 21.155 4.849 -29.672 1.00 50.48 344 ASN A CA 1
ATOM 2761 C C . ASN A 1 338 ? 21.276 6.361 -29.901 1.00 50.18 344 ASN A C 1
ATOM 2762 O O . ASN A 1 338 ? 21.976 6.792 -30.802 1.00 52.02 344 ASN A O 1
ATOM 2767 N N . GLY A 1 339 ? 20.622 7.170 -29.067 1.00 53.17 345 GLY A N 1
ATOM 2768 C CA . GLY A 1 339 ? 20.804 8.622 -29.118 1.00 41.21 345 GLY A CA 1
ATOM 2769 C C . GLY A 1 339 ? 19.997 9.373 -30.177 1.00 43.93 345 GLY A C 1
ATOM 2770 O O . GLY A 1 339 ? 20.265 10.551 -30.460 1.00 35.99 345 GLY A O 1
ATOM 2771 N N . GLU A 1 340 ? 18.994 8.695 -30.736 1.00 37.25 346 GLU A N 1
ATOM 2772 C CA . GLU A 1 340 ? 18.191 9.215 -31.831 1.00 39.37 346 GLU A CA 1
ATOM 2773 C C . GLU A 1 340 ? 16.791 9.580 -31.369 1.00 39.05 346 GLU A C 1
ATOM 2774 O O . GLU A 1 340 ? 15.852 9.568 -32.152 1.00 47.18 346 GLU A O 1
ATOM 2780 N N . GLU A 1 341 ? 16.658 9.885 -30.082 1.00 34.07 347 GLU A N 1
ATOM 2781 C CA . GLU A 1 341 ? 15.405 10.388 -29.532 1.00 28.52 347 GLU A CA 1
ATOM 2782 C C . GLU A 1 341 ? 15.617 11.778 -28.910 1.00 37.46 347 GLU A C 1
ATOM 2783 O O . GLU A 1 341 ? 15.202 12.793 -29.464 1.00 36.19 347 GLU A O 1
ATOM 2789 N N . TRP A 1 342 ? 16.233 11.801 -27.733 1.00 46.01 348 TRP A N 1
ATOM 2790 C CA . TRP A 1 342 ? 16.586 13.046 -27.067 1.00 38.84 348 TRP A CA 1
ATOM 2791 C C . TRP A 1 342 ? 18.007 13.383 -27.474 1.00 41.77 348 TRP A C 1
ATOM 2792 O O . TRP A 1 342 ? 18.870 12.495 -27.533 1.00 40.35 348 TRP A O 1
ATOM 2803 N N . MET A 1 343 ? 18.247 14.657 -27.772 1.00 39.27 349 MET A N 1
ATOM 2804 C CA . MET A 1 343 ? 19.507 15.060 -28.369 1.00 38.63 349 MET A CA 1
ATOM 2805 C C . MET A 1 343 ? 19.746 16.560 -28.262 1.00 42.27 349 MET A C 1
ATOM 2806 O O . MET A 1 343 ? 19.023 17.272 -27.556 1.00 39.68 349 MET A O 1
ATOM 2811 N N . ALA A 1 344 ? 20.758 17.022 -28.990 1.00 39.94 350 ALA A N 1
ATOM 2812 C CA . ALA A 1 344 ? 21.161 18.419 -28.987 1.00 37.44 350 ALA A CA 1
ATOM 2813 C C . ALA A 1 344 ? 20.964 19.100 -30.342 1.00 38.32 350 ALA A C 1
ATOM 2814 O O . ALA A 1 344 ? 21.289 18.555 -31.400 1.00 37.81 350 ALA A O 1
ATOM 2816 N N . SER A 1 345 ? 20.425 20.312 -30.284 1.00 44.27 351 SER A N 1
ATOM 2817 C CA . SER A 1 345 ? 20.165 21.145 -31.458 1.00 33.79 351 SER A CA 1
ATOM 2818 C C . SER A 1 345 ? 20.995 22.415 -31.457 1.00 32.78 351 SER A C 1
ATOM 2819 O O . SER A 1 345 ? 21.041 23.142 -30.449 1.00 40.71 351 SER A O 1
ATOM 2822 N N . HIS A 1 346 ? 21.642 22.694 -32.586 1.00 37.64 352 HIS A N 1
ATOM 2823 C CA . HIS A 1 346 ? 22.350 23.963 -32.799 1.00 40.04 352 HIS A CA 1
ATOM 2824 C C . HIS A 1 346 ? 21.675 24.852 -33.852 1.00 42.37 352 HIS A C 1
ATOM 2825 O O . HIS A 1 346 ? 21.490 24.447 -35.011 1.00 46.11 352 HIS A O 1
ATOM 2832 N N . VAL A 1 347 ? 21.345 26.076 -33.452 1.00 36.52 353 VAL A N 1
ATOM 2833 C CA . VAL A 1 347 ? 20.750 27.038 -34.360 1.00 34.07 353 VAL A CA 1
ATOM 2834 C C . VAL A 1 347 ? 21.591 28.307 -34.493 1.00 48.44 353 VAL A C 1
ATOM 2835 O O . VAL A 1 347 ? 21.983 28.919 -33.487 1.00 40.20 353 VAL A O 1
ATOM 2839 N N . LEU A 1 348 ? 21.858 28.709 -35.742 1.00 45.85 354 LEU A N 1
ATOM 2840 C CA . LEU A 1 348 ? 22.557 29.966 -35.988 1.00 46.19 354 LEU A CA 1
ATOM 2841 C C . LEU A 1 348 ? 21.558 30.995 -36.515 1.00 41.82 354 LEU A C 1
ATOM 2842 O O . LEU A 1 348 ? 20.849 30.740 -37.486 1.00 48.43 354 LEU A O 1
ATOM 2847 N N . PHE A 1 349 ? 21.472 32.131 -35.839 1.00 39.87 355 PHE A N 1
ATOM 2848 C CA . PHE A 1 349 ? 20.550 33.206 -36.211 1.00 50.37 355 PHE A CA 1
ATOM 2849 C C . PHE A 1 349 ? 21.308 34.461 -36.639 1.00 54.92 355 PHE A C 1
ATOM 2850 O O . PHE A 1 349 ? 22.353 34.773 -36.065 1.00 55.24 355 PHE A O 1
ATOM 2858 N N . LYS A 1 350 ? 20.749 35.204 -37.595 1.00 53.98 356 LYS A N 1
ATOM 2859 C CA . LYS A 1 350 ? 21.153 36.597 -37.848 1.00 56.97 356 LYS A CA 1
ATOM 2860 C C . LYS A 1 350 ? 20.010 37.545 -37.451 1.00 64.39 356 LYS A C 1
ATOM 2861 O O . LYS A 1 350 ? 18.892 37.091 -37.196 1.00 63.31 356 LYS A O 1
ATOM 2867 N N . LYS A 1 351 ? 20.279 38.852 -37.425 1.00 61.29 357 LYS A N 1
ATOM 2868 C CA . LYS A 1 351 ? 19.323 39.811 -36.872 1.00 54.64 357 LYS A CA 1
ATOM 2869 C C . LYS A 1 351 ? 18.079 39.998 -37.735 1.00 47.82 357 LYS A C 1
ATOM 2870 O O . LYS A 1 351 ? 18.178 40.452 -38.872 1.00 57.32 357 LYS A O 1
ATOM 2876 N N . ALA B 1 5 ? 16.213 2.013 -70.512 1.00 80.01 11 ALA B N 1
ATOM 2877 C CA . ALA B 1 5 ? 16.291 0.944 -71.501 1.00 86.26 11 ALA B CA 1
ATOM 2878 C C . ALA B 1 5 ? 15.098 -0.017 -71.399 1.00 92.32 11 ALA B C 1
ATOM 2879 O O . ALA B 1 5 ? 14.254 -0.066 -72.293 1.00 91.32 11 ALA B O 1
ATOM 2881 N N . ALA B 1 6 ? 15.037 -0.785 -70.314 1.00 90.47 12 ALA B N 1
ATOM 2882 C CA . ALA B 1 6 ? 13.902 -1.674 -70.060 1.00 87.87 12 ALA B CA 1
ATOM 2883 C C . ALA B 1 6 ? 12.728 -0.884 -69.491 1.00 85.33 12 ALA B C 1
ATOM 2884 O O . ALA B 1 6 ? 11.628 -1.417 -69.324 1.00 87.63 12 ALA B O 1
ATOM 2886 N N . ILE B 1 7 ? 12.984 0.382 -69.172 1.00 72.48 13 ILE B N 1
ATOM 2887 C CA . ILE B 1 7 ? 11.942 1.292 -68.728 1.00 76.80 13 ILE B CA 1
ATOM 2888 C C . ILE B 1 7 ? 11.327 1.987 -69.924 1.00 75.67 13 ILE B C 1
ATOM 2889 O O . ILE B 1 7 ? 10.195 2.477 -69.877 1.00 74.32 13 ILE B O 1
ATOM 2894 N N . VAL B 1 8 ? 12.095 2.044 -71.001 1.00 77.84 14 VAL B N 1
ATOM 2895 C CA . VAL B 1 8 ? 11.605 2.600 -72.246 1.00 74.14 14 VAL B CA 1
ATOM 2896 C C . VAL B 1 8 ? 10.377 1.816 -72.734 1.00 71.51 14 VAL B C 1
ATOM 2897 O O . VAL B 1 8 ? 9.469 2.390 -73.332 1.00 76.82 14 VAL B O 1
ATOM 2901 N N . GLU B 1 9 ? 10.312 0.521 -72.444 1.00 62.77 15 GLU B N 1
ATOM 2902 C CA . GLU B 1 9 ? 9.160 -0.227 -72.920 1.00 67.64 15 GLU B CA 1
ATOM 2903 C C . GLU B 1 9 ? 8.002 -0.159 -71.945 1.00 56.95 15 GLU B C 1
ATOM 2904 O O . GLU B 1 9 ? 6.850 -0.309 -72.333 1.00 58.17 15 GLU B O 1
ATOM 2910 N N . LEU B 1 10 ? 8.296 0.108 -70.685 1.00 64.60 16 LEU B N 1
ATOM 2911 C CA . LEU B 1 10 ? 7.233 0.339 -69.714 1.00 55.60 16 LEU B CA 1
ATOM 2912 C C . LEU B 1 10 ? 6.492 1.641 -70.005 1.00 60.87 16 LEU B C 1
ATOM 2913 O O . LEU B 1 10 ? 5.258 1.683 -69.994 1.00 66.87 16 LEU B O 1
ATOM 2918 N N . LEU B 1 11 ? 7.256 2.700 -70.260 1.00 60.14 17 LEU B N 1
ATOM 2919 C CA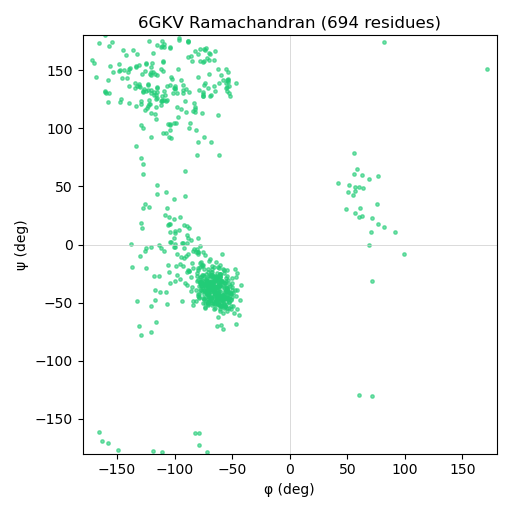 . LEU B 1 11 ? 6.687 4.006 -70.599 1.00 61.76 17 LEU B CA 1
ATOM 2920 C C . LEU B 1 11 ? 5.777 3.911 -71.814 1.00 59.53 17 LEU B C 1
ATOM 2921 O O . LEU B 1 11 ? 4.733 4.572 -71.888 1.00 56.97 17 LEU B O 1
ATOM 2923 N N . LYS B 1 12 ? 6.193 3.063 -72.753 1.00 70.47 18 LYS B N 1
ATOM 2924 C CA . LYS B 1 12 ? 5.457 2.827 -73.988 1.00 64.76 18 LYS B CA 1
ATOM 2925 C C . LYS B 1 12 ? 4.195 2.060 -73.768 1.00 57.92 18 LYS B C 1
ATOM 2926 O O . LYS B 1 12 ? 3.155 2.430 -74.325 1.00 62.34 18 LYS B O 1
ATOM 2932 N N . GLN B 1 13 ? 4.255 1.072 -72.887 1.00 54.06 19 GLN B N 1
ATOM 2933 C CA . GLN B 1 13 ? 3.053 0.346 -72.529 1.00 57.55 19 GLN B CA 1
ATOM 2934 C C . GLN B 1 13 ? 2.054 1.272 -71.830 1.00 65.12 19 GLN B C 1
ATOM 2935 O O . GLN B 1 13 ? 0.841 1.199 -72.071 1.00 63.04 19 GLN B O 1
ATOM 2941 N N . LEU B 1 14 ? 2.570 2.132 -70.954 1.00 68.03 20 LEU B N 1
ATOM 2942 C CA . LEU B 1 14 ? 1.734 3.063 -70.208 1.00 65.19 20 LEU B CA 1
ATOM 2943 C C . LEU B 1 14 ? 1.080 4.073 -71.139 1.00 62.83 20 LEU B C 1
ATOM 2944 O O . LEU B 1 14 ? -0.105 4.371 -70.986 1.00 55.20 20 LEU B O 1
ATOM 2949 N N . GLU B 1 15 ? 1.861 4.608 -72.081 1.00 68.55 21 GLU B N 1
ATOM 2950 C CA . GLU B 1 15 ? 1.334 5.419 -73.183 1.00 75.96 21 GLU B CA 1
ATOM 2951 C C . GLU B 1 15 ? 0.109 4.785 -73.822 1.00 72.73 21 GLU B C 1
ATOM 2952 O O . GLU B 1 15 ? -0.941 5.413 -73.922 1.00 78.61 21 GLU B O 1
ATOM 2958 N N . LEU B 1 16 ? 0.267 3.536 -74.264 1.00 67.05 22 LEU B N 1
ATOM 2959 C CA . LEU B 1 16 ? -0.769 2.828 -75.022 1.00 70.24 22 LEU B CA 1
ATOM 2960 C C . LEU B 1 16 ? -1.875 2.243 -74.137 1.00 67.94 22 LEU B C 1
ATOM 2961 O O . LEU B 1 16 ? -2.750 1.526 -74.628 1.00 67.47 22 LEU B O 1
ATOM 2966 N N . GLY B 1 17 ? -1.819 2.538 -72.838 1.00 59.71 23 GLY B N 1
ATOM 2967 C CA . GLY B 1 17 ? -2.824 2.078 -71.895 1.00 59.51 23 GLY B CA 1
ATOM 2968 C C . GLY B 1 17 ? -2.975 0.575 -71.752 1.00 61.35 23 GLY B C 1
ATOM 2969 O O . GLY B 1 17 ? -4.072 0.090 -71.468 1.00 63.45 23 GLY B O 1
ATOM 2970 N N . LEU B 1 18 ? -1.875 -0.157 -71.932 1.00 64.55 24 LEU B N 1
ATOM 2971 C CA . LEU B 1 18 ? -1.880 -1.628 -71.881 1.00 70.32 24 LEU B CA 1
ATOM 2972 C C . LEU B 1 18 ? -1.856 -2.153 -70.452 1.00 74.50 24 LEU B C 1
ATOM 2973 O O . LEU B 1 18 ? -2.389 -3.219 -70.159 1.00 82.08 24 LEU B O 1
ATOM 2978 N N . VAL B 1 19 ? -1.217 -1.395 -69.571 1.00 74.57 25 VAL B N 1
ATOM 2979 C CA . VAL B 1 19 ? -1.087 -1.776 -68.177 1.00 74.79 25 VAL B CA 1
ATOM 2980 C C . VAL B 1 19 ? -2.331 -1.378 -67.390 1.00 72.22 25 VAL B C 1
ATOM 2981 O O . VAL B 1 19 ? -2.699 -0.206 -67.376 1.00 80.15 25 VAL B O 1
ATOM 2985 N N . PRO B 1 20 ? -2.993 -2.362 -66.755 1.00 69.44 26 PRO B N 1
ATOM 2986 C CA . PRO B 1 20 ? -4.203 -2.104 -65.966 1.00 65.92 26 PRO B CA 1
ATOM 2987 C C . PRO B 1 20 ? -3.884 -1.430 -64.628 1.00 72.39 26 PRO B C 1
ATOM 2988 O O . PRO B 1 20 ? -2.753 -1.531 -64.139 1.00 72.14 26 PRO B O 1
ATOM 2992 N N . TYR B 1 21 ? -4.881 -0.760 -64.049 1.00 75.32 27 TYR B N 1
ATOM 2993 C CA . TYR B 1 21 ? -4.682 0.096 -62.875 1.00 71.06 27 TYR B CA 1
ATOM 2994 C C . TYR B 1 21 ? -3.984 -0.592 -61.704 1.00 75.08 27 TYR B C 1
ATOM 2995 O O . TYR B 1 21 ? -3.041 -0.033 -61.150 1.00 79.57 27 TYR B O 1
ATOM 3004 N N . ASP B 1 22 ? -4.429 -1.793 -61.334 1.00 75.01 28 ASP B N 1
ATOM 3005 C CA . ASP B 1 22 ? -3.817 -2.518 -60.214 1.00 66.83 28 ASP B CA 1
ATOM 3006 C C . ASP B 1 22 ? -2.325 -2.668 -60.413 1.00 65.02 28 ASP B C 1
ATOM 3007 O O . ASP B 1 22 ? -1.534 -2.466 -59.490 1.00 64.44 28 ASP B O 1
ATOM 3012 N N . ASP B 1 23 ? -1.948 -3.043 -61.628 1.00 62.50 29 ASP B N 1
ATOM 3013 C CA . ASP B 1 23 ? -0.549 -3.209 -61.956 1.00 58.19 29 ASP B CA 1
ATOM 3014 C C . ASP B 1 23 ? 0.180 -1.872 -61.874 1.00 53.83 29 ASP B C 1
ATOM 3015 O O . ASP B 1 23 ? 1.301 -1.819 -61.381 1.00 50.79 29 ASP B O 1
ATOM 3020 N N . ILE B 1 24 ? -0.452 -0.800 -62.359 1.00 54.72 30 ILE B N 1
ATOM 3021 C CA . ILE B 1 24 ? 0.179 0.519 -62.366 1.00 56.14 30 ILE B CA 1
ATOM 3022 C C . ILE B 1 24 ? 0.470 0.974 -60.949 1.00 63.44 30 ILE B C 1
ATOM 3023 O O . ILE B 1 24 ? 1.591 1.374 -60.623 1.00 69.30 30 ILE B O 1
ATOM 3028 N N . LYS B 1 25 ? -0.557 0.902 -60.110 1.00 62.12 31 LYS B N 1
ATOM 3029 C CA . LYS B 1 25 ? -0.448 1.327 -58.729 1.00 63.29 31 LYS B CA 1
ATOM 3030 C C . LYS B 1 25 ? 0.706 0.624 -58.025 1.00 62.69 31 LYS B C 1
ATOM 3031 O O . LYS B 1 25 ? 1.515 1.263 -57.354 1.00 63.26 31 LYS B O 1
ATOM 3037 N N . GLN B 1 26 ? 0.806 -0.686 -58.202 1.00 63.07 32 GLN B N 1
ATOM 3038 C CA . GLN B 1 26 ? 1.824 -1.435 -57.485 1.00 65.32 32 GLN B CA 1
ATOM 3039 C C . GLN B 1 26 ? 3.231 -1.032 -57.938 1.00 56.55 32 GLN B C 1
ATOM 3040 O O . GLN B 1 26 ? 4.148 -0.947 -57.125 1.00 61.56 32 GLN B O 1
ATOM 3046 N N . LEU B 1 27 ? 3.389 -0.777 -59.231 1.00 50.12 33 LEU B N 1
ATOM 3047 C CA . LEU B 1 27 ? 4.668 -0.357 -59.810 1.00 52.45 33 LEU B CA 1
ATOM 3048 C C . LEU B 1 27 ? 5.083 1.006 -59.293 1.00 55.94 33 LEU B C 1
ATOM 3049 O O . LEU B 1 27 ? 6.278 1.327 -59.228 1.00 59.80 33 LEU B O 1
ATOM 3054 N N . ILE B 1 28 ? 4.069 1.814 -58.982 1.00 52.25 34 ILE B N 1
ATOM 3055 C CA . ILE B 1 28 ? 4.254 3.156 -58.437 1.00 51.79 34 ILE B CA 1
ATOM 3056 C C . ILE B 1 28 ? 4.711 3.071 -56.986 1.00 55.52 34 ILE B C 1
ATOM 3057 O O . ILE B 1 28 ? 5.713 3.675 -56.627 1.00 56.40 34 ILE B O 1
ATOM 3062 N N . ARG B 1 29 ? 3.994 2.290 -56.173 1.00 54.86 35 ARG B N 1
ATOM 3063 C CA . ARG B 1 29 ? 4.398 2.029 -54.790 1.00 55.41 35 ARG B CA 1
ATOM 3064 C C . ARG B 1 29 ? 5.841 1.539 -54.695 1.00 54.61 35 ARG B C 1
ATOM 3065 O O . ARG B 1 29 ? 6.583 1.970 -53.821 1.00 58.71 35 ARG B O 1
ATOM 3073 N N . ARG B 1 30 ? 6.248 0.655 -55.598 1.00 60.98 36 ARG B N 1
ATOM 3074 C CA . ARG B 1 30 ? 7.647 0.242 -55.661 1.00 57.88 36 ARG B CA 1
ATOM 3075 C C . ARG B 1 30 ? 8.562 1.456 -55.806 1.00 52.39 36 ARG B C 1
ATOM 3076 O O . ARG B 1 30 ? 9.653 1.518 -55.241 1.00 55.62 36 ARG B O 1
ATOM 3084 N N . GLU B 1 31 ? 8.112 2.427 -56.576 1.00 44.21 37 GLU B N 1
ATOM 3085 C CA . GLU B 1 31 ? 8.946 3.576 -56.833 1.00 48.92 37 GLU B CA 1
ATOM 3086 C C . GLU B 1 31 ? 8.962 4.507 -55.621 1.00 50.95 37 GLU B C 1
ATOM 3087 O O . GLU B 1 31 ? 10.016 5.035 -55.261 1.00 54.92 37 GLU B O 1
ATOM 3093 N N . LEU B 1 32 ? 7.794 4.674 -54.994 1.00 39.44 38 LEU B N 1
ATOM 3094 C CA . LEU B 1 32 ? 7.647 5.446 -53.769 1.00 47.48 38 LEU B CA 1
ATOM 3095 C C . LEU B 1 32 ? 8.500 4.856 -52.651 1.00 49.80 38 LEU B C 1
ATOM 3096 O O . LEU B 1 32 ? 9.312 5.553 -52.047 1.00 55.67 38 LEU B O 1
ATOM 3101 N N . ALA B 1 33 ? 8.335 3.565 -52.397 1.00 51.99 39 ALA B N 1
ATOM 3102 C CA . ALA B 1 33 ? 9.142 2.885 -51.386 1.00 53.70 39 ALA B CA 1
ATOM 3103 C C . ALA B 1 33 ? 10.635 3.132 -51.611 1.00 48.85 39 ALA B C 1
ATOM 3104 O O . ALA B 1 33 ? 11.396 3.302 -50.662 1.00 49.26 39 ALA B O 1
ATOM 3106 N N . ARG B 1 34 ? 11.050 3.212 -52.869 1.00 42.83 40 ARG B N 1
ATOM 3107 C CA . ARG B 1 34 ? 12.447 3.505 -53.154 1.00 40.72 40 ARG B CA 1
ATOM 3108 C C . ARG B 1 34 ? 12.769 4.958 -52.860 1.00 42.61 40 ARG B C 1
ATOM 3109 O O . ARG B 1 34 ? 13.904 5.284 -52.512 1.00 44.38 40 ARG B O 1
ATOM 3117 N N . ARG B 1 35 ? 11.781 5.834 -52.996 1.00 37.78 41 ARG B N 1
ATOM 3118 C CA . ARG B 1 35 ? 12.029 7.246 -52.738 1.00 45.77 41 ARG B CA 1
ATOM 3119 C C . ARG B 1 35 ? 12.182 7.457 -51.217 1.00 49.55 41 ARG B C 1
ATOM 3120 O O . ARG B 1 35 ? 13.058 8.195 -50.778 1.00 50.80 41 ARG B O 1
ATOM 3128 N N . LEU B 1 36 ? 11.362 6.772 -50.421 1.00 51.48 42 LEU B N 1
ATOM 3129 C CA . LEU B 1 36 ? 11.459 6.862 -48.961 1.00 50.54 42 LEU B CA 1
ATOM 3130 C C . LEU B 1 36 ? 12.806 6.338 -48.451 1.00 52.44 42 LEU B C 1
ATOM 3131 O O . LEU B 1 36 ? 13.424 6.954 -47.585 1.00 63.07 42 LEU B O 1
ATOM 3136 N N . GLN B 1 37 ? 13.259 5.209 -48.987 1.00 40.48 43 GLN B N 1
ATOM 3137 C CA . GLN B 1 37 ? 14.587 4.673 -48.663 1.00 46.72 43 GLN B CA 1
ATOM 3138 C C . GLN B 1 37 ? 15.665 5.708 -48.927 1.00 50.61 43 GLN B C 1
ATOM 3139 O O . GLN B 1 37 ? 16.622 5.827 -48.163 1.00 52.16 43 GLN B O 1
ATOM 3145 N N . TRP B 1 38 ? 15.497 6.442 -50.022 1.00 43.59 44 TRP B N 1
ATOM 3146 C CA . TRP B 1 38 ? 16.461 7.432 -50.457 1.00 47.56 44 TRP B CA 1
ATOM 3147 C C . TRP B 1 38 ? 16.422 8.645 -49.528 1.00 44.00 44 TRP B C 1
ATOM 3148 O O . TRP B 1 38 ? 17.459 9.184 -49.141 1.00 42.99 44 TRP B O 1
ATOM 3159 N N . GLY B 1 39 ? 15.209 9.048 -49.170 1.00 42.98 45 GLY B N 1
ATOM 3160 C CA . GLY B 1 39 ? 14.984 10.300 -48.475 1.00 57.19 45 GLY B CA 1
ATOM 3161 C C . GLY B 1 39 ? 15.235 10.239 -46.984 1.00 55.97 45 GLY B C 1
ATOM 3162 O O . GLY B 1 39 ? 15.771 11.177 -46.420 1.00 68.27 45 GLY B O 1
ATOM 3163 N N . TYR B 1 40 ? 14.838 9.137 -46.360 1.00 46.68 46 TYR B N 1
ATOM 3164 C CA . TYR B 1 40 ? 15.098 8.890 -44.944 1.00 48.39 46 TYR B CA 1
ATOM 3165 C C . TYR B 1 40 ? 16.576 8.592 -44.662 1.00 48.44 46 TYR B C 1
ATOM 3166 O O . TYR B 1 40 ? 17.198 7.820 -45.378 1.00 47.12 46 TYR B O 1
ATOM 3175 N N . LYS B 1 41 ? 17.124 9.215 -43.614 1.00 48.44 47 LYS B N 1
ATOM 3176 C CA . LYS B 1 41 ? 18.516 9.017 -43.201 1.00 37.05 47 LYS B CA 1
ATOM 3177 C C . LYS B 1 41 ? 18.593 8.271 -41.843 1.00 44.12 47 LYS B C 1
ATOM 3178 O O . LYS B 1 41 ? 17.678 8.359 -41.022 1.00 41.19 47 LYS B O 1
ATOM 3184 N N . PRO B 1 42 ? 19.681 7.508 -41.623 1.00 42.44 48 PRO B N 1
ATOM 3185 C CA . PRO B 1 42 ? 19.909 6.752 -40.392 1.00 49.44 48 PRO B CA 1
ATOM 3186 C C . PRO B 1 42 ? 20.041 7.634 -39.149 1.00 53.41 48 PRO B C 1
ATOM 3187 O O . PRO B 1 42 ? 19.582 7.236 -38.075 1.00 50.86 48 PRO B O 1
ATOM 3191 N N . THR B 1 43 ? 20.659 8.803 -39.284 1.00 53.58 49 THR B N 1
ATOM 3192 C CA . THR B 1 43 ? 20.781 9.694 -38.146 1.00 44.31 49 THR B CA 1
ATOM 3193 C C . THR B 1 43 ? 20.052 11.012 -38.381 1.00 44.16 49 THR B C 1
ATOM 3194 O O . THR B 1 43 ? 19.955 11.514 -39.503 1.00 43.51 49 THR B O 1
ATOM 3198 N N . TYR B 1 44 ? 19.508 11.564 -37.305 1.00 46.08 50 TYR B N 1
ATOM 3199 C CA . TYR B 1 44 ? 18.745 12.796 -37.419 1.00 42.45 50 TYR B CA 1
ATOM 3200 C C . TYR B 1 44 ? 19.650 13.984 -37.766 1.00 38.58 50 TYR B C 1
ATOM 3201 O O . TYR B 1 44 ? 19.215 14.951 -38.370 1.00 43.24 50 TYR B O 1
ATOM 3210 N N . GLU B 1 45 ? 20.914 13.899 -37.393 1.00 34.83 51 GLU B N 1
ATOM 3211 C CA . GLU B 1 45 ? 21.878 14.895 -37.797 1.00 36.58 51 GLU B CA 1
ATOM 3212 C C . GLU B 1 45 ? 21.922 15.002 -39.334 1.00 49.02 51 GLU B C 1
ATOM 3213 O O . GLU B 1 45 ? 21.728 16.106 -39.888 1.00 53.25 51 GLU B O 1
ATOM 3219 N N . GLU B 1 46 ? 22.149 13.868 -40.016 1.00 40.16 52 GLU B N 1
ATOM 3220 C CA . GLU B 1 46 ? 22.116 13.826 -41.502 1.00 44.54 52 GLU B CA 1
ATOM 3221 C C . GLU B 1 46 ? 20.800 14.325 -42.109 1.00 47.65 52 GLU B C 1
ATOM 3222 O O . GLU B 1 46 ? 20.798 15.086 -43.082 1.00 51.69 52 GLU B O 1
ATOM 3228 N N . GLN B 1 47 ? 19.688 13.859 -41.541 1.00 42.74 53 GLN B N 1
ATOM 3229 C CA . GLN B 1 47 ? 18.364 14.219 -42.018 1.00 39.23 53 GLN B CA 1
ATOM 3230 C C . GLN B 1 47 ? 18.242 15.727 -42.055 1.00 46.04 53 GLN B C 1
ATOM 3231 O O . GLN B 1 47 ? 17.795 16.291 -43.061 1.00 49.39 53 GLN B O 1
ATOM 3237 N N . ILE B 1 48 ? 18.671 16.372 -40.970 1.00 37.27 54 ILE B N 1
ATOM 3238 C CA . ILE B 1 48 ? 18.620 17.831 -40.867 1.00 39.01 54 ILE B CA 1
ATOM 3239 C C . ILE B 1 48 ? 19.593 18.493 -41.840 1.00 41.67 54 ILE B C 1
ATOM 3240 O O . ILE B 1 48 ? 19.333 19.581 -42.347 1.00 45.57 54 ILE B O 1
ATOM 3245 N N . ALA B 1 49 ? 20.715 17.843 -42.107 1.00 40.50 55 ALA B N 1
ATOM 3246 C CA . ALA B 1 49 ? 21.733 18.447 -42.958 1.00 38.34 55 ALA B CA 1
ATOM 3247 C C . ALA B 1 49 ? 21.284 18.468 -44.430 1.00 52.36 55 ALA B C 1
ATOM 3248 O O . ALA B 1 49 ? 21.722 19.300 -45.224 1.00 48.39 55 ALA B O 1
ATOM 3250 N N . GLU B 1 50 ? 20.399 17.539 -44.768 1.00 53.18 56 GLU B N 1
ATOM 3251 C CA . GLU B 1 50 ? 19.913 17.361 -46.121 1.00 48.14 56 GLU B CA 1
ATOM 3252 C C . GLU B 1 50 ? 18.907 18.451 -46.416 1.00 49.57 56 GLU B C 1
ATOM 3253 O O . GLU B 1 50 ? 18.798 18.921 -47.551 1.00 56.26 56 GLU B O 1
ATOM 3259 N N . ILE B 1 51 ? 18.170 18.854 -45.385 1.00 42.80 57 ILE B N 1
ATOM 3260 C CA . ILE B 1 51 ? 17.308 20.025 -45.496 1.00 42.85 57 ILE B CA 1
ATOM 3261 C C . ILE B 1 51 ? 18.131 21.306 -45.557 1.00 45.56 57 ILE B C 1
ATOM 3262 O O . ILE B 1 51 ? 17.784 22.240 -46.266 1.00 52.07 57 ILE B O 1
ATOM 3267 N N . GLN B 1 52 ? 19.233 21.341 -44.817 1.00 44.28 58 GLN B N 1
ATOM 3268 C CA . GLN B 1 52 ? 20.103 22.514 -44.803 1.00 49.20 58 GLN B CA 1
ATOM 3269 C C . GLN B 1 52 ? 20.850 22.700 -46.133 1.00 61.16 58 GLN B C 1
ATOM 3270 O O . GLN B 1 52 ? 21.126 23.829 -46.559 1.00 63.67 58 GLN B O 1
ATOM 3276 N N . ASN B 1 53 ? 21.181 21.587 -46.776 1.00 57.49 59 ASN B N 1
ATOM 3277 C CA . ASN B 1 53 ? 21.832 21.633 -48.076 1.00 52.74 59 ASN B CA 1
ATOM 3278 C C . ASN B 1 53 ? 20.912 22.137 -49.170 1.00 45.42 59 ASN B C 1
ATOM 3279 O O . ASN B 1 53 ? 21.336 22.898 -50.018 1.00 48.54 59 ASN B O 1
ATOM 3284 N N . LEU B 1 54 ? 19.657 21.708 -49.139 1.00 39.95 60 LEU B N 1
ATOM 3285 C CA . LEU B 1 54 ? 18.719 22.082 -50.162 1.00 39.10 60 LEU B CA 1
ATOM 3286 C C . LEU B 1 54 ? 18.315 23.547 -49.949 1.00 53.25 60 LEU B C 1
ATOM 3287 O O . LEU B 1 54 ? 18.195 24.292 -50.928 1.00 71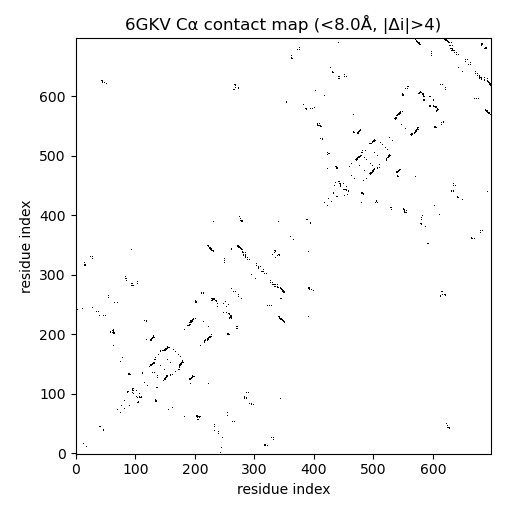.43 60 LEU B O 1
ATOM 3292 N N . THR B 1 55 ? 18.135 23.977 -48.695 1.00 48.12 61 THR B N 1
ATOM 3293 C CA . THR B 1 55 ? 17.782 25.370 -48.443 1.00 49.48 61 THR B CA 1
ATOM 3294 C C . THR B 1 55 ? 18.902 26.277 -48.943 1.00 49.07 61 THR B C 1
ATOM 3295 O O . THR B 1 55 ? 18.644 27.227 -49.677 1.00 58.05 61 THR B O 1
ATOM 3299 N N . HIS B 1 56 ? 20.143 25.972 -48.572 1.00 47.13 62 HIS B N 1
ATOM 3300 C CA . HIS B 1 56 ? 21.263 26.842 -48.930 1.00 49.26 62 HIS B CA 1
ATOM 3301 C C . HIS B 1 56 ? 21.496 26.878 -50.434 1.00 52.68 62 HIS B C 1
ATOM 3302 O O . HIS B 1 56 ? 21.836 27.920 -50.993 1.00 54.00 62 HIS B O 1
ATOM 3309 N N . SER B 1 57 ? 21.286 25.734 -51.075 1.00 55.61 63 SER B N 1
ATOM 3310 C CA . SER B 1 57 ? 21.443 25.574 -52.518 1.00 53.21 63 SER B CA 1
ATOM 3311 C C . SER B 1 57 ? 20.439 26.425 -53.297 1.00 52.32 63 SER B C 1
ATOM 3312 O O . SER B 1 57 ? 20.820 27.128 -54.214 1.00 56.61 63 SER B O 1
ATOM 3315 N N . LEU B 1 58 ? 19.165 26.376 -52.918 1.00 50.93 64 LEU B N 1
ATOM 3316 C CA . LEU B 1 58 ? 18.130 27.177 -53.579 1.00 50.69 64 LEU B CA 1
ATOM 3317 C C . LEU B 1 58 ? 18.356 28.681 -53.465 1.00 58.69 64 LEU B C 1
ATOM 3318 O O . LEU B 1 58 ? 17.794 29.459 -54.239 1.00 62.75 64 LEU B O 1
ATOM 3323 N N . ARG B 1 59 ? 19.157 29.083 -52.481 1.00 62.48 65 ARG B N 1
ATOM 3324 C CA . ARG B 1 59 ? 19.382 30.493 -52.157 1.00 63.78 65 ARG B CA 1
ATOM 3325 C C . ARG B 1 59 ? 20.338 31.157 -53.162 1.00 72.33 65 ARG B C 1
ATOM 3326 O O . ARG B 1 59 ? 20.430 32.390 -53.234 1.00 77.46 65 ARG B O 1
ATOM 3334 N N . GLN B 1 60 ? 21.036 30.326 -53.935 1.00 71.68 66 GLN B N 1
ATOM 3335 C CA . GLN B 1 60 ? 21.871 30.785 -55.042 1.00 75.43 66 GLN B CA 1
ATOM 3336 C C . GLN B 1 60 ? 21.234 30.520 -56.404 1.00 74.73 66 GLN B C 1
ATOM 3337 O O . GLN B 1 60 ? 21.942 30.418 -57.410 1.00 78.82 66 GLN B O 1
ATOM 3343 N N . MET B 1 61 ? 19.911 30.387 -56.444 1.00 68.71 67 MET B N 1
ATOM 3344 C CA . MET B 1 61 ? 19.218 30.216 -57.718 1.00 68.35 67 MET B CA 1
ATOM 3345 C C . MET B 1 61 ? 18.295 31.407 -58.001 1.00 74.48 67 MET B C 1
ATOM 3346 O O . MET B 1 61 ? 18.099 32.274 -57.148 1.00 78.58 67 MET B O 1
ATOM 3351 N N . LYS B 1 62 ? 17.752 31.444 -59.214 1.00 73.26 68 LYS B N 1
ATOM 3352 C CA . LYS B 1 62 ? 16.805 32.470 -59.630 1.00 73.18 68 LYS B CA 1
ATOM 3353 C C . LYS B 1 62 ? 15.424 32.092 -59.064 1.00 70.65 68 LYS B C 1
ATOM 3354 O O . LYS B 1 62 ? 15.234 30.967 -58.592 1.00 66.96 68 LYS B O 1
ATOM 3360 N N . ILE B 1 63 ? 14.485 33.032 -59.042 1.00 68.08 69 ILE B N 1
ATOM 3361 C CA . ILE B 1 63 ? 13.192 32.784 -58.409 1.00 73.25 69 ILE B CA 1
ATOM 3362 C C . ILE B 1 63 ? 12.520 31.528 -58.969 1.00 77.33 69 ILE B C 1
ATOM 3363 O O . ILE B 1 63 ? 11.938 30.744 -58.226 1.00 73.90 69 ILE B O 1
ATOM 3368 N N . ALA B 1 64 ? 12.619 31.335 -60.281 1.00 86.24 70 ALA B N 1
ATOM 3369 C CA . ALA B 1 64 ? 12.175 30.093 -60.908 1.00 95.77 70 ALA B CA 1
ATOM 3370 C C . ALA B 1 64 ? 12.822 29.925 -62.270 1.00 95.66 70 ALA B C 1
ATOM 3371 O O . ALA B 1 64 ? 12.823 30.851 -63.083 1.00 91.99 70 ALA B O 1
ATOM 3373 N N . THR B 1 65 ? 13.378 28.745 -62.523 1.00 96.95 71 THR B N 1
ATOM 3374 C CA . THR B 1 65 ? 13.952 28.488 -63.836 1.00 103.84 71 THR B CA 1
ATOM 3375 C C . THR B 1 65 ? 12.948 27.797 -64.743 1.00 111.86 71 THR B C 1
ATOM 3376 O O . THR B 1 65 ? 12.175 26.928 -64.292 1.00 110.75 71 THR B O 1
ATOM 3380 N N . GLU B 1 66 ? 12.967 28.192 -66.014 1.00 121.53 72 GLU B N 1
ATOM 3381 C CA . GLU B 1 66 ? 12.072 27.661 -67.046 1.00 130.78 72 GLU B CA 1
ATOM 3382 C C . GLU B 1 66 ? 10.615 27.831 -66.637 1.00 138.20 72 GLU B C 1
ATOM 3383 O O . GLU B 1 66 ? 9.951 26.895 -66.194 1.00 136.91 72 GLU B O 1
ATOM 3389 N N . VAL B 1 67 ? 10.123 29.057 -66.812 1.00 143.39 73 VAL B N 1
ATOM 3390 C CA . VAL B 1 67 ? 8.900 29.494 -66.132 1.00 142.39 73 VAL B CA 1
ATOM 3391 C C . VAL B 1 67 ? 7.588 29.205 -66.894 1.00 143.01 73 VAL B C 1
ATOM 3392 O O . VAL B 1 67 ? 6.583 28.891 -66.263 1.00 139.03 73 VAL B O 1
ATOM 3396 N N . GLU B 1 68 ? 7.607 29.282 -68.223 1.00 134.21 74 GLU B N 1
ATOM 3397 C CA . GLU B 1 68 ? 6.371 29.089 -68.960 1.00 130.52 74 GLU B CA 1
ATOM 3398 C C . GLU B 1 68 ? 6.453 28.064 -70.077 1.00 127.73 74 GLU B C 1
ATOM 3399 O O . GLU B 1 68 ? 5.578 27.995 -70.947 1.00 125.41 74 GLU B O 1
ATOM 3405 N N . THR B 1 69 ? 7.516 27.280 -70.063 1.00 127.30 75 THR B N 1
ATOM 3406 C CA . THR B 1 69 ? 7.472 25.989 -70.726 1.00 126.18 75 THR B CA 1
ATOM 3407 C C . THR B 1 69 ? 6.670 25.041 -69.823 1.00 121.95 75 THR B C 1
ATOM 3408 O O . THR B 1 69 ? 6.044 24.084 -70.294 1.00 122.21 75 THR B O 1
ATOM 3412 N N . LEU B 1 70 ? 6.674 25.343 -68.522 1.00 114.64 76 LEU B N 1
ATOM 3413 C CA . LEU B 1 70 ? 5.790 24.703 -67.547 1.00 100.11 76 LEU B CA 1
ATOM 3414 C C . LEU B 1 70 ? 4.330 25.039 -67.814 1.00 103.67 76 LEU B C 1
ATOM 3415 O O . LEU B 1 70 ? 3.454 24.181 -67.705 1.00 111.23 76 LEU B O 1
ATOM 3420 N N . ASP B 1 71 ? 4.077 26.298 -68.159 1.00 101.40 77 ASP B N 1
ATOM 3421 C CA . ASP B 1 71 ? 2.719 26.794 -68.369 1.00 108.82 77 ASP B CA 1
ATOM 3422 C C . ASP B 1 71 ? 2.168 26.604 -69.798 1.00 115.12 77 ASP B C 1
ATOM 3423 O O . ASP B 1 71 ? 1.169 27.217 -70.138 1.00 120.79 77 ASP B O 1
ATOM 3428 N N . SER B 1 72 ? 2.800 25.776 -70.631 1.00 109.12 78 SER B N 1
ATOM 3429 C CA . SER B 1 72 ? 2.229 25.468 -71.947 1.00 107.77 78 SER B CA 1
ATOM 3430 C C . SER B 1 72 ? 2.080 23.957 -72.124 1.00 112.38 78 SER B C 1
ATOM 3431 O O . SER B 1 72 ? 1.309 23.491 -72.974 1.00 114.89 78 SER B O 1
ATOM 3434 N N . GLN B 1 73 ? 2.831 23.196 -71.333 1.00 111.71 79 GLN B N 1
ATOM 3435 C CA . GLN B 1 73 ? 2.631 21.754 -71.270 1.00 115.55 79 GLN B CA 1
ATOM 3436 C C . GLN B 1 73 ? 1.459 21.444 -70.334 1.00 114.89 79 GLN B C 1
ATOM 3437 O O . GLN B 1 73 ? 0.558 20.676 -70.686 1.00 122.85 79 GLN B O 1
ATOM 3443 N N . LEU B 1 74 ? 1.480 22.048 -69.149 1.00 103.55 80 LEU B N 1
ATOM 3444 C CA . LEU B 1 74 ? 0.318 22.056 -68.265 1.00 96.46 80 LEU B CA 1
ATOM 3445 C C . LEU B 1 74 ? -0.229 23.487 -68.215 1.00 98.35 80 LEU B C 1
ATOM 3446 O O . LEU B 1 74 ? 0.358 24.382 -68.816 1.00 102.20 80 LEU B O 1
ATOM 3451 N N . TYR B 1 75 ? -1.360 23.690 -67.538 1.00 96.59 81 TYR B N 1
ATOM 3452 C CA . TYR B 1 75 ? -1.929 25.028 -67.266 1.00 94.65 81 TYR B CA 1
ATOM 3453 C C . TYR B 1 75 ? -2.536 25.769 -68.472 1.00 96.34 81 TYR B C 1
ATOM 3454 O O . TYR B 1 75 ? -3.476 26.551 -68.298 1.00 91.21 81 TYR B O 1
ATOM 3463 N N . GLU B 1 76 ? -2.009 25.555 -69.680 1.00 100.79 82 GLU B N 1
ATOM 3464 C CA . GLU B 1 76 ? -2.753 25.954 -70.878 1.00 90.12 82 GLU B CA 1
ATOM 3465 C C . GLU B 1 76 ? -3.589 24.752 -71.288 1.00 93.05 82 GLU B C 1
ATOM 3466 O O . GLU B 1 76 ? -3.397 24.166 -72.356 1.00 101.76 82 GLU B O 1
ATOM 3472 N N . ILE B 1 77 ? -4.509 24.377 -70.411 1.00 80.49 83 ILE B N 1
ATOM 3473 C CA . ILE B 1 77 ? -5.356 23.226 -70.622 1.00 74.85 83 ILE B CA 1
ATOM 3474 C C . ILE B 1 77 ? -6.719 23.732 -71.076 1.00 74.58 83 ILE B C 1
ATOM 3475 O O . ILE B 1 77 ? -7.166 24.783 -70.631 1.00 76.27 83 ILE B O 1
ATOM 3480 N N . PRO B 1 78 ? -7.362 23.018 -72.007 1.00 77.08 84 PRO B N 1
ATOM 3481 C CA . PRO B 1 78 ? -8.727 23.402 -72.381 1.00 83.71 84 PRO B CA 1
ATOM 3482 C C . PRO B 1 78 ? -9.641 23.513 -71.169 1.00 83.29 84 PRO B C 1
ATOM 3483 O O . PRO B 1 78 ? -9.585 22.663 -70.279 1.00 86.65 84 PRO B O 1
ATOM 3487 N N . ILE B 1 79 ? -10.450 24.564 -71.124 1.00 76.79 85 ILE B N 1
ATOM 3488 C CA . ILE B 1 79 ? -11.404 24.708 -70.043 1.00 86.39 85 ILE B CA 1
ATOM 3489 C C . ILE B 1 79 ? -12.369 23.540 -70.063 1.00 85.77 85 ILE B C 1
ATOM 3490 O O . ILE B 1 79 ? -12.717 22.987 -69.021 1.00 85.03 85 ILE B O 1
ATOM 3495 N N . GLU B 1 80 ? -12.762 23.148 -71.268 1.00 86.13 86 GLU B N 1
ATOM 3496 C CA . GLU B 1 80 ? -13.778 22.122 -71.467 1.00 84.29 86 GLU B CA 1
ATOM 3497 C C . GLU B 1 80 ? -13.334 20.773 -70.927 1.00 70.14 86 GLU B C 1
ATOM 3498 O O . GLU B 1 80 ? -14.162 19.955 -70.545 1.00 69.35 86 GLU B O 1
ATOM 3504 N N . PHE B 1 81 ? -12.028 20.541 -70.904 1.00 68.51 87 PHE B N 1
ATOM 3505 C CA . PHE B 1 81 ? -11.511 19.300 -70.345 1.00 77.90 87 PHE B CA 1
ATOM 3506 C C . PHE B 1 81 ? -11.499 19.353 -68.816 1.00 75.45 87 PHE B C 1
ATOM 3507 O O . PHE B 1 81 ? -11.921 18.406 -68.153 1.00 75.47 87 PHE B O 1
ATOM 3515 N N . LEU B 1 82 ? -11.026 20.469 -68.269 1.00 76.04 88 LEU B N 1
ATOM 3516 C CA . LEU B 1 82 ? -10.954 20.664 -66.816 1.00 71.68 88 LEU B CA 1
ATOM 3517 C C . LEU B 1 82 ? -12.328 20.651 -66.164 1.00 72.04 88 LEU B C 1
ATOM 3518 O O . LEU B 1 82 ? -12.456 20.293 -64.994 1.00 65.61 88 LEU B O 1
ATOM 3523 N N . LYS B 1 83 ? -13.348 21.044 -66.926 1.00 74.24 89 LYS B N 1
ATOM 3524 C CA . LYS B 1 83 ? -14.726 21.004 -66.448 1.00 78.77 89 LYS B CA 1
ATOM 3525 C C . LYS B 1 83 ? -15.219 19.571 -66.343 1.00 80.46 89 LYS B C 1
ATOM 3526 O O . LYS B 1 83 ? -16.176 19.293 -65.625 1.00 81.75 89 LYS B O 1
ATOM 3532 N N . ILE B 1 84 ? -14.571 18.664 -67.066 1.00 79.12 90 ILE B N 1
ATOM 3533 C CA . ILE B 1 84 ? -14.927 17.253 -66.982 1.00 78.14 90 ILE B CA 1
ATOM 3534 C C . ILE B 1 84 ? -14.227 16.615 -65.795 1.00 78.90 90 ILE B C 1
ATOM 3535 O O . ILE B 1 84 ? -14.856 15.976 -64.955 1.00 78.02 90 ILE B O 1
ATOM 3537 N N . MET B 1 85 ? -12.914 16.794 -65.736 1.00 78.00 91 MET B N 1
ATOM 3538 C CA . MET B 1 85 ? -12.103 16.135 -64.730 1.00 81.80 91 MET B CA 1
ATOM 3539 C C . MET B 1 85 ? -12.278 16.751 -63.328 1.00 81.29 91 MET B C 1
ATOM 3540 O O . MET B 1 85 ? -12.606 16.037 -62.369 1.00 71.86 91 MET B O 1
ATOM 3545 N N . ASN B 1 86 ? -12.074 18.067 -63.224 1.00 75.26 92 ASN B N 1
ATOM 3546 C CA . ASN B 1 86 ? -12.198 18.766 -61.951 1.00 73.02 92 ASN B CA 1
ATOM 3547 C C . ASN B 1 86 ? -13.659 18.916 -61.538 1.00 69.21 92 ASN B C 1
ATOM 3548 O O . ASN B 1 86 ? -14.571 18.661 -62.332 1.00 68.30 92 ASN B O 1
ATOM 3553 N N . GLY B 1 87 ? -13.870 19.309 -60.287 1.00 70.45 93 GLY B N 1
ATOM 3554 C CA . GLY B 1 87 ? -15.197 19.635 -59.803 1.00 75.70 93 GLY B CA 1
ATOM 3555 C C . GLY B 1 87 ? -15.701 20.953 -60.378 1.00 75.52 93 GLY B C 1
ATOM 3556 O O . GLY B 1 87 ? -15.013 21.598 -61.165 1.00 73.63 93 GLY B O 1
ATOM 3557 N N . SER B 1 88 ? -16.902 21.353 -59.975 1.00 73.45 94 SER B N 1
ATOM 3558 C CA . SER B 1 88 ? -17.513 22.592 -60.439 1.00 75.77 94 SER B CA 1
ATOM 3559 C C . SER B 1 88 ? -16.654 23.830 -60.178 1.00 79.94 94 SER B C 1
ATOM 3560 O O . SER B 1 88 ? -16.672 24.782 -60.960 1.00 86.18 94 SER B O 1
ATOM 3563 N N . ASN B 1 89 ? -15.912 23.820 -59.075 1.00 73.48 95 ASN B N 1
ATOM 3564 C CA . ASN B 1 89 ? -15.089 24.965 -58.713 1.00 76.46 95 ASN B CA 1
ATOM 3565 C C . ASN B 1 89 ? -13.756 25.001 -59.448 1.00 74.51 95 ASN B C 1
ATOM 3566 O O . ASN B 1 89 ? -13.010 25.970 -59.346 1.00 73.76 95 ASN B O 1
ATOM 3571 N N . LEU B 1 90 ? -13.473 23.943 -60.199 1.00 76.83 96 LEU B N 1
ATOM 3572 C CA . LEU B 1 90 ? -12.261 23.852 -61.011 1.00 72.72 96 LEU B CA 1
ATOM 3573 C C . LEU B 1 90 ? -11.031 24.079 -60.139 1.00 67.71 96 LEU B C 1
ATOM 3574 O O . LEU B 1 90 ? -10.093 24.779 -60.512 1.00 70.80 96 LEU B O 1
ATOM 3579 N N . LYS B 1 91 ? -11.048 23.476 -58.961 1.00 65.59 97 LYS B N 1
ATOM 3580 C CA . LYS B 1 91 ? -9.891 23.520 -58.082 1.00 60.97 97 LYS B CA 1
ATOM 3581 C C . LYS B 1 91 ? -8.812 22.565 -58.586 1.00 58.92 97 LYS B C 1
ATOM 3582 O O . LYS B 1 91 ? -8.996 21.342 -58.564 1.00 55.52 97 LYS B O 1
ATOM 3588 N N . GLY B 1 92 ? -7.690 23.133 -59.034 1.00 56.24 98 GLY B N 1
ATOM 3589 C CA . GLY B 1 92 ? -6.565 22.347 -59.516 1.00 58.37 98 GLY B CA 1
ATOM 3590 C C . GLY B 1 92 ? -5.548 22.011 -58.444 1.00 62.25 98 GLY B C 1
ATOM 3591 O O . GLY B 1 92 ? -4.337 22.057 -58.680 1.00 68.64 98 GLY B O 1
ATOM 3592 N N . SER B 1 93 ? -6.047 21.656 -57.263 1.00 61.86 99 SER B N 1
ATOM 3593 C CA . SER B 1 93 ? -5.202 21.450 -56.084 1.00 64.69 99 SER B CA 1
ATOM 3594 C C . SER B 1 93 ? -5.913 20.606 -55.036 1.00 56.33 99 SER B C 1
ATOM 3595 O O . SER B 1 93 ? -7.059 20.198 -55.222 1.00 51.02 99 SER B O 1
ATOM 3598 N N . CYS B 1 94 ? -5.240 20.354 -53.923 1.00 61.38 100 CYS B N 1
ATOM 3599 C CA . CYS B 1 94 ? -5.808 19.482 -52.903 1.00 62.64 100 CYS B CA 1
ATOM 3600 C C . CYS B 1 94 ? -7.189 19.946 -52.450 1.00 63.68 100 CYS B C 1
ATOM 3601 O O . CYS B 1 94 ? -7.417 21.135 -52.244 1.00 67.15 100 CYS B O 1
ATOM 3604 N N . CYS B 1 95 ? -8.119 19.003 -52.343 1.00 61.18 101 CYS B N 1
ATOM 3605 C CA . CYS B 1 95 ? -9.424 19.286 -51.763 1.00 59.56 101 CYS B CA 1
ATOM 3606 C C . CYS B 1 95 ? -9.504 18.608 -50.409 1.00 63.17 101 CYS B C 1
ATOM 3607 O O . CYS B 1 95 ? -8.628 17.820 -50.058 1.00 70.40 101 CYS B O 1
ATOM 3610 N N . TYR B 1 96 ? -10.544 18.919 -49.645 1.00 64.47 102 TYR B N 1
ATOM 3611 C CA . TYR B 1 96 ? -10.603 18.474 -48.261 1.00 61.78 102 TYR B CA 1
ATOM 3612 C C . TYR B 1 96 ? -11.826 17.610 -48.014 1.00 63.59 102 TYR B C 1
ATOM 3613 O O . TYR B 1 96 ? -12.971 18.090 -48.052 1.00 65.45 102 TYR B O 1
ATOM 3622 N N . PHE B 1 97 ? -11.568 16.335 -47.741 1.00 53.11 103 PHE B N 1
ATOM 3623 C CA . PHE B 1 97 ? -12.633 15.363 -47.550 1.00 57.48 103 PHE B CA 1
ATOM 3624 C C . PHE B 1 97 ? -12.840 15.032 -46.071 1.00 70.16 103 PHE B C 1
ATOM 3625 O O . PHE B 1 97 ? -12.183 14.152 -45.526 1.00 74.29 103 PHE B O 1
ATOM 3633 N N . LYS B 1 98 ? -13.739 15.762 -45.422 1.00 77.24 104 LYS B N 1
ATOM 3634 C CA . LYS B 1 98 ? -14.201 15.388 -44.093 1.00 81.82 104 LYS B CA 1
ATOM 3635 C C . LYS B 1 98 ? -15.426 14.507 -44.287 1.00 94.43 104 LYS B C 1
ATOM 3636 O O . LYS B 1 98 ? -16.383 14.921 -44.940 1.00 104.61 104 LYS B O 1
ATOM 3638 N N . GLU B 1 99 ? -15.367 13.298 -43.721 1.00 93.47 105 GLU B N 1
ATOM 3639 C CA . GLU B 1 99 ? -16.321 12.186 -43.933 1.00 92.77 105 GLU B CA 1
ATOM 3640 C C . GLU B 1 99 ? -15.963 11.443 -45.227 1.00 91.15 105 GLU B C 1
ATOM 3641 O O . GLU B 1 99 ? -15.056 11.845 -45.968 1.00 94.18 105 GLU B O 1
ATOM 3647 N N . ASP B 1 100 ? -16.668 10.349 -45.492 1.00 89.55 106 ASP B N 1
ATOM 3648 C CA . ASP B 1 100 ? -16.472 9.565 -46.713 1.00 85.28 106 ASP B CA 1
ATOM 3649 C C . ASP B 1 100 ? -17.674 9.754 -47.627 1.00 83.31 106 ASP B C 1
ATOM 3650 O O . ASP B 1 100 ? -17.699 9.278 -48.760 1.00 75.84 106 ASP B O 1
ATOM 3655 N N . SER B 1 101 ? -18.675 10.462 -47.113 1.00 92.61 107 SER B N 1
ATOM 3656 C CA . SER B 1 101 ? -19.823 10.877 -47.909 1.00 99.08 107 SER B CA 1
ATOM 3657 C C . SER B 1 101 ? -19.408 12.023 -48.827 1.00 99.06 107 SER B C 1
ATOM 3658 O O . SER B 1 101 ? -20.062 12.302 -49.842 1.00 96.31 107 SER B O 1
ATOM 3661 N N . THR B 1 102 ? -18.313 12.681 -48.447 1.00 94.97 108 THR B N 1
ATOM 3662 C CA . THR B 1 102 ? -17.872 13.914 -49.090 1.00 87.77 108 THR B CA 1
ATOM 3663 C C . THR B 1 102 ? -17.532 13.729 -50.563 1.00 80.17 108 THR B C 1
ATOM 3664 O O . THR B 1 102 ? -16.554 13.069 -50.922 1.00 78.08 108 THR B O 1
ATOM 3668 N N . THR B 1 103 ? -18.367 14.329 -51.403 1.00 75.38 109 THR B N 1
ATOM 3669 C CA . THR B 1 103 ? -18.150 14.342 -52.835 1.00 77.37 109 THR B CA 1
ATOM 3670 C C . THR B 1 103 ? -17.001 15.275 -53.151 1.00 75.58 109 THR B C 1
ATOM 3671 O O . THR B 1 103 ? -16.561 16.031 -52.285 1.00 73.53 109 THR B O 1
ATOM 3675 N N . LEU B 1 104 ? -16.532 15.218 -54.395 1.00 75.65 110 LEU B N 1
ATOM 3676 C CA . LEU B 1 104 ? -15.483 16.102 -54.880 1.00 67.44 110 LEU B CA 1
ATOM 3677 C C . LEU B 1 104 ? -15.880 17.552 -54.723 1.00 70.96 110 LEU B C 1
ATOM 3678 O O . LEU B 1 104 ? -15.077 18.363 -54.289 1.00 68.26 110 LEU B O 1
ATOM 3683 N N . ASP B 1 105 ? -17.122 17.871 -55.088 1.00 81.33 111 ASP B N 1
ATOM 3684 C CA . ASP B 1 105 ? -17.601 19.258 -55.114 1.00 83.64 111 ASP B CA 1
ATOM 3685 C C . ASP B 1 105 ? -17.619 19.882 -53.712 1.00 87.83 111 ASP B C 1
ATOM 3686 O O . ASP B 1 105 ? -17.191 21.024 -53.534 1.00 94.11 111 ASP B O 1
ATOM 3691 N N . GLU B 1 106 ? -18.111 19.134 -52.723 1.00 80.37 112 GLU B N 1
ATOM 3692 C CA . GLU B 1 106 ? -18.076 19.574 -51.327 1.00 66.57 112 GLU B CA 1
ATOM 3693 C C . GLU B 1 106 ? -16.645 19.712 -50.868 1.00 72.12 112 GLU B C 1
ATOM 3694 O O . GLU B 1 106 ? -16.302 20.650 -50.146 1.00 80.94 112 GLU B O 1
ATOM 3700 N N . ALA B 1 107 ? -15.820 18.749 -51.269 1.00 68.14 113 ALA B N 1
ATOM 3701 C CA . ALA B 1 107 ? -14.428 18.706 -50.846 1.00 64.05 113 ALA B CA 1
ATOM 3702 C C . ALA B 1 107 ? -13.711 19.952 -51.298 1.00 66.59 113 ALA B C 1
ATOM 3703 O O . ALA B 1 107 ? -12.832 20.455 -50.600 1.00 65.15 113 ALA B O 1
ATOM 3705 N N . GLU B 1 108 ? -14.093 20.431 -52.481 1.00 66.66 114 GLU B N 1
ATOM 3706 C CA . GLU B 1 108 ? -13.593 21.687 -53.016 1.00 63.12 114 GLU B CA 1
ATOM 3707 C C . GLU B 1 108 ? -14.005 22.836 -52.120 1.00 62.20 114 GLU B C 1
ATOM 3708 O O . GLU B 1 108 ? -13.190 23.668 -51.749 1.00 59.92 114 GLU B O 1
ATOM 3714 N N . ILE B 1 109 ? -15.283 22.872 -51.767 1.00 65.30 115 ILE B N 1
ATOM 3715 C CA . ILE B 1 109 ? -15.801 23.965 -50.967 1.00 62.41 115 ILE B CA 1
ATOM 3716 C C . ILE B 1 109 ? -15.166 23.955 -49.592 1.00 63.20 115 ILE B C 1
ATOM 3717 O O . ILE B 1 109 ? -14.705 24.990 -49.112 1.00 66.57 115 ILE B O 1
ATOM 3722 N N . ALA B 1 110 ? -15.125 22.777 -48.979 1.00 67.10 116 ALA B N 1
ATOM 3723 C CA . ALA B 1 110 ? -14.533 22.592 -47.654 1.00 61.11 116 ALA B CA 1
ATOM 3724 C C . ALA B 1 110 ? -13.118 23.164 -47.542 1.00 63.65 116 ALA B C 1
ATOM 3725 O O . ALA B 1 110 ? -12.797 23.868 -46.573 1.00 58.76 116 ALA B O 1
ATOM 3727 N N . MET B 1 111 ? -12.282 22.857 -48.535 1.00 64.23 117 MET B N 1
ATOM 3728 C CA . MET B 1 111 ? -10.907 23.352 -48.580 1.00 60.65 117 MET B CA 1
ATOM 3729 C C . MET B 1 111 ? -10.855 24.864 -48.744 1.00 63.44 117 MET B C 1
ATOM 3730 O O . MET B 1 111 ? -9.991 25.529 -48.166 1.00 64.02 117 MET B O 1
ATOM 3735 N N . LEU B 1 112 ? -11.775 25.401 -49.542 1.00 55.86 118 LEU B N 1
ATOM 3736 C CA . LEU B 1 112 ? -11.797 26.833 -49.815 1.00 58.34 118 LEU B CA 1
ATOM 3737 C C . LEU B 1 112 ? -12.267 27.628 -48.596 1.00 66.67 118 LEU B C 1
ATOM 3738 O O . LEU B 1 112 ? -11.731 28.691 -48.289 1.00 61.38 118 LEU B O 1
ATOM 3743 N N . ASP B 1 113 ? -13.272 27.111 -47.901 1.00 68.19 119 ASP B N 1
ATOM 3744 C CA . ASP B 1 113 ? -13.720 27.726 -46.662 1.00 63.07 119 ASP B CA 1
ATOM 3745 C C . ASP B 1 113 ? -12.591 27.747 -45.630 1.00 61.55 119 ASP B C 1
ATOM 3746 O O . ASP B 1 113 ? -12.372 28.767 -44.966 1.00 58.38 119 ASP B O 1
ATOM 3751 N N . LEU B 1 114 ? -11.874 26.625 -45.524 1.00 57.03 120 LEU B N 1
ATOM 3752 C CA . LEU B 1 114 ? -10.779 26.463 -44.559 1.00 56.45 120 LEU B CA 1
ATOM 3753 C C . LEU B 1 114 ? -9.675 27.465 -44.820 1.00 59.54 120 LEU B C 1
ATOM 3754 O O . LEU B 1 114 ? -8.975 27.883 -43.898 1.00 67.73 120 LEU B O 1
ATOM 3759 N N . TYR B 1 115 ? -9.508 27.829 -46.087 1.00 53.59 121 TYR B N 1
ATOM 3760 C CA . TYR B 1 115 ? -8.516 28.814 -46.468 1.00 46.38 121 TYR B CA 1
ATOM 3761 C C . TYR B 1 115 ? -8.930 30.143 -45.909 1.00 44.78 121 TYR B C 1
ATOM 3762 O O . TYR B 1 115 ? -8.120 30.836 -45.302 1.00 51.63 121 TYR B O 1
ATOM 3771 N N . CYS B 1 116 ? -10.190 30.510 -46.151 1.00 45.10 122 CYS B N 1
ATOM 3772 C CA . CYS B 1 116 ? -10.726 31.783 -45.678 1.00 52.91 122 CYS B CA 1
ATOM 3773 C C . CYS B 1 116 ? -10.683 31.868 -44.144 1.00 62.80 122 CYS B C 1
ATOM 3774 O O . CYS B 1 116 ? -10.423 32.926 -43.568 1.00 71.71 122 CYS B O 1
ATOM 3777 N N . GLU B 1 117 ? -10.931 30.730 -43.507 1.00 55.66 123 GLU B N 1
ATOM 3778 C CA . GLU B 1 117 ? -10.844 30.590 -42.073 1.00 60.30 123 GLU B CA 1
ATOM 3779 C C . GLU B 1 117 ? -9.410 30.822 -41.598 1.00 61.75 123 GLU B C 1
ATOM 3780 O O . GLU B 1 117 ? -9.160 31.644 -40.708 1.00 66.06 123 GLU B O 1
ATOM 3786 N N . ARG B 1 118 ? -8.469 30.120 -42.225 1.00 57.12 124 ARG B N 1
ATOM 3787 C CA . ARG B 1 118 ? -7.093 30.080 -41.740 1.00 52.48 124 ARG B CA 1
ATOM 3788 C C . ARG B 1 118 ? -6.271 31.275 -42.219 1.00 58.10 124 ARG B C 1
ATOM 3789 O O . ARG B 1 118 ? -5.220 31.577 -41.645 1.00 64.07 124 ARG B O 1
ATOM 3797 N N . ALA B 1 119 ? -6.724 31.928 -43.286 1.00 50.68 125 ALA B N 1
ATOM 3798 C CA . ALA B 1 119 ? -6.118 33.182 -43.720 1.00 52.04 125 ALA B CA 1
ATOM 3799 C C . ALA B 1 119 ? -6.832 34.383 -43.087 1.00 58.08 125 ALA B C 1
ATOM 3800 O O . ALA B 1 119 ? -6.430 35.525 -43.303 1.00 60.68 125 ALA B O 1
ATOM 3802 N N . GLN B 1 120 ? -7.890 34.115 -42.316 1.00 58.65 126 GLN B N 1
ATOM 3803 C CA . GLN B 1 120 ? -8.576 35.137 -41.522 1.00 62.83 126 GLN B CA 1
ATOM 3804 C C . GLN B 1 120 ? -9.036 36.279 -42.393 1.00 68.91 126 GLN B C 1
ATOM 3805 O O . GLN B 1 120 ? -8.608 37.422 -42.206 1.00 71.54 126 GLN B O 1
ATOM 3811 N N . ILE B 1 121 ? -9.897 35.958 -43.352 1.00 66.35 127 ILE B N 1
ATOM 3812 C CA . ILE B 1 121 ? -10.365 36.921 -44.340 1.00 59.96 127 ILE B CA 1
ATOM 3813 C C . ILE B 1 121 ? -11.654 37.576 -43.868 1.00 60.38 127 ILE B C 1
ATOM 3814 O O . ILE B 1 121 ? -12.581 36.882 -43.464 1.00 64.41 127 ILE B O 1
ATOM 3819 N N . GLN B 1 122 ? -11.711 38.904 -43.908 1.00 59.05 128 GLN B N 1
ATOM 3820 C CA . GLN B 1 122 ? -12.909 39.636 -43.458 1.00 68.79 128 GLN B CA 1
ATOM 3821 C C . GLN B 1 122 ? -13.426 40.583 -44.562 1.00 64.38 128 GLN B C 1
ATOM 3822 O O . GLN B 1 122 ? -12.633 41.110 -45.343 1.00 62.79 128 GLN B O 1
ATOM 3828 N N . ASP B 1 123 ? -14.742 40.815 -44.601 1.00 62.62 129 ASP B N 1
ATOM 3829 C CA . ASP B 1 123 ? -15.433 41.370 -45.785 1.00 73.96 129 ASP B CA 1
ATOM 3830 C C . ASP B 1 123 ? -14.795 42.535 -46.569 1.00 84.02 129 ASP B C 1
ATOM 3831 O O . ASP B 1 123 ? -14.937 42.578 -47.787 1.00 94.34 129 ASP B O 1
ATOM 3836 N N . GLY B 1 124 ? -14.105 43.472 -45.930 1.00 79.07 130 GLY B N 1
ATOM 3837 C CA . GLY B 1 124 ? -13.679 44.652 -46.679 1.00 72.70 130 GLY B CA 1
ATOM 3838 C C . GLY B 1 124 ? -12.247 44.732 -47.203 1.00 61.93 130 GLY B C 1
ATOM 3839 O O . GLY B 1 124 ? -11.824 45.797 -47.662 1.00 51.89 130 GLY B O 1
ATOM 3840 N N . GLN B 1 125 ? -11.515 43.613 -47.150 1.00 54.54 131 GLN B N 1
ATOM 3841 C CA . GLN B 1 125 ? -10.052 43.572 -47.368 1.00 61.41 131 GLN B CA 1
ATOM 3842 C C . GLN B 1 125 ? -9.580 43.485 -48.835 1.00 59.99 131 GLN B C 1
ATOM 3843 O O . GLN B 1 125 ? -10.327 43.035 -49.714 1.00 56.19 131 GLN B O 1
ATOM 3849 N N . SER B 1 126 ? -8.333 43.892 -49.090 1.00 51.57 132 SER B N 1
ATOM 3850 C CA . SER B 1 126 ? -7.689 43.574 -50.363 1.00 61.91 132 SER B CA 1
ATOM 3851 C C . SER B 1 126 ? -7.219 42.127 -50.242 1.00 65.03 132 SER B C 1
ATOM 3852 O O . SER B 1 126 ? -6.609 41.768 -49.229 1.00 62.97 132 SER B O 1
ATOM 3855 N N . VAL B 1 127 ? -7.491 41.315 -51.258 1.00 57.13 133 VAL B N 1
ATOM 3856 C CA . VAL B 1 127 ? -7.110 39.903 -51.272 1.00 56.36 133 VAL B CA 1
ATOM 3857 C C . VAL B 1 127 ? -6.381 39.541 -52.554 1.00 55.27 133 VAL B C 1
ATOM 3858 O O . VAL B 1 127 ? -6.925 39.725 -53.624 1.00 54.80 133 VAL B O 1
ATOM 3862 N N . LEU B 1 128 ? -5.170 39.009 -52.437 1.00 47.88 134 LEU B N 1
ATOM 3863 C CA . LEU B 1 128 ? -4.356 38.654 -53.587 1.00 42.68 134 LEU B CA 1
ATOM 3864 C C . LEU B 1 128 ? -4.167 37.145 -53.735 1.00 44.75 134 LEU B C 1
ATOM 3865 O O . LEU B 1 128 ? -3.629 36.496 -52.846 1.00 53.50 134 LEU B O 1
ATOM 3870 N N . ASP B 1 129 ? -4.613 36.600 -54.866 1.00 51.96 135 ASP B N 1
ATOM 3871 C CA . ASP B 1 129 ? -4.487 35.173 -55.168 1.00 53.17 135 ASP B CA 1
ATOM 3872 C C . ASP B 1 129 ? -3.379 34.965 -56.201 1.00 60.70 135 ASP B C 1
ATOM 3873 O O . ASP B 1 129 ? -3.608 35.034 -57.413 1.00 73.60 135 ASP B O 1
ATOM 3878 N N . LEU B 1 130 ? -2.170 34.725 -55.707 1.00 57.28 136 LEU B N 1
ATOM 3879 C CA . LEU B 1 130 ? -1.035 34.390 -56.551 1.00 60.39 136 LEU B CA 1
ATOM 3880 C C . LEU B 1 130 ? -1.112 32.962 -57.054 1.00 61.57 136 LEU B C 1
ATOM 3881 O O . LEU B 1 130 ? -1.248 32.020 -56.261 1.00 66.12 136 LEU B O 1
ATOM 3886 N N . GLY B 1 131 ? -0.995 32.799 -58.365 1.00 61.98 137 GLY B N 1
ATOM 3887 C CA . GLY B 1 131 ? -1.119 31.488 -58.976 1.00 56.01 137 GLY B CA 1
ATOM 3888 C C . GLY B 1 131 ? -2.558 31.032 -58.843 1.00 57.88 137 GLY B C 1
ATOM 3889 O O . GLY B 1 131 ? -2.849 29.951 -58.310 1.00 52.23 137 GLY B O 1
ATOM 3890 N N . CYS B 1 132 ? -3.457 31.863 -59.361 1.00 65.39 138 CYS B N 1
ATOM 3891 C CA . CYS B 1 132 ? -4.888 31.720 -59.124 1.00 69.80 138 CYS B CA 1
ATOM 3892 C C . CYS B 1 132 ? -5.525 30.489 -59.750 1.00 63.01 138 CYS B C 1
ATOM 3893 O O . CYS B 1 132 ? -6.550 30.019 -59.265 1.00 68.00 138 CYS B O 1
ATOM 3896 N N . GLY B 1 133 ? -4.934 29.976 -60.826 1.00 64.98 139 GLY B N 1
ATOM 3897 C CA . GLY B 1 133 ? -5.490 28.833 -61.533 1.00 63.10 139 GLY B CA 1
ATOM 3898 C C . GLY B 1 133 ? -6.757 29.127 -62.329 1.00 72.11 139 GLY B C 1
ATOM 3899 O O . GLY B 1 133 ? -6.810 30.072 -63.114 1.00 76.54 139 GLY B O 1
ATOM 3900 N N . GLN B 1 134 ? -7.782 28.303 -62.130 1.00 74.48 140 GLN B N 1
ATOM 3901 C CA . GLN B 1 134 ? -9.079 28.500 -62.774 1.00 72.76 140 GLN B CA 1
ATOM 3902 C C . GLN B 1 134 ? -9.996 29.343 -61.877 1.00 70.77 140 GLN B C 1
ATOM 3903 O O . GLN B 1 134 ? -11.222 29.355 -62.045 1.00 63.00 140 GLN B O 1
ATOM 3909 N N . GLY B 1 135 ? -9.378 30.021 -60.908 1.00 73.52 141 GLY B N 1
ATOM 3910 C CA . GLY B 1 135 ? -10.040 31.009 -60.071 1.00 69.86 141 GLY B CA 1
ATOM 3911 C C . GLY B 1 135 ? -10.944 30.500 -58.962 1.00 64.55 141 GLY B C 1
ATOM 3912 O O . GLY B 1 135 ? -11.755 31.260 -58.449 1.00 69.23 141 GLY B O 1
ATOM 3913 N N . ALA B 1 136 ? -10.805 29.229 -58.592 1.00 55.89 142 ALA B N 1
ATOM 3914 C CA . ALA B 1 136 ? -11.640 28.607 -57.569 1.00 55.27 142 ALA B CA 1
ATOM 3915 C C . ALA B 1 136 ? -11.658 29.413 -56.272 1.00 60.33 142 ALA B C 1
ATOM 3916 O O . ALA B 1 136 ? -12.718 29.645 -55.683 1.00 64.91 142 ALA B O 1
ATOM 3918 N N . LEU B 1 137 ? -10.485 29.846 -55.825 1.00 52.74 143 LEU B N 1
ATOM 3919 C CA . LEU B 1 137 ? -10.420 30.607 -54.580 1.00 56.14 143 LEU B CA 1
ATOM 3920 C C . LEU B 1 137 ? -10.841 32.055 -54.842 1.00 55.34 143 LEU B C 1
ATOM 3921 O O . LEU B 1 137 ? -11.636 32.615 -54.088 1.00 55.05 143 LEU B O 1
ATOM 3926 N N . THR B 1 138 ? -10.321 32.652 -55.910 1.00 57.51 144 THR B N 1
ATOM 3927 C CA . THR B 1 138 ? -10.717 34.014 -56.301 1.00 59.81 144 THR B CA 1
ATOM 3928 C C . THR B 1 138 ? -12.249 34.187 -56.354 1.00 57.26 144 THR B C 1
ATOM 3929 O O . THR B 1 138 ? -12.804 35.095 -55.730 1.00 55.97 144 THR B O 1
ATOM 3933 N N . LEU B 1 139 ? -12.932 33.311 -57.085 1.00 55.78 145 LEU B N 1
ATOM 3934 C CA . LEU B 1 139 ? -14.386 33.412 -57.226 1.00 58.98 145 LEU B CA 1
ATOM 3935 C C . LEU B 1 139 ? -15.106 33.150 -55.926 1.00 61.24 145 LEU B C 1
ATOM 3936 O O . LEU B 1 139 ? -16.153 33.734 -55.654 1.00 68.73 145 LEU B O 1
ATOM 3941 N N . HIS B 1 140 ? -14.529 32.257 -55.129 1.00 67.20 146 HIS B N 1
ATOM 3942 C CA . HIS B 1 140 ? -15.104 31.866 -53.851 1.00 62.32 146 HIS B CA 1
ATOM 3943 C C . HIS B 1 140 ? -15.062 33.039 -52.899 1.00 54.86 146 HIS B C 1
ATOM 3944 O O . HIS B 1 140 ? -16.054 33.376 -52.270 1.00 57.68 146 HIS B O 1
ATOM 3951 N N . VAL B 1 141 ? -13.897 33.665 -52.817 1.00 49.03 147 VAL B N 1
ATOM 3952 C CA . VAL B 1 141 ? -13.692 34.796 -51.939 1.00 46.76 147 VAL B CA 1
ATOM 3953 C C . VAL B 1 141 ? -14.529 35.977 -52.405 1.00 57.42 147 VAL B C 1
ATOM 3954 O O . VAL B 1 141 ? -15.029 36.744 -51.588 1.00 63.29 147 VAL B O 1
ATOM 3958 N N . ALA B 1 142 ? -14.707 36.110 -53.718 1.00 57.54 148 ALA B N 1
ATOM 3959 C CA . ALA B 1 142 ? -15.471 37.222 -54.247 1.00 52.64 148 ALA B CA 1
ATOM 3960 C C . ALA B 1 142 ? -16.952 37.054 -53.946 1.00 57.84 148 ALA B C 1
ATOM 3961 O O . ALA B 1 142 ? -17.608 38.023 -53.590 1.00 61.39 148 ALA B O 1
ATOM 3963 N N . GLN B 1 143 ? -17.488 35.840 -54.092 1.00 66.13 149 GLN B N 1
ATOM 3964 C CA . GLN B 1 143 ? -18.916 35.637 -53.821 1.00 69.92 149 GLN B CA 1
ATOM 3965 C C . GLN B 1 143 ? -19.190 35.745 -52.332 1.00 76.04 149 GLN B C 1
ATOM 3966 O O . GLN B 1 143 ? -20.218 36.287 -51.908 1.00 76.06 149 GLN B O 1
ATOM 3972 N N . LYS B 1 144 ? -18.249 35.227 -51.547 1.00 69.60 150 LYS B N 1
ATOM 3973 C CA . LYS B 1 144 ? -18.417 35.123 -50.119 1.00 67.69 150 LYS B CA 1
ATOM 3974 C C . LYS B 1 144 ? -18.356 36.498 -49.449 1.00 71.06 150 LYS B C 1
ATOM 3975 O O . LYS B 1 144 ? -19.156 36.783 -48.568 1.00 73.82 150 LYS B O 1
ATOM 3981 N N . TYR B 1 145 ? -17.418 37.347 -49.866 1.00 67.76 151 TYR B N 1
ATOM 3982 C CA . TYR B 1 145 ? -17.245 38.648 -49.226 1.00 74.09 151 TYR B CA 1
ATOM 3983 C C . TYR B 1 145 ? -17.432 39.790 -50.208 1.00 70.50 151 TYR B C 1
ATOM 3984 O O . TYR B 1 145 ? -16.476 40.208 -50.855 1.00 73.99 151 TYR B O 1
ATOM 3993 N N . LYS B 1 146 ? -18.653 40.307 -50.298 1.00 74.14 152 LYS B N 1
ATOM 3994 C CA . LYS B 1 146 ? -19.009 41.308 -51.313 1.00 75.89 152 LYS B CA 1
ATOM 3995 C C . LYS B 1 146 ? -18.093 42.533 -51.346 1.00 71.03 152 LYS B C 1
ATOM 3996 O O . LYS B 1 146 ? -17.902 43.110 -52.397 1.00 65.78 152 LYS B O 1
ATOM 4002 N N . ASN B 1 147 ? -17.520 42.928 -50.210 1.00 71.98 153 ASN B N 1
ATOM 4003 C CA . ASN B 1 147 ? -16.727 44.158 -50.176 1.00 70.84 153 ASN B CA 1
ATOM 4004 C C . ASN B 1 147 ? -15.217 43.964 -50.254 1.00 68.14 153 ASN B C 1
ATOM 4005 O O . ASN B 1 147 ? -14.455 44.919 -50.054 1.00 63.41 153 ASN B O 1
ATOM 4010 N N . CYS B 1 148 ? -14.794 42.733 -50.542 1.00 64.01 154 CYS B N 1
ATOM 4011 C CA . CYS B 1 148 ? -13.380 42.408 -50.726 1.00 63.77 154 CYS B CA 1
ATOM 4012 C C . CYS B 1 148 ? -12.920 42.824 -52.118 1.00 59.38 154 CYS B C 1
ATOM 4013 O O . CYS B 1 148 ? -13.677 42.716 -53.075 1.00 54.78 154 CYS B O 1
ATOM 4016 N N . ARG B 1 149 ? -11.680 43.285 -52.233 1.00 55.81 155 ARG B N 1
ATOM 4017 C CA . ARG B 1 149 ? -11.147 43.664 -53.528 1.00 64.64 155 ARG B CA 1
ATOM 4018 C C . ARG B 1 149 ? -10.129 42.615 -53.957 1.00 65.61 155 ARG B C 1
ATOM 4019 O O . ARG B 1 149 ? -8.962 42.666 -53.570 1.00 61.28 155 ARG B O 1
ATOM 4027 N N . VAL B 1 150 ? -10.593 41.663 -54.766 1.00 70.12 156 VAL B N 1
ATOM 4028 C CA . VAL B 1 150 ? -9.790 40.503 -55.125 1.00 62.23 156 VAL B CA 1
ATOM 4029 C C . VAL B 1 150 ? -8.972 40.746 -56.383 1.00 64.74 156 VAL B C 1
ATOM 4030 O O . VAL B 1 150 ? -9.465 41.273 -57.378 1.00 64.02 156 VAL B O 1
ATOM 4034 N N . THR B 1 151 ? -7.703 40.365 -56.320 1.00 58.94 157 THR B N 1
ATOM 4035 C CA . THR B 1 151 ? -6.827 40.454 -57.470 1.00 57.01 157 THR B CA 1
ATOM 4036 C C . THR B 1 151 ? -6.234 39.076 -57.667 1.00 61.88 157 THR B C 1
ATOM 4037 O O . THR B 1 151 ? -5.535 38.558 -56.791 1.00 62.44 157 THR B O 1
ATOM 4041 N N . ALA B 1 152 ? -6.557 38.464 -58.799 1.00 55.84 158 ALA B N 1
ATOM 4042 C CA . ALA B 1 152 ? -6.024 37.152 -59.135 1.00 56.99 158 ALA B CA 1
ATOM 4043 C C . ALA B 1 152 ? -4.894 37.334 -60.140 1.00 58.56 158 ALA B C 1
ATOM 4044 O O . ALA B 1 152 ? -5.049 38.049 -61.121 1.00 61.62 158 ALA B O 1
ATOM 4046 N N . VAL B 1 153 ? -3.754 36.706 -59.879 1.00 57.41 159 VAL B N 1
ATOM 4047 C CA . VAL B 1 153 ? -2.587 36.830 -60.746 1.00 53.43 159 VAL B CA 1
ATOM 4048 C C . VAL B 1 153 ? -2.214 35.499 -61.390 1.00 62.30 159 VAL B C 1
ATOM 4049 O O . VAL B 1 153 ? -2.016 34.499 -60.702 1.00 72.41 159 VAL B O 1
ATOM 4053 N N . THR B 1 154 ? -2.122 35.502 -62.715 1.00 71.21 160 THR B N 1
ATOM 4054 C CA . THR B 1 154 ? -1.701 34.335 -63.482 1.00 69.02 160 THR B CA 1
ATOM 4055 C C . THR B 1 154 ? -0.834 34.787 -64.662 1.00 68.80 160 THR B C 1
ATOM 4056 O O . THR B 1 154 ? -0.827 35.965 -65.029 1.00 61.57 160 THR B O 1
ATOM 4060 N N . ASN B 1 155 ? -0.093 33.852 -65.243 1.00 71.63 161 ASN B N 1
ATOM 4061 C CA . ASN B 1 155 ? 0.698 34.145 -66.429 1.00 71.32 161 ASN B CA 1
ATOM 4062 C C . ASN B 1 155 ? 0.041 33.539 -67.649 1.00 70.42 161 ASN B C 1
ATOM 4063 O O . ASN B 1 155 ? 0.338 33.922 -68.776 1.00 69.92 161 ASN B O 1
ATOM 4068 N N . SER B 1 156 ? -0.857 32.590 -67.410 1.00 73.82 162 SER B N 1
ATOM 4069 C CA . SER B 1 156 ? -1.679 32.016 -68.465 1.00 75.96 162 SER B CA 1
ATOM 4070 C C . SER B 1 156 ? -2.705 33.011 -68.961 1.00 83.32 162 SER B C 1
ATOM 4071 O O . SER B 1 156 ? -2.984 34.022 -68.308 1.00 76.27 162 SER B O 1
ATOM 4074 N N . VAL B 1 157 ? -3.286 32.699 -70.113 1.00 83.44 163 VAL B N 1
ATOM 4075 C CA . VAL B 1 157 ? -4.274 33.571 -70.719 1.00 80.39 163 VAL B CA 1
ATOM 4076 C C . VAL B 1 157 ? -5.600 32.820 -70.815 1.00 86.56 163 VAL B C 1
ATOM 4077 O O . VAL B 1 157 ? -6.674 33.422 -70.788 1.00 81.99 163 VAL B O 1
ATOM 4081 N N . SER B 1 158 ? -5.519 31.495 -70.891 1.00 96.07 164 SER B N 1
ATOM 4082 C CA . SER B 1 158 ? -6.715 30.665 -70.866 1.00 102.93 164 SER B CA 1
ATOM 4083 C C . SER B 1 158 ? -7.337 30.768 -69.474 1.00 98.21 164 SER B C 1
ATOM 4084 O O . SER B 1 158 ? -8.560 30.768 -69.322 1.00 98.35 164 SER B O 1
ATOM 4087 N N . GLN B 1 159 ? -6.479 30.872 -68.464 1.00 90.36 165 GLN B N 1
ATOM 4088 C CA . GLN B 1 159 ? -6.927 31.043 -67.083 1.00 85.16 165 GLN B CA 1
ATOM 4089 C C . GLN B 1 159 ? -7.515 32.424 -66.860 1.00 76.77 165 GLN B C 1
ATOM 4090 O O . GLN B 1 159 ? -8.618 32.556 -66.329 1.00 75.59 165 GLN B O 1
ATOM 4096 N N . LYS B 1 160 ? -6.772 33.446 -67.281 1.00 74.94 166 LYS B N 1
ATOM 4097 C CA . LYS B 1 160 ? -7.207 34.832 -67.150 1.00 76.29 166 LYS B CA 1
ATOM 4098 C C . LYS B 1 160 ? -8.560 35.092 -67.800 1.00 86.36 166 LYS B C 1
ATOM 4099 O O . LYS B 1 160 ? -9.426 35.742 -67.207 1.00 93.34 166 LYS B O 1
ATOM 4105 N N . GLU B 1 161 ? -8.743 34.593 -69.018 1.00 81.62 167 GLU B N 1
ATOM 4106 C CA . GLU B 1 161 ? -9.976 34.854 -69.750 1.00 87.15 167 GLU B CA 1
ATOM 4107 C C . GLU B 1 161 ? -11.169 34.161 -69.116 1.00 80.78 167 GLU B C 1
ATOM 4108 O O . GLU B 1 161 ? -12.254 34.735 -69.043 1.00 83.88 167 GLU B O 1
ATOM 4114 N N . TYR B 1 162 ? -10.971 32.933 -68.654 1.00 69.12 168 TYR B N 1
ATOM 4115 C CA . TYR B 1 162 ? -12.044 32.213 -67.977 1.00 73.23 168 TYR B CA 1
ATOM 4116 C C . TYR B 1 162 ? -12.518 32.935 -66.711 1.00 62.96 168 TYR B C 1
ATOM 4117 O O . TYR B 1 162 ? -13.706 33.205 -66.557 1.00 62.40 168 TYR B O 1
ATOM 4126 N N . ILE B 1 163 ? -11.588 33.219 -65.805 1.00 55.56 169 ILE B N 1
ATOM 4127 C CA . ILE B 1 163 ? -11.915 33.908 -64.559 1.00 65.49 169 ILE B CA 1
ATOM 4128 C C . ILE B 1 163 ? -12.640 35.245 -64.807 1.00 72.32 169 ILE B C 1
ATOM 4129 O O . ILE B 1 163 ? -13.700 35.489 -64.231 1.00 80.89 169 ILE B O 1
ATOM 4134 N N . GLU B 1 164 ? -12.072 36.096 -65.661 1.00 68.31 170 GLU B N 1
ATOM 4135 C CA . GLU B 1 164 ? -12.741 37.332 -66.083 1.00 73.31 170 GLU B CA 1
ATOM 4136 C C . GLU B 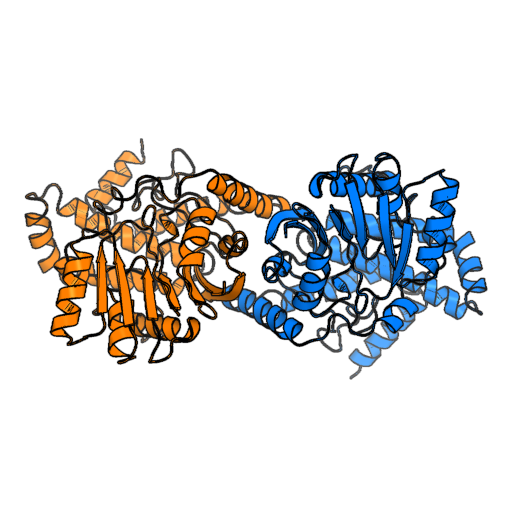1 164 ? -14.157 37.082 -66.580 1.00 72.32 170 GLU B C 1
ATOM 4137 O O . GLU B 1 164 ? -15.111 37.714 -66.125 1.00 72.21 170 GLU B O 1
ATOM 4143 N N . GLU B 1 165 ? -14.278 36.154 -67.519 1.00 79.02 171 GLU B N 1
ATOM 4144 C CA . GLU B 1 165 ? -15.570 35.782 -68.077 1.00 86.06 171 GLU B CA 1
ATOM 4145 C C . GLU B 1 165 ? -16.521 35.217 -67.032 1.00 83.37 171 GLU B C 1
ATOM 4146 O O . GLU B 1 165 ? -17.688 35.595 -66.991 1.00 80.25 171 GLU B O 1
ATOM 4152 N N . GLU B 1 166 ? -16.016 34.303 -66.204 1.00 77.72 172 GLU B N 1
ATOM 4153 C CA . GLU B 1 166 ? -16.798 33.730 -65.105 1.00 85.53 172 GLU B CA 1
ATOM 4154 C C . GLU B 1 166 ? -17.249 34.750 -64.048 1.00 67.03 172 GLU B C 1
ATOM 4155 O O . GLU B 1 166 ? -18.381 34.670 -63.570 1.00 68.38 172 GLU B O 1
ATOM 4161 N N . SER B 1 167 ? -16.373 35.683 -63.675 1.00 57.20 173 SER B N 1
ATOM 4162 C CA . SER B 1 167 ? -16.776 36.799 -62.799 1.00 58.59 173 SER B CA 1
ATOM 4163 C C . SER B 1 167 ? -18.010 37.487 -63.346 1.00 79.21 173 SER B C 1
ATOM 4164 O O . SER B 1 167 ? -19.021 37.613 -62.653 1.00 86.00 173 SER B O 1
ATOM 4167 N N . ARG B 1 168 ? -17.913 37.925 -64.603 1.00 82.18 174 ARG B N 1
ATOM 4168 C CA . ARG B 1 168 ? -18.987 38.652 -65.247 1.00 79.57 174 ARG B CA 1
ATOM 4169 C C . ARG B 1 168 ? -20.292 37.873 -65.144 1.00 89.96 174 ARG B C 1
ATOM 4170 O O . ARG B 1 168 ? -21.308 38.423 -64.714 1.00 98.29 174 ARG B O 1
ATOM 4178 N N . ARG B 1 169 ? -20.264 36.589 -65.491 1.00 91.62 175 ARG B N 1
ATOM 4179 C CA . ARG B 1 169 ? -21.491 35.797 -65.496 1.00 98.71 175 ARG B CA 1
ATOM 4180 C C . ARG B 1 169 ? -22.000 35.506 -64.090 1.00 100.92 175 ARG B C 1
ATOM 4181 O O . ARG B 1 169 ? -23.203 35.486 -63.854 1.00 106.08 175 ARG B O 1
ATOM 4189 N N . ARG B 1 170 ? -21.094 35.302 -63.146 1.00 94.35 176 ARG B N 1
ATOM 4190 C CA . ARG B 1 170 ? -21.531 35.049 -61.786 1.00 91.86 176 ARG B CA 1
ATOM 4191 C C . ARG B 1 170 ? -21.883 36.385 -61.140 1.00 92.11 176 ARG B C 1
ATOM 4192 O O . ARG B 1 170 ? -22.416 36.439 -60.031 1.00 97.53 176 ARG B O 1
ATOM 4200 N N . ASN B 1 171 ? -21.592 37.454 -61.874 1.00 87.23 177 ASN B N 1
ATOM 4201 C CA . ASN B 1 171 ? -21.852 38.827 -61.458 1.00 85.55 177 ASN B CA 1
ATOM 4202 C C . ASN B 1 171 ? -21.052 39.231 -60.223 1.00 80.28 177 ASN B C 1
ATOM 4203 O O . ASN B 1 171 ? -21.590 39.787 -59.265 1.00 75.31 177 ASN B O 1
ATOM 4208 N N . LEU B 1 172 ? -19.754 38.947 -60.271 1.00 77.83 178 LEU B N 1
ATOM 4209 C CA . LEU B 1 172 ? -18.810 39.336 -59.237 1.00 75.56 178 LEU B CA 1
ATOM 4210 C C . LEU B 1 172 ? -18.084 40.606 -59.675 1.00 84.94 178 LEU B C 1
ATOM 4211 O O . LEU B 1 172 ? -17.200 40.548 -60.532 1.00 93.46 178 LEU B O 1
ATOM 4216 N N . LEU B 1 173 ? -18.451 41.750 -59.105 1.00 78.78 179 LEU B N 1
ATOM 4217 C CA . LEU B 1 173 ? -17.902 43.026 -59.563 1.00 76.39 179 LEU B CA 1
ATOM 4218 C C . LEU B 1 173 ? -16.635 43.428 -58.849 1.00 75.10 179 LEU B C 1
ATOM 4219 O O . LEU B 1 173 ? -16.222 44.586 -58.899 1.00 81.35 179 LEU B O 1
ATOM 4224 N N . ASN B 1 174 ? -16.017 42.474 -58.180 1.00 69.39 180 ASN B N 1
ATOM 4225 C CA . ASN B 1 174 ? -14.903 42.809 -57.325 1.00 66.88 180 ASN B CA 1
ATOM 4226 C C . ASN B 1 174 ? -13.701 41.935 -57.627 1.00 56.62 180 ASN B C 1
ATOM 4227 O O . ASN B 1 174 ? -12.792 41.830 -56.817 1.00 51.79 180 ASN B O 1
ATOM 4232 N N . VAL B 1 175 ? -13.699 41.307 -58.798 1.00 51.80 181 VAL B N 1
ATOM 4233 C CA . VAL B 1 175 ? -12.546 40.531 -59.236 1.00 55.24 181 VAL B CA 1
ATOM 4234 C C . VAL B 1 175 ? -11.736 41.264 -60.305 1.00 56.30 181 VAL B C 1
ATOM 4235 O O . VAL B 1 175 ? -12.294 41.852 -61.225 1.00 53.02 181 VAL B O 1
ATOM 4239 N N . GLU B 1 176 ? -10.416 41.215 -60.181 1.00 60.19 182 GLU B N 1
ATOM 4240 C CA . GLU B 1 176 ? -9.531 41.822 -61.159 1.00 62.45 182 GLU B CA 1
ATOM 4241 C C . GLU B 1 176 ? -8.442 40.811 -61.487 1.00 66.95 182 GLU B C 1
ATOM 4242 O O . GLU B 1 176 ? -7.715 40.382 -60.598 1.00 57.63 182 GLU B O 1
ATOM 4248 N N . VAL B 1 177 ? -8.341 40.400 -62.749 1.00 69.05 183 VAL B N 1
ATOM 4249 C CA . VAL B 1 177 ? -7.302 39.449 -63.114 1.00 60.80 183 VAL B CA 1
ATOM 4250 C C . VAL B 1 177 ? -6.146 40.205 -63.758 1.00 63.13 183 VAL B C 1
ATOM 4251 O O . VAL B 1 177 ? -6.349 41.093 -64.586 1.00 63.63 183 VAL B O 1
ATOM 4255 N N . LYS B 1 178 ? -4.936 39.861 -63.338 1.00 63.23 184 LYS B N 1
ATOM 4256 C CA . LYS B 1 178 ? -3.723 40.523 -63.793 1.00 63.89 184 LYS B CA 1
ATOM 4257 C C . LYS B 1 178 ? -2.808 39.469 -64.368 1.00 67.27 184 LYS B C 1
ATOM 4258 O O . LYS B 1 178 ? -2.384 38.545 -63.664 1.00 68.38 184 LYS B O 1
ATOM 4264 N N . LEU B 1 179 ? -2.531 39.601 -65.661 1.00 71.99 185 LEU B N 1
ATOM 4265 C CA . LEU B 1 179 ? -1.676 38.678 -66.380 1.00 73.51 185 LEU B CA 1
ATOM 4266 C C . LEU B 1 179 ? -0.207 39.040 -66.159 1.00 77.07 185 LEU B C 1
ATOM 4267 O O . LEU B 1 179 ? 0.222 40.127 -66.543 1.00 80.87 185 LEU B O 1
ATOM 4272 N N . ALA B 1 180 ? 0.561 38.133 -65.555 1.00 78.33 186 ALA B N 1
ATOM 4273 C CA . ALA B 1 180 ? 1.983 38.387 -65.316 1.00 80.58 186 ALA B CA 1
ATOM 4274 C C . ALA B 1 180 ? 2.711 37.154 -64.811 1.00 77.41 186 ALA B C 1
ATOM 4275 O O . ALA B 1 180 ? 2.095 36.229 -64.289 1.00 78.60 186 ALA B O 1
ATOM 4277 N N . ASP B 1 181 ? 4.030 37.158 -64.981 1.00 78.38 187 ASP B N 1
ATOM 4278 C CA . ASP B 1 181 ? 4.910 36.138 -64.410 1.00 80.82 187 ASP B CA 1
ATOM 4279 C C . ASP B 1 181 ? 5.455 36.633 -63.062 1.00 69.47 187 ASP B C 1
ATOM 4280 O O . ASP B 1 181 ? 6.198 37.608 -63.002 1.00 63.52 187 ASP B O 1
ATOM 4285 N N . ILE B 1 182 ? 5.105 35.927 -61.992 1.00 71.07 188 ILE B N 1
ATOM 4286 C CA . ILE B 1 182 ? 5.445 36.322 -60.624 1.00 64.21 188 ILE B CA 1
ATOM 4287 C C . ILE B 1 182 ? 6.965 36.305 -60.358 1.00 67.15 188 ILE B C 1
ATOM 4288 O O . ILE B 1 182 ? 7.466 37.073 -59.535 1.00 64.52 188 ILE B O 1
ATOM 4293 N N . THR B 1 183 ? 7.697 35.456 -61.075 1.00 71.94 189 THR B N 1
ATOM 4294 C CA . THR B 1 183 ? 9.150 35.378 -60.918 1.00 73.48 189 THR B CA 1
ATOM 4295 C C . THR B 1 183 ? 9.853 36.698 -61.252 1.00 78.63 189 THR B C 1
ATOM 4296 O O . THR B 1 183 ? 10.932 36.980 -60.725 1.00 74.73 189 THR B O 1
ATOM 4300 N N . THR B 1 184 ? 9.251 37.497 -62.135 1.00 86.03 190 THR B N 1
ATOM 4301 C CA . THR B 1 184 ? 9.859 38.763 -62.566 1.00 85.05 190 THR B CA 1
ATOM 4302 C C . THR B 1 184 ? 8.950 39.980 -62.393 1.00 83.90 190 THR B C 1
ATOM 4303 O O . THR B 1 184 ? 9.378 41.111 -62.620 1.00 87.77 190 THR B O 1
ATOM 4307 N N . HIS B 1 185 ? 7.705 39.754 -61.988 1.00 82.15 191 HIS B N 1
ATOM 4308 C CA . HIS B 1 185 ? 6.766 40.855 -61.798 1.00 87.85 191 HIS B CA 1
ATOM 4309 C C . HIS B 1 185 ? 7.019 41.669 -60.530 1.00 89.10 191 HIS B C 1
ATOM 4310 O O . HIS B 1 185 ? 7.175 41.122 -59.436 1.00 88.86 191 HIS B O 1
ATOM 4317 N N . GLU B 1 186 ? 7.054 42.985 -60.699 1.00 88.88 192 GLU B N 1
ATOM 4318 C CA . GLU B 1 186 ? 7.090 43.917 -59.584 1.00 89.46 192 GLU B CA 1
ATOM 4319 C C . GLU B 1 186 ? 5.816 44.759 -59.610 1.00 89.61 192 GLU B C 1
ATOM 4320 O O . GLU B 1 186 ? 5.468 45.314 -60.647 1.00 85.32 192 GLU B O 1
ATOM 4326 N N . MET B 1 187 ? 5.102 44.832 -58.487 1.00 90.69 193 MET B N 1
ATOM 4327 C CA . MET B 1 187 ? 3.933 45.710 -58.401 1.00 88.38 193 MET B CA 1
ATOM 4328 C C . MET B 1 187 ? 3.958 46.532 -57.113 1.00 92.08 193 MET B C 1
ATOM 4329 O O . MET B 1 187 ? 4.250 46.012 -56.029 1.00 90.03 193 MET B O 1
ATOM 4334 N N . ALA B 1 188 ? 3.634 47.815 -57.247 1.00 95.58 194 ALA B N 1
ATOM 4335 C CA . ALA B 1 188 ? 3.757 48.775 -56.152 1.00 96.34 194 ALA B CA 1
ATOM 4336 C C . ALA B 1 188 ? 2.500 48.862 -55.289 1.00 96.87 194 ALA B C 1
ATOM 4337 O O . ALA B 1 188 ? 2.392 49.733 -54.431 1.00 104.10 194 ALA B O 1
ATOM 4339 N N . GLU B 1 189 ? 1.550 47.964 -55.514 1.00 90.64 195 GLU B N 1
ATOM 4340 C CA . GLU B 1 189 ? 0.385 47.903 -54.649 1.00 87.08 195 GLU B CA 1
ATOM 4341 C C . GLU B 1 189 ? 0.640 46.990 -53.457 1.00 74.66 195 GLU B C 1
ATOM 4342 O O . GLU B 1 189 ? 1.684 46.324 -53.354 1.00 61.33 195 GLU B O 1
ATOM 4348 N N . THR B 1 190 ? -0.325 46.957 -52.552 1.00 71.44 196 THR B N 1
ATOM 4349 C CA . THR B 1 190 ? -0.135 46.231 -51.315 1.00 66.10 196 THR B CA 1
ATOM 4350 C C . THR B 1 190 ? -1.492 45.685 -50.872 1.00 63.56 196 THR B C 1
ATOM 4351 O O . THR B 1 190 ? -2.526 46.276 -51.182 1.00 60.02 196 THR B O 1
ATOM 4355 N N . TYR B 1 191 ? -1.490 44.537 -50.194 1.00 64.74 197 TYR B N 1
ATOM 4356 C CA . TYR B 1 191 ? -2.733 43.813 -49.899 1.00 64.02 197 TYR B CA 1
ATOM 4357 C C . TYR B 1 191 ? -2.845 43.331 -48.438 1.00 59.26 197 TYR B C 1
ATOM 4358 O O . TYR B 1 191 ? -1.832 43.100 -47.781 1.00 57.43 197 TYR B O 1
ATOM 4367 N N . ASP B 1 192 ? -4.078 43.186 -47.946 1.00 52.48 198 ASP B N 1
ATOM 4368 C CA . ASP B 1 192 ? -4.339 42.760 -46.568 1.00 60.63 198 ASP B CA 1
ATOM 4369 C C . ASP B 1 192 ? -4.204 41.246 -46.403 1.00 61.80 198 ASP B C 1
ATOM 4370 O O . ASP B 1 192 ? -3.849 40.771 -45.330 1.00 66.02 198 ASP B O 1
ATOM 4375 N N . ARG B 1 193 ? -4.511 40.502 -47.465 1.00 43.95 199 ARG B N 1
ATOM 4376 C CA . ARG B 1 193 ? -4.349 39.064 -47.466 1.00 47.80 199 ARG B CA 1
ATOM 4377 C C . ARG B 1 193 ? -3.687 38.644 -48.764 1.00 56.00 199 ARG B C 1
ATOM 4378 O O . ARG B 1 193 ? -4.050 39.118 -49.843 1.00 48.49 199 ARG B O 1
ATOM 4386 N N . ILE B 1 194 ? -2.695 37.773 -48.656 1.00 51.04 200 ILE B N 1
ATOM 4387 C CA . ILE B 1 194 ? -2.115 37.194 -49.842 1.00 52.32 200 ILE B CA 1
ATOM 4388 C C . ILE B 1 194 ? -2.287 35.700 -49.751 1.00 52.09 200 ILE B C 1
ATOM 4389 O O . ILE B 1 194 ? -2.027 35.106 -48.716 1.00 47.60 200 ILE B O 1
ATOM 4394 N N . LEU B 1 195 ? -2.752 35.089 -50.826 1.00 44.59 201 LEU B N 1
ATOM 4395 C CA . LEU B 1 195 ? -2.962 33.660 -50.792 1.00 46.74 201 LEU B CA 1
ATOM 4396 C C . LEU B 1 195 ? -2.261 32.974 -51.961 1.00 55.02 201 LEU B C 1
ATOM 4397 O O . LEU B 1 195 ? -2.361 33.394 -53.135 1.00 49.84 201 LEU B O 1
ATOM 4402 N N . VAL B 1 196 ? -1.528 31.930 -51.596 1.00 49.15 202 VAL B N 1
ATOM 4403 C CA . VAL B 1 196 ? -0.725 31.138 -52.496 1.00 44.36 202 VAL B CA 1
ATOM 4404 C C . VAL B 1 196 ? -1.044 29.662 -52.313 1.00 43.21 202 VAL B C 1
ATOM 4405 O O . VAL B 1 196 ? -0.601 29.039 -51.346 1.00 48.15 202 VAL B O 1
ATOM 4409 N N . ILE B 1 197 ? -1.815 29.107 -53.238 1.00 50.00 203 ILE B N 1
ATOM 4410 C CA . ILE B 1 197 ? -2.175 27.699 -53.178 1.00 53.11 203 ILE B CA 1
ATOM 4411 C C . ILE B 1 197 ? -1.379 26.864 -54.187 1.00 54.79 203 ILE B C 1
ATOM 4412 O O . ILE B 1 197 ? -1.661 26.894 -55.381 1.00 54.36 203 ILE B O 1
ATOM 4417 N N . GLU B 1 198 ? -0.372 26.151 -53.688 1.00 54.88 204 GLU B N 1
ATOM 4418 C CA . GLU B 1 198 ? 0.449 25.230 -54.481 1.00 56.89 204 GLU B CA 1
ATOM 4419 C C . GLU B 1 198 ? 1.135 25.881 -55.691 1.00 58.93 204 GLU B C 1
ATOM 4420 O O . GLU B 1 198 ? 1.082 25.368 -56.806 1.00 60.31 204 GLU B O 1
ATOM 4426 N N . LEU B 1 199 ? 1.800 27.007 -55.449 1.00 56.03 205 LEU B N 1
ATOM 4427 C CA . LEU B 1 199 ? 2.595 27.670 -56.479 1.00 59.57 205 LEU B CA 1
ATOM 4428 C C . LEU B 1 199 ? 4.086 27.433 -56.271 1.00 60.81 205 LEU B C 1
ATOM 4429 O O . LEU B 1 199 ? 4.836 27.337 -57.235 1.00 62.43 205 LEU B O 1
ATOM 4434 N N . PHE B 1 200 ? 4.503 27.330 -55.008 1.00 54.55 206 PHE B N 1
ATOM 4435 C CA . PHE B 1 200 ? 5.923 27.330 -54.645 1.00 42.27 206 PHE B CA 1
ATOM 4436 C C . PHE B 1 200 ? 6.669 26.066 -55.103 1.00 45.31 206 PHE B C 1
ATOM 4437 O O . PHE B 1 200 ? 7.894 26.076 -55.284 1.00 45.80 206 PHE B O 1
ATOM 4445 N N . GLU B 1 201 ? 5.920 24.986 -55.303 1.00 38.77 207 GLU B N 1
ATOM 4446 C CA . GLU B 1 201 ? 6.457 23.751 -55.853 1.00 51.70 207 GLU B CA 1
ATOM 4447 C C . GLU B 1 201 ? 7.112 23.940 -57.235 1.00 57.41 207 GLU B C 1
ATOM 4448 O O . GLU B 1 201 ? 7.943 23.131 -57.646 1.00 58.71 207 GLU B O 1
ATOM 4454 N N . HIS B 1 202 ? 6.747 25.013 -57.943 1.00 60.53 208 HIS B N 1
ATOM 4455 C CA . HIS B 1 202 ? 7.273 25.275 -59.296 1.00 66.77 208 HIS B CA 1
ATOM 4456 C C . HIS B 1 202 ? 8.410 26.288 -59.315 1.00 67.78 208 HIS B C 1
ATOM 4457 O O . HIS B 1 202 ? 8.947 26.608 -60.381 1.00 66.91 208 HIS B O 1
ATOM 4464 N N . MET B 1 203 ? 8.773 26.788 -58.137 1.00 59.54 209 MET B N 1
ATOM 4465 C CA . MET B 1 203 ? 9.743 27.872 -58.046 1.00 57.79 209 MET B CA 1
ATOM 4466 C C . MET B 1 203 ? 11.028 27.354 -57.420 1.00 52.32 209 MET B C 1
ATOM 4467 O O . MET B 1 203 ? 11.136 26.170 -57.122 1.00 52.32 209 MET B O 1
ATOM 4472 N N . LYS B 1 204 ? 12.011 28.228 -57.242 1.00 60.44 210 LYS B N 1
ATOM 4473 C CA . LYS B 1 204 ? 13.322 27.802 -56.746 1.00 66.84 210 LYS B CA 1
ATOM 4474 C C . LYS B 1 204 ? 13.838 28.663 -55.578 1.00 73.68 210 LYS B C 1
ATOM 4475 O O . LYS B 1 204 ? 13.904 28.188 -54.439 1.00 84.85 210 LYS B O 1
ATOM 4481 N N . ASN B 1 205 ? 14.206 29.916 -55.840 1.00 61.64 211 ASN B N 1
ATOM 4482 C CA . ASN B 1 205 ? 14.744 30.742 -54.769 1.00 60.14 211 ASN B CA 1
ATOM 4483 C C . ASN B 1 205 ? 13.635 31.310 -53.897 1.00 62.95 211 ASN B C 1
ATOM 4484 O O . ASN B 1 205 ? 13.146 32.430 -54.110 1.00 56.65 211 ASN B O 1
ATOM 4489 N N . TYR B 1 206 ? 13.270 30.532 -52.888 1.00 61.26 212 TYR B N 1
ATOM 4490 C CA . TYR B 1 206 ? 12.178 30.901 -52.015 1.00 54.72 212 TYR B CA 1
ATOM 4491 C C . TYR B 1 206 ? 12.536 32.143 -51.220 1.00 49.43 212 TYR B C 1
ATOM 4492 O O . TYR B 1 206 ? 11.651 32.837 -50.731 1.00 51.87 212 TYR B O 1
ATOM 4501 N N . GLU B 1 207 ? 13.827 32.451 -51.123 1.00 47.25 213 GLU B N 1
ATOM 4502 C CA . GLU B 1 207 ? 14.225 33.654 -50.405 1.00 53.56 213 GLU B CA 1
ATOM 4503 C C . GLU B 1 207 ? 13.828 34.877 -51.216 1.00 54.07 213 GLU B C 1
ATOM 4504 O O . GLU B 1 207 ? 13.173 35.785 -50.687 1.00 49.84 213 GLU B O 1
ATOM 4510 N N . LEU B 1 208 ? 14.215 34.891 -52.498 1.00 54.43 214 LEU B N 1
ATOM 4511 C CA . LEU B 1 208 ? 13.902 36.012 -53.384 1.00 52.67 214 LEU B CA 1
ATOM 4512 C C . LEU B 1 208 ? 12.409 36.130 -53.574 1.00 52.28 214 LEU B C 1
ATOM 4513 O O . LEU B 1 208 ? 11.857 37.220 -53.520 1.00 58.78 214 LEU B O 1
ATOM 4518 N N . LEU B 1 209 ? 11.747 34.997 -53.764 1.00 52.56 215 LEU B N 1
ATOM 4519 C CA . LEU B 1 209 ? 10.304 35.008 -53.972 1.00 49.37 215 LEU B CA 1
ATOM 4520 C C . LEU B 1 209 ? 9.532 35.498 -52.739 1.00 54.43 215 LEU B C 1
ATOM 4521 O O . LEU B 1 209 ? 8.575 36.256 -52.877 1.00 59.14 215 LEU B O 1
ATOM 4526 N N . LEU B 1 210 ? 9.932 35.068 -51.536 1.00 58.91 216 LEU B N 1
ATOM 4527 C CA . LEU B 1 210 ? 9.254 35.516 -50.312 1.00 50.69 216 LEU B CA 1
ATOM 4528 C C . LEU B 1 210 ? 9.657 36.956 -49.957 1.00 51.51 216 LEU B C 1
ATOM 4529 O O . LEU B 1 210 ? 8.864 37.700 -49.387 1.00 53.47 216 LEU B O 1
ATOM 4534 N N . ARG B 1 211 ? 10.887 37.343 -50.290 1.00 53.40 217 ARG B N 1
ATOM 4535 C CA . ARG B 1 211 ? 11.299 38.739 -50.181 1.00 56.10 217 ARG B CA 1
ATOM 4536 C C . ARG B 1 211 ? 10.461 39.644 -51.097 1.00 62.19 217 ARG B C 1
ATOM 4537 O O . ARG B 1 211 ? 10.094 40.749 -50.716 1.00 66.33 217 ARG B O 1
ATOM 4545 N N . LYS B 1 212 ? 10.162 39.163 -52.302 1.00 65.84 218 LYS B N 1
ATOM 4546 C CA . LYS B 1 212 ? 9.351 39.904 -53.271 1.00 64.05 218 LYS B CA 1
ATOM 4547 C C . LYS B 1 212 ? 7.901 40.022 -52.817 1.00 56.45 218 LYS B C 1
ATOM 4548 O O . LYS B 1 212 ? 7.301 41.085 -52.891 1.00 60.50 218 LYS B O 1
ATOM 4554 N N . ILE B 1 213 ? 7.354 38.911 -52.339 1.00 54.83 219 ILE B N 1
ATOM 4555 C CA . ILE B 1 213 ? 5.972 38.818 -51.888 1.00 52.80 219 ILE B CA 1
ATOM 4556 C C . ILE B 1 213 ? 5.741 39.584 -50.572 1.00 63.71 219 ILE B C 1
ATOM 4557 O O . ILE B 1 213 ? 4.660 40.142 -50.335 1.00 63.47 219 ILE B O 1
ATOM 4562 N N . SER B 1 214 ? 6.773 39.624 -49.730 1.00 60.03 220 SER B N 1
ATOM 4563 C CA . SER B 1 214 ? 6.701 40.315 -48.452 1.00 57.71 220 SER B CA 1
ATOM 4564 C C . SER B 1 214 ? 6.337 41.780 -48.634 1.00 62.71 220 SER B C 1
ATOM 4565 O O . SER B 1 214 ? 5.653 42.357 -47.803 1.00 69.57 220 SER B O 1
ATOM 4568 N N . GLU B 1 215 ? 6.778 42.377 -49.732 1.00 64.24 221 GLU B N 1
ATOM 4569 C CA . GLU B 1 215 ? 6.497 43.785 -49.971 1.00 65.04 221 GLU B CA 1
ATOM 4570 C C . GLU B 1 215 ? 5.069 44.041 -50.427 1.00 66.87 221 GLU B C 1
ATOM 4571 O O . GLU B 1 215 ? 4.608 45.173 -50.345 1.00 79.48 221 GLU B O 1
ATOM 4577 N N . TRP B 1 216 ? 4.369 43.012 -50.904 1.00 54.83 222 TRP B N 1
ATOM 4578 C CA . TRP B 1 216 ? 2.997 43.197 -51.385 1.00 62.44 222 TRP B CA 1
ATOM 4579 C C . TRP B 1 216 ? 2.001 43.011 -50.268 1.00 68.01 222 TRP B C 1
ATOM 4580 O O . TRP B 1 216 ? 0.783 43.065 -50.485 1.00 74.00 222 TRP B O 1
ATOM 4591 N N . ILE B 1 217 ? 2.533 42.752 -49.078 1.00 61.66 223 ILE B N 1
ATOM 4592 C CA . ILE B 1 217 ? 1.740 42.688 -47.856 1.00 58.39 223 ILE B CA 1
ATOM 4593 C C . ILE B 1 217 ? 1.659 44.070 -47.167 1.00 53.61 223 ILE B C 1
ATOM 4594 O O . ILE B 1 217 ? 2.666 44.598 -46.683 1.00 49.52 223 ILE B O 1
ATOM 4599 N N . SER B 1 218 ? 0.466 44.652 -47.118 1.00 57.47 224 SER B N 1
ATOM 4600 C CA . SER B 1 218 ? 0.262 45.886 -46.360 1.00 65.40 224 SER B CA 1
ATOM 4601 C C . SER B 1 218 ? 0.487 45.597 -44.885 1.00 66.88 224 SER B C 1
ATOM 4602 O O . SER B 1 218 ? 0.530 44.436 -44.481 1.00 59.53 224 SER B O 1
ATOM 4605 N N . LYS B 1 219 ? 0.621 46.643 -44.074 1.00 78.72 225 LYS B N 1
ATOM 4606 C CA . LYS B 1 219 ? 0.845 46.445 -42.645 1.00 77.76 225 LYS B CA 1
ATOM 4607 C C . LYS B 1 219 ? -0.346 45.703 -42.000 1.00 70.38 225 LYS B C 1
ATOM 4608 O O . LYS B 1 219 ? -1.512 45.959 -42.342 1.00 65.53 225 LYS B O 1
ATOM 4614 N N . ASP B 1 220 ? -0.028 44.771 -41.096 1.00 58.13 226 ASP B N 1
ATOM 4615 C CA . ASP B 1 220 ? -1.018 43.961 -40.372 1.00 61.95 226 ASP B CA 1
ATOM 4616 C C . ASP B 1 220 ? -1.716 42.940 -41.281 1.00 58.28 226 ASP B C 1
ATOM 4617 O O . ASP B 1 220 ? -2.700 42.296 -40.885 1.00 57.17 226 ASP B O 1
ATOM 4622 N N . GLY B 1 221 ? -1.187 42.787 -42.492 1.00 49.72 227 GLY B N 1
ATOM 4623 C CA . GLY B 1 221 ? -1.711 41.818 -43.430 1.00 46.21 227 GLY B CA 1
ATOM 4624 C C . GLY B 1 221 ? -1.051 40.476 -43.238 1.00 52.82 227 GLY B C 1
ATOM 4625 O O . GLY B 1 221 ? -0.123 40.361 -42.445 1.00 55.03 227 GLY B O 1
ATOM 4626 N N . LEU B 1 222 ? -1.515 39.466 -43.973 1.00 52.07 228 LEU B N 1
ATOM 4627 C CA . LEU B 1 222 ? -1.038 38.110 -43.764 1.00 45.79 228 LEU B CA 1
ATOM 4628 C C . LEU B 1 222 ? -0.861 37.374 -45.087 1.00 52.08 228 LEU B C 1
ATOM 4629 O O . LEU B 1 222 ? -1.560 37.611 -46.068 1.00 47.18 228 LEU B O 1
ATOM 4634 N N . LEU B 1 223 ? 0.101 36.474 -45.098 1.00 52.02 229 LEU B N 1
ATOM 4635 C CA . LEU B 1 223 ? 0.326 35.619 -46.225 1.00 49.94 229 LEU B CA 1
ATOM 4636 C C . LEU B 1 223 ? -0.055 34.185 -45.852 1.00 54.41 229 LEU B C 1
ATOM 4637 O O . LEU B 1 223 ? 0.446 33.639 -44.858 1.00 51.08 229 LEU B O 1
ATOM 4642 N N . PHE B 1 224 ? -0.960 33.590 -46.625 1.00 52.68 230 PHE B N 1
ATOM 4643 C CA . PHE B 1 224 ? -1.333 32.196 -46.409 1.00 53.25 230 PHE B CA 1
ATOM 4644 C C . PHE B 1 224 ? -0.787 31.322 -47.524 1.00 56.33 230 PHE B C 1
ATOM 4645 O O . PHE B 1 224 ? -0.944 31.633 -48.712 1.00 52.69 230 PHE B O 1
ATOM 4653 N N . LEU B 1 225 ? -0.161 30.214 -47.130 1.00 50.66 231 LEU B N 1
ATOM 4654 C CA . LEU B 1 225 ? 0.546 29.364 -48.070 1.00 47.39 231 LEU B CA 1
ATOM 4655 C C . LEU B 1 225 ? 0.125 27.906 -47.924 1.00 51.43 231 LEU B C 1
ATOM 4656 O O . LEU B 1 225 ? 0.237 27.337 -46.833 1.00 48.75 231 LEU B O 1
ATOM 4661 N N . GLU B 1 226 ? -0.391 27.311 -49.006 1.00 52.56 232 GLU B N 1
ATOM 4662 C CA . GLU B 1 226 ? -0.509 25.848 -49.083 1.00 45.83 232 GLU B CA 1
ATOM 4663 C C . GLU B 1 226 ? 0.542 25.313 -50.041 1.00 44.92 232 GLU B C 1
ATOM 4664 O O . GLU B 1 226 ? 0.779 25.885 -51.102 1.00 44.63 232 GLU B O 1
ATOM 4670 N N . HIS B 1 227 ? 1.186 24.227 -49.634 1.00 42.88 233 HIS B N 1
ATOM 4671 C CA . HIS B 1 227 ? 2.122 23.513 -50.473 1.00 36.94 233 HIS B CA 1
ATOM 4672 C C . HIS B 1 227 ? 2.009 22.029 -50.147 1.00 40.13 233 HIS B C 1
ATOM 4673 O O . HIS B 1 227 ? 1.758 21.686 -48.998 1.00 47.79 233 HIS B O 1
ATOM 4680 N N . ILE B 1 228 ? 2.127 21.146 -51.138 1.00 37.79 234 ILE B N 1
ATOM 4681 C CA . ILE B 1 228 ? 2.235 19.738 -50.794 1.00 38.67 234 ILE B CA 1
ATOM 4682 C C . ILE B 1 228 ? 3.643 19.520 -50.261 1.00 44.23 234 ILE B C 1
ATOM 4683 O O . ILE B 1 228 ? 4.498 20.390 -50.396 1.00 49.39 234 ILE B O 1
ATOM 4688 N N . CYS B 1 229 ? 3.890 18.359 -49.656 1.00 44.45 235 CYS B N 1
ATOM 4689 C CA . CYS B 1 229 ? 5.187 18.092 -49.063 1.00 40.40 235 CYS B CA 1
ATOM 4690 C C . CYS B 1 229 ? 5.372 16.623 -48.754 1.00 46.46 235 CYS B C 1
ATOM 4691 O O . CYS B 1 229 ? 4.426 15.837 -48.857 1.00 46.36 235 CYS B O 1
ATOM 4694 N N . HIS B 1 230 ? 6.588 16.271 -48.340 1.00 43.87 236 HIS B N 1
ATOM 4695 C CA . HIS B 1 230 ? 6.771 15.107 -47.488 1.00 41.95 236 HIS B CA 1
ATOM 4696 C C . HIS B 1 230 ? 6.873 15.472 -45.985 1.00 47.57 236 HIS B C 1
ATOM 4697 O O . HIS B 1 230 ? 7.346 16.549 -45.603 1.00 46.12 236 HIS B O 1
ATOM 4704 N N . LYS B 1 231 ? 6.440 14.539 -45.147 1.00 45.13 237 LYS B N 1
ATOM 4705 C CA . LYS B 1 231 ? 6.488 14.655 -43.698 1.00 45.70 237 LYS B CA 1
ATOM 4706 C C . LYS B 1 231 ? 7.838 15.167 -43.158 1.00 46.97 237 LYS B C 1
ATOM 4707 O O . LYS B 1 231 ? 7.876 15.992 -42.248 1.00 38.69 237 LYS B O 1
ATOM 4713 N N . THR B 1 232 ? 8.936 14.713 -43.757 1.00 51.12 238 THR B N 1
ATOM 4714 C CA . THR B 1 232 ? 10.261 14.839 -43.143 1.00 40.81 238 THR B CA 1
ATOM 4715 C C . THR B 1 232 ? 11.374 15.368 -44.060 1.00 47.00 238 THR B C 1
ATOM 4716 O O . THR B 1 232 ? 12.142 16.248 -43.662 1.00 45.83 238 THR B O 1
ATOM 4720 N N . PHE B 1 233 ? 11.503 14.810 -45.263 1.00 43.50 239 PHE B N 1
ATOM 4721 C CA . PHE B 1 233 ? 12.612 15.228 -46.123 1.00 42.47 239 PHE B CA 1
ATOM 4722 C C . PHE B 1 233 ? 12.126 16.048 -47.302 1.00 40.90 239 PHE B C 1
ATOM 4723 O O . PHE B 1 233 ? 10.917 16.191 -47.521 1.00 37.09 239 PHE B O 1
ATOM 4731 N N . ALA B 1 234 ? 13.084 16.594 -48.053 1.00 45.90 240 ALA B N 1
ATOM 4732 C CA . ALA B 1 234 ? 12.793 17.519 -49.147 1.00 42.33 240 ALA B CA 1
ATOM 4733 C C . ALA B 1 234 ? 13.676 17.216 -50.337 1.00 48.13 240 ALA B C 1
ATOM 4734 O O . ALA B 1 234 ? 14.789 16.724 -50.172 1.00 59.08 240 ALA B O 1
ATOM 4736 N N . TYR B 1 235 ? 13.206 17.519 -51.541 1.00 53.40 241 TYR B N 1
ATOM 4737 C CA . TYR B 1 235 ? 14.033 17.225 -52.717 1.00 54.32 241 TYR B CA 1
ATOM 4738 C C . TYR B 1 235 ? 13.539 17.804 -54.031 1.00 53.30 241 TYR B C 1
ATOM 4739 O O . TYR B 1 235 ? 12.354 18.085 -54.206 1.00 52.37 241 TYR B O 1
ATOM 4748 N N . HIS B 1 236 ? 14.470 17.983 -54.956 1.00 56.50 242 HIS B N 1
ATOM 4749 C CA . HIS B 1 236 ? 14.128 18.254 -56.350 1.00 60.02 242 HIS B CA 1
ATOM 4750 C C . HIS B 1 236 ? 13.426 16.998 -56.964 1.00 46.53 242 HIS B C 1
ATOM 4751 O O . HIS B 1 236 ? 13.873 15.864 -56.670 1.00 49.49 242 HIS B O 1
ATOM 4758 N N . TYR B 1 237 ? 12.326 17.169 -57.731 1.00 46.56 243 TYR B N 1
ATOM 4759 C CA . TYR B 1 237 ? 11.828 16.053 -58.588 1.00 55.81 243 TYR B CA 1
ATOM 4760 C C . TYR B 1 237 ? 12.811 15.806 -59.693 1.00 52.84 243 TYR B C 1
ATOM 4761 O O . TYR B 1 237 ? 12.762 16.425 -60.745 1.00 54.09 243 TYR B O 1
ATOM 4770 N N . GLU B 1 238 ? 13.758 14.938 -59.359 1.00 53.96 244 GLU B N 1
ATOM 4771 C CA . GLU B 1 238 ? 14.781 14.431 -60.261 1.00 59.26 244 GLU B CA 1
ATOM 4772 C C . GLU B 1 238 ? 14.982 12.938 -59.988 1.00 65.57 244 GLU B C 1
ATOM 4773 O O . GLU B 1 238 ? 15.030 12.528 -58.826 1.00 77.34 244 GLU B O 1
ATOM 4779 N N . PRO B 1 239 ? 15.088 12.118 -61.047 1.00 58.64 245 PRO B N 1
ATOM 4780 C CA . PRO B 1 239 ? 15.237 10.657 -60.922 1.00 56.18 245 PRO B CA 1
ATOM 4781 C C . PRO B 1 239 ? 16.287 10.203 -59.903 1.00 51.07 245 PRO B C 1
ATOM 4782 O O . PRO B 1 239 ? 17.354 10.802 -59.829 1.00 53.04 245 PRO B O 1
ATOM 4786 N N . LEU B 1 240 ? 15.984 9.160 -59.134 1.00 54.92 246 LEU B N 1
ATOM 4787 C CA . LEU B 1 240 ? 16.918 8.653 -58.123 1.00 58.01 246 LEU B CA 1
ATOM 4788 C C . LEU B 1 240 ? 18.129 8.094 -58.800 1.00 64.29 246 LEU B C 1
ATOM 4789 O O . LEU B 1 240 ? 19.252 8.245 -58.324 1.00 71.81 246 LEU B O 1
ATOM 4794 N N . ASP B 1 241 ? 17.865 7.404 -59.906 1.00 58.58 247 ASP B N 1
ATOM 4795 C CA . ASP B 1 241 ? 18.868 6.630 -60.610 1.00 62.73 247 ASP B CA 1
ATOM 4796 C C . ASP B 1 241 ? 18.402 6.238 -62.011 1.00 71.33 247 ASP B C 1
ATOM 4797 O O . ASP B 1 241 ? 17.439 6.808 -62.551 1.00 62.78 247 ASP B O 1
ATOM 4802 N N . ASP B 1 242 ? 19.066 5.226 -62.568 1.00 75.74 248 ASP B N 1
ATOM 4803 C CA . ASP B 1 242 ? 18.786 4.763 -63.929 1.00 86.44 248 ASP B CA 1
ATOM 4804 C C . ASP B 1 242 ? 17.431 4.086 -64.068 1.00 82.63 248 ASP B C 1
ATOM 4805 O O . ASP B 1 242 ? 16.959 3.854 -65.182 1.00 84.57 248 ASP B O 1
ATOM 4810 N N . ASP B 1 243 ? 16.806 3.777 -62.937 1.00 75.46 249 ASP B N 1
ATOM 4811 C CA . ASP B 1 243 ? 15.597 2.968 -62.943 1.00 70.28 249 ASP B CA 1
ATOM 4812 C C . ASP B 1 243 ? 14.368 3.741 -62.500 1.00 64.35 249 ASP B C 1
ATOM 4813 O O . ASP B 1 243 ? 13.265 3.193 -62.482 1.00 63.58 249 ASP B O 1
ATOM 4818 N N . ASP B 1 244 ? 14.545 5.013 -62.158 1.00 64.03 250 ASP B N 1
ATOM 4819 C CA . ASP B 1 244 ? 13.412 5.794 -61.678 1.00 67.69 250 ASP B CA 1
ATOM 4820 C C . ASP B 1 244 ? 12.661 6.411 -62.847 1.00 66.98 250 ASP B C 1
ATOM 4821 O O . ASP B 1 244 ? 13.101 7.392 -63.453 1.00 63.34 250 ASP B O 1
ATOM 4826 N N . TRP B 1 245 ? 11.512 5.824 -63.149 1.00 67.76 251 TRP B N 1
ATOM 4827 C CA . TRP B 1 245 ? 10.681 6.286 -64.248 1.00 58.24 251 TRP B CA 1
ATOM 4828 C C . TRP B 1 245 ? 9.560 7.160 -63.701 1.00 61.93 251 TRP B C 1
ATOM 4829 O O . TRP B 1 245 ? 8.959 7.942 -64.434 1.00 63.03 251 TRP B O 1
ATOM 4840 N N . PHE B 1 246 ? 9.299 7.046 -62.397 1.00 64.55 252 PHE B N 1
ATOM 4841 C CA . PHE B 1 246 ? 8.118 7.663 -61.799 1.00 54.19 252 PHE B CA 1
ATOM 4842 C C . PHE B 1 246 ? 8.199 9.180 -61.648 1.00 51.62 252 PHE B C 1
ATOM 4843 O O . PHE B 1 246 ? 7.180 9.877 -61.750 1.00 49.74 252 PHE B O 1
ATOM 4851 N N . THR B 1 247 ? 9.396 9.675 -61.348 1.00 53.51 253 THR B N 1
ATOM 4852 C CA . THR B 1 247 ? 9.601 11.095 -61.051 1.00 56.49 253 THR B CA 1
ATOM 4853 C C . THR B 1 247 ? 9.304 12.003 -62.251 1.00 54.66 253 THR B C 1
ATOM 4854 O O . THR B 1 247 ? 8.775 13.121 -62.105 1.00 49.17 253 THR B O 1
ATOM 4858 N N . GLU B 1 248 ? 9.658 11.512 -63.435 1.00 57.02 254 GLU B N 1
ATOM 4859 C CA . GLU B 1 248 ? 9.504 12.278 -64.673 1.00 71.61 254 GLU B CA 1
ATOM 4860 C C . GLU B 1 248 ? 8.303 11.780 -65.466 1.00 69.66 254 GLU B C 1
ATOM 4861 O O . GLU B 1 248 ? 8.034 12.248 -66.562 1.00 77.79 254 GLU B O 1
ATOM 4867 N N . TYR B 1 249 ? 7.599 10.813 -64.894 1.00 63.78 255 TYR B N 1
ATOM 4868 C CA . TYR B 1 249 ? 6.380 10.264 -65.461 1.00 60.21 255 TYR B CA 1
ATOM 4869 C C . TYR B 1 249 ? 5.322 11.329 -65.769 1.00 66.07 255 TYR B C 1
ATOM 4870 O O . TYR B 1 249 ? 4.685 11.293 -66.821 1.00 73.00 255 TYR B O 1
ATOM 4879 N N . VAL B 1 250 ? 5.125 12.269 -64.854 1.00 63.91 256 VAL B N 1
ATOM 4880 C CA . VAL B 1 250 ? 4.035 13.230 -64.999 1.00 68.35 256 VAL B CA 1
ATOM 4881 C C . VAL B 1 250 ? 4.547 14.667 -65.126 1.00 74.94 256 VAL B C 1
ATOM 4882 O O . VAL B 1 250 ? 4.116 15.410 -66.006 1.00 78.06 256 VAL B O 1
ATOM 4886 N N . PHE B 1 251 ? 5.457 15.051 -64.235 1.00 71.62 257 PHE B N 1
ATOM 4887 C CA . PHE B 1 251 ? 6.071 16.372 -64.262 1.00 63.72 257 PHE B CA 1
ATOM 4888 C C . PHE B 1 251 ? 7.434 16.320 -64.942 1.00 64.37 257 PHE B C 1
ATOM 4889 O O . PHE B 1 251 ? 8.267 15.486 -64.603 1.00 74.57 257 PHE B O 1
ATOM 4897 N N . PRO B 1 252 ? 7.676 17.220 -65.904 1.00 72.18 258 PRO B N 1
ATOM 4898 C CA . PRO B 1 252 ? 8.970 17.161 -66.607 1.00 76.92 258 PRO B CA 1
ATOM 4899 C C . PRO B 1 252 ? 10.086 17.715 -65.727 1.00 85.26 258 PRO B C 1
ATOM 4900 O O . PRO B 1 252 ? 9.908 18.809 -65.187 1.00 85.57 258 PRO B O 1
ATOM 4904 N N . ALA B 1 253 ? 11.190 16.980 -65.577 1.00 88.07 259 ALA B N 1
ATOM 4905 C CA . ALA B 1 253 ? 12.153 17.280 -64.508 1.00 95.16 259 ALA B CA 1
ATOM 4906 C C . ALA B 1 253 ? 12.599 18.739 -64.566 1.00 97.70 259 ALA B C 1
ATOM 4907 O O . ALA B 1 253 ? 12.757 19.318 -65.650 1.00 91.26 259 ALA B O 1
ATOM 4909 N N . GLY B 1 254 ? 12.755 19.334 -63.386 1.00 96.20 260 GLY B N 1
ATOM 4910 C CA . GLY B 1 254 ? 13.131 20.729 -63.271 1.00 87.24 260 GLY B CA 1
ATOM 4911 C C . GLY B 1 254 ? 11.947 21.636 -63.013 1.00 73.67 260 GLY B C 1
ATOM 4912 O O . GLY B 1 254 ? 12.116 22.823 -62.752 1.00 85.84 260 GLY B O 1
ATOM 4913 N N . THR B 1 255 ? 10.744 21.079 -63.092 1.00 58.64 261 THR B N 1
ATOM 4914 C CA . THR B 1 255 ? 9.529 21.859 -62.893 1.00 63.34 261 THR B CA 1
ATOM 4915 C C . THR B 1 255 ? 9.036 21.765 -61.468 1.00 67.34 261 THR B C 1
ATOM 4916 O O . THR B 1 255 ? 8.211 22.572 -61.036 1.00 72.19 261 THR B O 1
ATOM 4920 N N . MET B 1 256 ? 9.537 20.770 -60.747 1.00 69.25 262 MET B N 1
ATOM 4921 C CA . MET B 1 256 ? 8.944 20.388 -59.479 1.00 67.97 262 MET B CA 1
ATOM 4922 C C . MET B 1 256 ? 9.949 20.275 -58.343 1.00 57.51 262 MET B C 1
ATOM 4923 O O . MET B 1 256 ? 11.044 19.725 -58.505 1.00 50.61 262 MET B O 1
ATOM 4928 N N . ILE B 1 257 ? 9.562 20.821 -57.197 1.00 58.79 263 ILE B N 1
ATOM 4929 C CA . ILE B 1 257 ? 10.217 20.539 -55.915 1.00 51.93 263 ILE B CA 1
ATOM 4930 C C . ILE B 1 257 ? 9.179 20.083 -54.911 1.00 45.11 263 ILE B C 1
ATOM 4931 O O . ILE B 1 257 ? 8.112 20.688 -54.793 1.00 45.04 263 ILE B O 1
ATOM 4936 N N . ILE B 1 258 ? 9.495 19.007 -54.203 1.00 44.73 264 ILE B N 1
ATOM 4937 C CA . ILE B 1 258 ? 8.699 18.543 -53.064 1.00 48.00 264 ILE B CA 1
ATOM 4938 C C . ILE B 1 258 ? 9.360 18.990 -51.762 1.00 44.49 264 ILE B C 1
ATOM 4939 O O . ILE B 1 258 ? 10.397 18.433 -51.370 1.00 41.06 264 ILE B O 1
ATOM 4944 N N . PRO B 1 259 ? 8.793 20.027 -51.106 1.00 40.75 265 PRO B N 1
ATOM 4945 C CA . PRO B 1 259 ? 9.309 20.536 -49.822 1.00 42.36 265 PRO B CA 1
ATOM 4946 C C . PRO B 1 259 ? 9.071 19.566 -48.648 1.00 47.61 265 PRO B C 1
ATOM 4947 O O . PRO B 1 259 ? 8.208 18.688 -48.735 1.00 44.10 265 PRO B O 1
ATOM 4951 N N . SER B 1 260 ? 9.843 19.701 -47.576 1.00 40.67 266 SER B N 1
ATOM 4952 C CA . SER B 1 260 ? 9.463 19.085 -46.309 1.00 35.88 266 SER B CA 1
ATOM 4953 C C . SER B 1 260 ? 8.389 19.925 -45.638 1.00 41.30 266 SER B C 1
ATOM 4954 O O . SER B 1 260 ? 8.280 21.119 -45.910 1.00 43.74 266 SER B O 1
ATOM 4957 N N . ALA B 1 261 ? 7.618 19.325 -44.735 1.00 36.36 267 ALA B N 1
ATOM 4958 C CA . ALA B 1 261 ? 6.567 20.062 -44.026 1.00 32.62 267 ALA B CA 1
ATOM 4959 C C . ALA B 1 261 ? 7.133 21.303 -43.336 1.00 37.28 267 ALA B C 1
ATOM 4960 O O . ALA B 1 261 ? 6.434 22.305 -43.194 1.00 45.07 267 ALA B O 1
ATOM 4962 N N . SER B 1 262 ? 8.418 21.252 -42.980 1.00 38.46 268 SER B N 1
ATOM 4963 C CA . SER B 1 262 ? 9.078 22.341 -42.257 1.00 39.38 268 SER B CA 1
ATOM 4964 C C . SER B 1 262 ? 9.780 23.347 -43.158 1.00 42.18 268 SER B C 1
ATOM 4965 O O . SER B 1 262 ? 10.400 24.286 -42.666 1.00 40.78 268 SER B O 1
ATOM 4968 N N . PHE B 1 263 ? 9.696 23.153 -44.468 1.00 38.74 269 PHE B N 1
ATOM 4969 C CA . PHE B 1 263 ? 10.644 23.792 -45.371 1.00 39.62 269 PHE B CA 1
ATOM 4970 C C . PHE B 1 263 ? 10.660 25.304 -45.248 1.00 42.61 269 PHE B C 1
ATOM 4971 O O . PHE B 1 263 ? 11.717 25.903 -45.039 1.00 53.97 269 PHE B O 1
ATOM 4979 N N . PHE B 1 264 ? 9.493 25.926 -45.313 1.00 41.65 270 PHE B N 1
ATOM 4980 C CA . PHE B 1 264 ? 9.471 27.386 -45.385 1.00 51.05 270 PHE B CA 1
ATOM 4981 C C . PHE B 1 264 ? 9.649 28.036 -44.008 1.00 46.15 270 PHE B C 1
ATOM 4982 O O . PHE B 1 264 ? 9.773 29.253 -43.901 1.00 57.98 270 PHE B O 1
ATOM 4990 N N . LEU B 1 265 ? 9.715 27.221 -42.965 1.00 46.71 271 LEU B N 1
ATOM 4991 C CA . LEU B 1 265 ? 10.230 27.689 -41.682 1.00 42.19 271 LEU B CA 1
ATOM 4992 C C . LEU B 1 265 ? 11.664 28.162 -41.815 1.00 41.10 271 LEU B C 1
ATOM 4993 O O . LEU B 1 265 ? 12.112 28.989 -41.034 1.00 50.82 271 LEU B O 1
ATOM 4998 N N . TYR B 1 266 ? 12.383 27.634 -42.805 1.00 46.43 272 TYR B N 1
ATOM 4999 C CA . TYR B 1 266 ? 13.777 28.011 -43.017 1.00 46.50 272 TYR B CA 1
ATOM 5000 C C . TYR B 1 266 ? 13.936 29.238 -43.921 1.00 44.57 272 TYR B C 1
ATOM 5001 O O . TYR B 1 266 ? 15.059 29.641 -44.238 1.00 48.69 272 TYR B O 1
ATOM 5010 N N . PHE B 1 267 ? 12.810 29.854 -44.278 1.00 38.95 273 PHE B N 1
ATOM 5011 C CA . PHE B 1 267 ? 12.810 31.057 -45.119 1.00 42.25 273 PHE B CA 1
ATOM 5012 C C . PHE B 1 267 ? 12.021 32.199 -44.517 1.00 44.34 273 PHE B C 1
ATOM 5013 O O . PHE B 1 267 ? 11.042 32.669 -45.107 1.00 42.83 273 PHE B O 1
ATOM 5021 N N . GLN B 1 268 ? 12.455 32.636 -43.341 1.00 48.32 274 GLN B N 1
ATOM 5022 C CA . GLN B 1 268 ? 11.754 33.664 -42.600 1.00 47.31 274 GLN B CA 1
ATOM 5023 C C . GLN B 1 268 ? 12.586 34.921 -42.463 1.00 50.30 274 GLN B C 1
ATOM 5024 O O . GLN B 1 268 ? 12.644 35.517 -41.388 1.00 55.09 274 GLN B O 1
ATOM 5030 N N . ASP B 1 269 ? 13.235 35.316 -43.546 1.00 55.22 275 ASP B N 1
ATOM 5031 C CA . ASP B 1 269 ? 14.003 36.549 -43.563 1.00 52.61 275 ASP B CA 1
ATOM 5032 C C . ASP B 1 269 ? 13.122 37.796 -43.540 1.00 51.26 275 ASP B C 1
ATOM 5033 O O . ASP B 1 269 ? 13.466 38.795 -42.917 1.00 50.06 275 ASP B O 1
ATOM 5038 N N . ASP B 1 270 ? 11.989 37.736 -44.230 1.00 53.58 276 ASP B N 1
ATOM 5039 C CA . ASP B 1 270 ? 11.188 38.934 -44.487 1.00 50.08 276 ASP B CA 1
ATOM 5040 C C . ASP B 1 270 ? 9.740 38.696 -44.112 1.00 52.84 276 ASP B C 1
ATOM 5041 O O . ASP B 1 270 ? 8.927 39.624 -44.103 1.00 59.52 276 ASP B O 1
ATOM 5046 N N . VAL B 1 271 ? 9.417 37.440 -43.827 1.00 47.71 277 VAL B N 1
ATOM 5047 C CA . VAL B 1 271 ? 8.141 37.117 -43.213 1.00 50.35 277 VAL B CA 1
ATOM 5048 C C . VAL B 1 271 ? 8.333 36.203 -42.009 1.00 54.72 277 VAL B C 1
ATOM 5049 O O . VAL B 1 271 ? 9.313 35.466 -41.912 1.00 49.62 277 VAL B O 1
ATOM 5053 N N . SER B 1 272 ? 7.379 36.253 -41.088 1.00 53.36 278 SER B N 1
ATOM 5054 C CA . SER B 1 272 ? 7.515 35.535 -39.839 1.00 53.71 278 SER B CA 1
ATOM 5055 C C . SER B 1 272 ? 6.311 34.615 -39.642 1.00 51.46 278 SER B C 1
ATOM 5056 O O . SER B 1 272 ? 5.182 35.052 -39.830 1.00 49.95 278 SER B O 1
ATOM 5059 N N . VAL B 1 273 ? 6.544 33.348 -39.285 1.00 44.22 279 VAL B N 1
ATOM 5060 C CA . VAL B 1 273 ? 5.448 32.380 -39.158 1.00 39.42 279 VAL B CA 1
ATOM 5061 C C . VAL B 1 273 ? 4.613 32.587 -37.900 1.00 43.83 279 VAL B C 1
ATOM 5062 O O . VAL B 1 273 ? 5.127 32.844 -36.802 1.00 40.71 279 VAL B O 1
ATOM 5066 N N . VAL B 1 274 ? 3.306 32.473 -38.088 1.00 47.59 280 VAL B N 1
ATOM 5067 C CA . VAL B 1 274 ? 2.312 32.764 -37.071 1.00 44.65 280 VAL B CA 1
ATOM 5068 C C . VAL B 1 274 ? 1.626 31.488 -36.675 1.00 52.56 280 VAL B C 1
ATOM 5069 O O . VAL B 1 274 ? 1.358 31.221 -35.489 1.00 56.23 280 VAL B O 1
ATOM 5073 N N . ASN B 1 275 ? 1.364 30.689 -37.702 1.00 48.90 281 ASN B N 1
ATOM 5074 C CA . ASN B 1 275 ? 0.706 29.415 -37.533 1.00 49.13 281 ASN B CA 1
ATOM 5075 C C . ASN B 1 275 ? 1.183 28.422 -38.580 1.00 52.94 281 ASN B C 1
ATOM 5076 O O . ASN B 1 275 ? 1.645 28.823 -39.644 1.00 52.87 281 ASN B O 1
ATOM 5081 N N . HIS B 1 276 ? 1.072 27.129 -38.273 1.00 55.37 282 HIS B N 1
ATOM 5082 C CA . HIS B 1 276 ? 1.505 26.072 -39.186 1.00 46.58 282 HIS B CA 1
ATOM 5083 C C . HIS B 1 276 ? 0.603 24.863 -39.002 1.00 48.58 282 HIS B C 1
ATOM 5084 O O . HIS B 1 276 ? 0.467 24.359 -37.886 1.00 50.61 282 HIS B O 1
ATOM 5091 N N . TRP B 1 277 ? -0.038 24.417 -40.077 1.00 47.05 283 TRP B N 1
ATOM 5092 C CA . TRP B 1 277 ? -0.766 23.149 -40.041 1.00 47.62 283 TRP B CA 1
ATOM 5093 C C . TRP B 1 277 ? -0.314 22.192 -41.126 1.00 47.42 283 TRP B C 1
ATOM 5094 O O . TRP B 1 277 ? 0.207 22.609 -42.158 1.00 55.42 283 TRP B O 1
ATOM 5105 N N . THR B 1 278 ? -0.513 20.904 -40.884 1.00 46.00 284 THR B N 1
ATOM 5106 C CA . THR B 1 278 ? -0.454 19.926 -41.948 1.00 44.52 284 THR B CA 1
ATOM 5107 C C . THR B 1 278 ? -1.787 19.201 -41.966 1.00 47.09 284 THR B C 1
ATOM 5108 O O . THR B 1 278 ? -2.640 19.404 -41.106 1.00 50.25 284 THR B O 1
ATOM 5112 N N . LEU B 1 279 ? -1.937 18.332 -42.947 1.00 43.56 285 LEU B N 1
ATOM 5113 C CA . LEU B 1 279 ? -3.221 17.813 -43.336 1.00 41.24 285 LEU B CA 1
ATOM 5114 C C . LEU B 1 279 ? -2.930 16.513 -44.100 1.00 46.51 285 LEU B C 1
ATOM 5115 O O . LEU B 1 279 ? -2.061 16.485 -44.976 1.00 54.47 285 LEU B O 1
ATOM 5120 N N . SER B 1 280 ? -3.611 15.433 -43.736 1.00 41.13 286 SER B N 1
ATOM 5121 C CA . SER B 1 280 ? -3.266 14.095 -44.217 1.00 40.89 286 SER B CA 1
ATOM 5122 C C . SER B 1 280 ? -3.188 13.988 -45.745 1.00 47.35 286 SER B C 1
ATOM 5123 O O . SER B 1 280 ? -3.922 14.667 -46.470 1.00 42.95 286 SER B O 1
ATOM 5126 N N . GLY B 1 281 ? -2.312 13.113 -46.229 1.00 51.41 287 GLY B N 1
ATOM 5127 C CA . GLY B 1 281 ? -2.226 12.847 -47.654 1.00 51.45 287 GLY B CA 1
ATOM 5128 C C . GLY B 1 281 ? -3.490 12.251 -48.259 1.00 53.01 287 GLY B C 1
ATOM 5129 O O . GLY B 1 281 ? -3.680 12.313 -49.471 1.00 57.66 287 GLY B O 1
ATOM 5130 N N . LYS B 1 282 ? -4.356 11.674 -47.428 1.00 51.37 288 LYS B N 1
ATOM 5131 C CA . LYS B 1 282 ? -5.578 11.042 -47.921 1.00 50.62 288 LYS B CA 1
ATOM 5132 C C . LYS B 1 282 ? -6.494 12.052 -48.590 1.00 51.67 288 LYS B C 1
ATOM 5133 O O . LYS B 1 282 ? -7.312 11.701 -49.438 1.00 58.14 288 LYS B O 1
ATOM 5139 N N . HIS B 1 283 ? -6.357 13.316 -48.219 1.00 51.01 289 HIS B N 1
ATOM 5140 C CA . HIS B 1 283 ? -7.167 14.364 -48.839 1.00 50.07 289 HIS B CA 1
ATOM 5141 C C . HIS B 1 283 ? -6.831 14.566 -50.313 1.00 48.54 289 HIS B C 1
ATOM 5142 O O . HIS B 1 283 ? -7.732 14.569 -51.159 1.00 56.51 289 HIS B O 1
ATOM 5149 N N . PHE B 1 284 ? -5.551 14.719 -50.638 1.00 45.38 290 PHE B N 1
ATOM 5150 C CA . PHE B 1 284 ? -5.161 14.912 -52.033 1.00 47.44 290 PHE B CA 1
ATOM 5151 C C . PHE B 1 284 ? -5.329 13.608 -52.813 1.00 52.07 290 PHE B C 1
ATOM 5152 O O . PHE B 1 284 ? -5.644 13.621 -54.008 1.00 64.35 290 PHE B O 1
ATOM 5160 N N . SER B 1 285 ? -5.133 12.495 -52.117 1.00 46.11 291 SER B N 1
ATOM 5161 C CA . SER B 1 285 ? -5.278 11.161 -52.687 1.00 45.27 291 SER B CA 1
ATOM 5162 C C . SER B 1 285 ? -6.695 10.914 -53.173 1.00 47.60 291 SER B C 1
ATOM 5163 O O . SER B 1 285 ? -6.901 10.392 -54.258 1.00 56.19 291 SER B O 1
ATOM 5166 N N . ARG B 1 286 ? -7.681 11.303 -52.379 1.00 49.02 292 ARG B N 1
ATOM 5167 C CA . ARG B 1 286 ? -9.065 11.148 -52.801 1.00 54.51 292 ARG B CA 1
ATOM 5168 C C . ARG B 1 286 ? -9.414 12.151 -53.898 1.00 62.45 292 ARG B C 1
ATOM 5169 O O . ARG B 1 286 ? -10.134 11.828 -54.852 1.00 56.58 292 ARG B O 1
ATOM 5177 N N . THR B 1 287 ? -8.895 13.368 -53.759 1.00 55.11 293 THR B N 1
ATOM 5178 C CA . THR B 1 287 ? -9.042 14.375 -54.788 1.00 42.37 293 THR B CA 1
ATOM 5179 C C . THR B 1 287 ? -8.625 13.831 -56.146 1.00 51.66 293 THR B C 1
ATOM 5180 O O . THR B 1 287 ? -9.350 14.000 -57.128 1.00 55.50 293 THR B O 1
ATOM 5184 N N . ASN B 1 288 ? -7.462 13.173 -56.197 1.00 52.59 294 ASN B N 1
ATOM 5185 C CA . ASN B 1 288 ? -6.966 12.553 -57.426 1.00 53.03 294 ASN B CA 1
ATOM 5186 C C . ASN B 1 288 ? -7.838 11.389 -57.875 1.00 55.20 294 ASN B C 1
ATOM 5187 O O . ASN B 1 288 ? -8.052 11.190 -59.068 1.00 54.44 294 ASN B O 1
ATOM 5192 N N . GLU B 1 289 ? -8.333 10.630 -56.901 1.00 55.20 295 GLU B N 1
ATOM 5193 C CA . GLU B 1 289 ? -9.163 9.457 -57.154 1.00 56.73 295 GLU B CA 1
ATOM 5194 C C . GLU B 1 289 ? -10.511 9.849 -57.747 1.00 59.05 295 GLU B C 1
ATOM 5195 O O . GLU B 1 289 ? -11.074 9.105 -58.546 1.00 59.75 295 GLU B O 1
ATOM 5201 N N . GLU B 1 290 ? -11.025 11.017 -57.356 1.00 62.22 296 GLU B N 1
ATOM 5202 C CA . GLU B 1 290 ? -12.262 11.549 -57.930 1.00 64.93 296 GLU B CA 1
ATOM 5203 C C . GLU B 1 290 ? -12.011 12.229 -59.280 1.00 62.12 296 GLU B C 1
ATOM 5204 O O . GLU B 1 290 ? -12.922 12.329 -60.106 1.00 58.88 296 GLU B O 1
ATOM 5210 N N . TRP B 1 291 ? -10.784 12.695 -59.501 1.00 59.23 297 TRP B N 1
ATOM 5211 C CA . TRP B 1 291 ? -10.410 13.264 -60.794 1.00 59.26 297 TRP B CA 1
ATOM 5212 C C . TRP B 1 291 ? -10.358 12.144 -61.825 1.00 64.81 297 TRP B C 1
ATOM 5213 O O . TRP B 1 291 ? -10.789 12.307 -62.993 1.00 61.99 297 TRP B O 1
ATOM 5224 N N . LEU B 1 292 ? -9.847 11.003 -61.374 1.00 57.95 298 LEU B N 1
ATOM 5225 C CA . LEU B 1 292 ? -9.747 9.809 -62.203 1.00 61.96 298 LEU B CA 1
ATOM 5226 C C . LEU B 1 292 ? -11.120 9.198 -62.538 1.00 66.12 298 LEU B C 1
ATOM 5227 O O . LEU B 1 292 ? -11.373 8.875 -63.702 1.00 69.91 298 LEU B O 1
ATOM 5232 N N . LYS B 1 293 ? -11.992 9.028 -61.538 1.00 61.21 299 LYS B N 1
ATOM 5233 C CA . LYS B 1 293 ? -13.372 8.579 -61.783 1.00 63.46 299 LYS B CA 1
ATOM 5234 C C . LYS B 1 293 ? -14.040 9.464 -62.823 1.00 67.59 299 LYS B C 1
ATOM 5235 O O . LYS B 1 293 ? -14.863 9.001 -63.611 1.00 73.33 299 LYS B O 1
ATOM 5241 N N . ARG B 1 294 ? -13.681 10.746 -62.814 1.00 70.64 300 ARG B N 1
ATOM 5242 C CA . ARG B 1 294 ? -14.291 11.726 -63.703 1.00 68.72 300 ARG B CA 1
ATOM 5243 C C . ARG B 1 294 ? -13.853 11.515 -65.169 1.00 73.63 300 ARG B C 1
ATOM 5244 O O . ARG B 1 294 ? -14.680 11.619 -66.088 1.00 73.98 300 ARG B O 1
ATOM 5246 N N . LEU B 1 295 ? -12.570 11.213 -65.391 1.00 73.28 301 LEU B N 1
ATOM 5247 C CA . LEU B 1 295 ? -12.092 10.876 -66.740 1.00 74.52 301 LEU B CA 1
ATOM 5248 C C . LEU B 1 295 ? -12.835 9.666 -67.272 1.00 76.56 301 LEU B C 1
ATOM 5249 O O . LEU B 1 295 ? -13.646 9.785 -68.189 1.00 78.79 301 LEU B O 1
ATOM 5254 N N . ASP B 1 296 ? -12.552 8.515 -66.658 1.00 69.24 302 ASP B N 1
ATOM 5255 C CA . ASP B 1 296 ? -13.062 7.214 -67.078 1.00 77.39 302 ASP B CA 1
ATOM 5256 C C . ASP B 1 296 ? -14.576 7.174 -67.305 1.00 85.88 302 ASP B C 1
ATOM 5257 O O . ASP B 1 296 ? -15.049 6.444 -68.176 1.00 91.70 302 ASP B O 1
ATOM 5262 N N . ALA B 1 297 ? -15.331 7.953 -66.531 1.00 83.04 303 ALA B N 1
ATOM 5263 C CA . ALA B 1 297 ? -16.787 8.001 -66.686 1.00 80.09 303 ALA B CA 1
ATOM 5264 C C . ALA B 1 297 ? -17.223 8.858 -67.878 1.00 76.76 303 ALA B C 1
ATOM 5265 O O . ALA B 1 297 ? -18.350 8.726 -68.361 1.00 74.44 303 ALA B O 1
ATOM 5267 N N . ASN B 1 298 ? -16.333 9.733 -68.345 1.00 74.74 304 ASN B N 1
ATOM 5268 C CA . ASN B 1 298 ? -16.638 10.617 -69.465 1.00 73.31 304 ASN B CA 1
ATOM 5269 C C . ASN B 1 298 ? -15.665 10.444 -70.630 1.00 83.26 304 ASN B C 1
ATOM 5270 O O . ASN B 1 298 ? -15.380 11.403 -71.348 1.00 88.91 304 ASN B O 1
ATOM 5275 N N . LEU B 1 299 ? -15.162 9.225 -70.818 1.00 86.35 305 LEU B N 1
ATOM 5276 C CA . LEU B 1 299 ? -14.321 8.903 -71.975 1.00 89.24 305 LEU B CA 1
ATOM 5277 C C . LEU B 1 299 ? -14.977 9.280 -73.304 1.00 98.22 305 LEU B C 1
ATOM 5278 O O . LEU B 1 299 ? -14.316 9.779 -74.219 1.00 100.10 305 LEU B O 1
ATOM 5283 N N . ASP B 1 300 ? -16.280 9.025 -73.401 1.00 101.69 306 ASP B N 1
ATOM 5284 C CA . ASP B 1 300 ? -17.048 9.260 -74.627 1.00 101.22 306 ASP B CA 1
ATOM 5285 C C . ASP B 1 300 ? -16.958 10.699 -75.147 1.00 98.93 306 ASP B C 1
ATOM 5286 O O . ASP B 1 300 ? -17.065 10.936 -76.346 1.00 100.36 306 ASP B O 1
ATOM 5291 N N . VAL B 1 301 ? -16.762 11.646 -74.235 1.00 100.10 307 VAL B N 1
ATOM 5292 C CA . VAL B 1 301 ? -16.662 13.068 -74.564 1.00 94.31 307 VAL B CA 1
ATOM 5293 C C . VAL B 1 301 ? -15.201 13.514 -74.604 1.00 88.95 307 VAL B C 1
ATOM 5294 O O . VAL B 1 301 ? -14.820 14.416 -75.347 1.00 89.50 307 VAL B O 1
ATOM 5298 N N . ILE B 1 302 ? -14.383 12.871 -73.786 1.00 89.08 308 ILE B N 1
ATOM 5299 C CA . ILE B 1 302 ? -12.972 13.208 -73.722 1.00 87.31 308 ILE B CA 1
ATOM 5300 C C . ILE B 1 302 ? -12.248 12.779 -75.020 1.00 77.37 308 ILE B C 1
ATOM 5301 O O . ILE B 1 302 ? -11.524 13.576 -75.607 1.00 70.95 308 ILE B O 1
ATOM 5306 N N . LYS B 1 303 ? -12.462 11.548 -75.484 1.00 80.02 309 LYS B N 1
ATOM 5307 C CA . LYS B 1 303 ? -11.733 11.052 -76.650 1.00 82.42 309 LYS B CA 1
ATOM 5308 C C . LYS B 1 303 ? -11.883 11.997 -77.862 1.00 94.55 309 LYS B C 1
ATOM 5309 O O . LYS B 1 303 ? -10.869 12.497 -78.348 1.00 105.64 309 LYS B O 1
ATOM 5315 N N . PRO B 1 304 ? -13.129 12.285 -78.325 1.00 92.84 310 PRO B N 1
ATOM 5316 C CA . PRO B 1 304 ? -13.294 13.167 -79.498 1.00 92.07 310 PRO B CA 1
ATOM 5317 C C . PRO B 1 304 ? -12.654 14.562 -79.388 1.00 89.83 310 PRO B C 1
ATOM 5318 O O . PRO B 1 304 ? -12.211 15.094 -80.406 1.00 84.70 310 PRO B O 1
ATOM 5322 N N . MET B 1 305 ? -12.613 15.146 -78.191 1.00 90.09 311 MET B N 1
ATOM 5323 C CA . MET B 1 305 ? -12.013 16.470 -78.027 1.00 89.15 311 MET B CA 1
ATOM 5324 C C . MET B 1 305 ? -10.489 16.381 -77.953 1.00 89.08 311 MET B C 1
ATOM 5325 O O . MET B 1 305 ? -9.780 17.322 -78.308 1.00 88.94 311 MET B O 1
ATOM 5330 N N . PHE B 1 306 ? -9.984 15.244 -77.493 1.00 93.33 312 PHE B N 1
ATOM 5331 C CA . PHE B 1 306 ? -8.547 15.015 -77.483 1.00 95.43 312 PHE B CA 1
ATOM 5332 C C . PHE B 1 306 ? -8.116 14.687 -78.897 1.00 98.50 312 PHE B C 1
ATOM 5333 O O . PHE B 1 306 ? -7.041 15.086 -79.348 1.00 100.47 312 PHE B O 1
ATOM 5341 N N . GLU B 1 307 ? -9.000 13.977 -79.591 1.00 98.61 313 GLU B N 1
ATOM 5342 C CA . GLU B 1 307 ? -8.773 13.508 -80.952 1.00 97.61 313 GLU B CA 1
ATOM 5343 C C . GLU B 1 307 ? -8.723 14.687 -81.934 1.00 95.80 313 GLU B C 1
ATOM 5344 O O . GLU B 1 307 ? -8.077 14.597 -82.974 1.00 95.93 313 GLU B O 1
ATOM 5350 N N . THR B 1 308 ? -9.379 15.797 -81.595 1.00 94.58 314 THR B N 1
ATOM 5351 C CA . THR B 1 308 ? -9.330 16.994 -82.436 1.00 96.97 314 THR B CA 1
ATOM 5352 C C . THR B 1 308 ? -8.248 17.973 -81.971 1.00 95.55 314 THR B C 1
ATOM 5353 O O . THR B 1 308 ? -7.689 18.715 -82.771 1.00 103.96 314 THR B O 1
ATOM 5357 N N . LEU B 1 309 ? -7.956 17.984 -80.679 1.00 98.02 315 LEU B N 1
ATOM 5358 C CA . LEU B 1 309 ? -6.901 18.855 -80.173 1.00 99.91 315 LEU B CA 1
ATOM 5359 C C . LEU B 1 309 ? -5.572 18.396 -80.747 1.00 107.32 315 LEU B C 1
ATOM 5360 O O . LEU B 1 309 ? -4.860 19.170 -81.383 1.00 111.53 315 LEU B O 1
ATOM 5365 N N . MET B 1 310 ? -5.248 17.126 -80.531 1.00 108.33 316 MET B N 1
ATOM 5366 C CA . MET B 1 310 ? -4.207 16.470 -81.310 1.00 108.14 316 MET B CA 1
ATOM 5367 C C . MET B 1 310 ? -4.872 15.901 -82.578 1.00 109.69 316 MET B C 1
ATOM 5368 O O . MET B 1 310 ? -5.505 14.852 -82.518 1.00 110.05 316 MET B O 1
ATOM 5373 N N . GLY B 1 311 ? -4.753 16.585 -83.714 1.00 111.18 317 GLY B N 1
ATOM 5374 C CA . GLY B 1 311 ? -5.392 16.124 -84.944 1.00 114.15 317 GLY B CA 1
ATOM 5375 C C . GLY B 1 311 ? -4.880 14.760 -85.378 1.00 117.62 317 GLY B C 1
ATOM 5376 O O . GLY B 1 311 ? -4.097 14.664 -86.331 1.00 115.94 317 GLY B O 1
ATOM 5377 N N . ASN B 1 312 ? -5.360 13.705 -84.707 1.00 121.59 318 ASN B N 1
ATOM 5378 C CA . ASN B 1 312 ? -4.559 12.490 -84.546 1.00 122.34 318 ASN B CA 1
ATOM 5379 C C . ASN B 1 312 ? -5.159 11.430 -83.563 1.00 118.09 318 ASN B C 1
ATOM 5380 O O . ASN B 1 312 ? -5.852 11.776 -82.605 1.00 113.65 318 ASN B O 1
ATOM 5385 N N . GLU B 1 313 ? -4.856 10.151 -83.819 1.00 120.41 319 GLU B N 1
ATOM 5386 C CA . GLU B 1 313 ? -5.257 9.022 -82.970 1.00 124.90 319 GLU B CA 1
ATOM 5387 C C . GLU B 1 313 ? -4.029 8.344 -82.315 1.00 125.18 319 GLU B C 1
ATOM 5388 O O . GLU B 1 313 ? -4.141 7.708 -81.249 1.00 116.38 319 GLU B O 1
ATOM 5394 N N . GLU B 1 314 ? -2.871 8.452 -82.977 1.00 128.89 320 GLU B N 1
ATOM 5395 C CA . GLU B 1 314 ? -1.518 8.197 -82.424 1.00 128.13 320 GLU B CA 1
ATOM 5396 C C . GLU B 1 314 ? -1.253 8.865 -81.072 1.00 118.19 320 GLU B C 1
ATOM 5397 O O . GLU B 1 314 ? -0.378 8.434 -80.338 1.00 120.77 320 GLU B O 1
ATOM 5403 N N . GLU B 1 315 ? -2.023 9.901 -80.746 1.00 102.40 321 GLU B N 1
ATOM 5404 C CA . GLU B 1 315 ? -1.650 10.800 -79.668 1.00 94.03 321 GLU B CA 1
ATOM 5405 C C . GLU B 1 315 ? -2.809 11.194 -78.742 1.00 96.14 321 GLU B C 1
ATOM 5406 O O . GLU B 1 315 ? -2.587 11.666 -77.613 1.00 83.54 321 GLU B O 1
ATOM 5412 N N . ALA B 1 316 ? -4.041 11.031 -79.216 1.00 96.07 322 ALA B N 1
ATOM 5413 C CA . ALA B 1 316 ? -5.198 11.280 -78.360 1.00 93.64 322 ALA B CA 1
ATOM 5414 C C . ALA B 1 316 ? -5.173 10.235 -77.270 1.00 96.62 322 ALA B C 1
ATOM 5415 O O . ALA B 1 316 ? -5.587 10.481 -76.132 1.00 91.76 322 ALA B O 1
ATOM 5417 N N . VAL B 1 317 ? -4.656 9.064 -77.626 1.00 98.61 323 VAL B N 1
ATOM 5418 C CA . VAL B 1 317 ? -4.561 7.972 -76.673 1.00 98.40 323 VAL B CA 1
ATOM 5419 C C . VAL B 1 317 ? -3.455 8.216 -75.651 1.00 83.89 323 VAL B C 1
ATOM 5420 O O . VAL B 1 317 ? -3.580 7.833 -74.499 1.00 85.68 323 VAL B O 1
ATOM 5424 N N . LYS B 1 318 ? -2.371 8.858 -76.067 1.00 78.69 324 LYS B N 1
ATOM 5425 C CA . LYS B 1 318 ? -1.239 9.040 -75.173 1.00 76.51 324 LYS B CA 1
ATOM 5426 C C . LYS B 1 318 ? -1.553 10.138 -74.169 1.00 78.88 324 LYS B C 1
ATOM 5427 O O . LYS B 1 318 ? -1.088 10.098 -73.021 1.00 73.64 324 LYS B O 1
ATOM 5433 N N . LEU B 1 319 ? -2.372 11.095 -74.599 1.00 81.26 325 LEU B N 1
ATOM 5434 C CA . LEU B 1 319 ? -2.738 12.212 -73.740 1.00 75.33 325 LEU B CA 1
ATOM 5435 C C . LEU B 1 319 ? -3.779 11.804 -72.703 1.00 72.21 325 LEU B C 1
ATOM 5436 O O . LEU B 1 319 ? -3.738 12.288 -71.578 1.00 76.53 325 LEU B O 1
ATOM 5441 N N . ILE B 1 320 ? -4.700 10.909 -73.049 1.00 66.14 326 ILE B N 1
ATOM 5442 C CA . ILE B 1 320 ? -5.639 10.442 -72.030 1.00 67.41 326 ILE B CA 1
ATOM 5443 C C . ILE B 1 320 ? -4.911 9.588 -70.982 1.00 64.83 326 ILE B C 1
ATOM 5444 O O . ILE B 1 320 ? -5.179 9.703 -69.789 1.00 61.93 326 ILE B O 1
ATOM 5449 N N . ASN B 1 321 ? -3.957 8.773 -71.414 1.00 68.22 327 ASN B N 1
ATOM 5450 C CA . ASN B 1 321 ? -3.236 7.930 -70.475 1.00 62.73 327 ASN B CA 1
ATOM 5451 C C . ASN B 1 321 ? -2.192 8.718 -69.715 1.00 63.91 327 ASN B C 1
ATOM 5452 O O . ASN B 1 321 ? -1.703 8.277 -68.674 1.00 61.36 327 ASN B O 1
ATOM 5457 N N . TYR B 1 322 ? -1.870 9.902 -70.214 1.00 64.94 328 TYR B N 1
ATOM 5458 C CA . TYR B 1 322 ? -1.083 10.833 -69.426 1.00 64.01 328 TYR B CA 1
ATOM 5459 C C . TYR B 1 322 ? -1.872 11.294 -68.191 1.00 64.80 328 TYR B C 1
ATOM 5460 O O . TYR B 1 322 ? -1.328 11.422 -67.079 1.00 56.41 328 TYR B O 1
ATOM 5469 N N . TRP B 1 323 ? -3.156 11.562 -68.403 1.00 63.31 329 TRP B N 1
ATOM 5470 C CA . TRP B 1 323 ? -3.961 12.184 -67.373 1.00 73.37 329 TRP B CA 1
ATOM 5471 C C . TRP B 1 323 ? -4.348 11.169 -66.299 1.00 71.39 329 TRP B C 1
ATOM 5472 O O . TRP B 1 323 ? -4.457 11.515 -65.115 1.00 62.30 329 TRP B O 1
ATOM 5483 N N . ARG B 1 324 ? -4.520 9.919 -66.719 1.00 70.04 330 ARG B N 1
ATOM 5484 C CA . ARG B 1 324 ? -4.620 8.797 -65.791 1.00 68.30 330 ARG B CA 1
ATOM 5485 C C . ARG B 1 324 ? -3.360 8.711 -64.938 1.00 66.64 330 ARG B C 1
ATOM 5486 O O . ARG B 1 324 ? -3.439 8.520 -63.727 1.00 73.31 330 ARG B O 1
ATOM 5494 N N . GLY B 1 325 ? -2.198 8.871 -65.568 1.00 59.80 331 GLY B N 1
ATOM 5495 C CA . GLY B 1 325 ? -0.934 8.813 -64.857 1.00 57.71 331 GLY B CA 1
ATOM 5496 C C . GLY B 1 325 ? -0.832 9.873 -63.771 1.00 61.19 331 GLY B C 1
ATOM 5497 O O . GLY B 1 325 ? -0.474 9.579 -62.624 1.00 61.68 331 GLY B O 1
ATOM 5498 N N . PHE B 1 326 ? -1.129 11.108 -64.161 1.00 55.17 332 PHE B N 1
ATOM 5499 C CA . PHE B 1 326 ? -1.256 12.241 -63.253 1.00 57.07 332 PHE B CA 1
ATOM 5500 C C . PHE B 1 326 ? -2.048 11.824 -62.031 1.00 56.60 332 PHE B C 1
ATOM 5501 O O . PHE B 1 326 ? -1.533 11.823 -60.916 1.00 57.29 332 PHE B O 1
ATOM 5509 N N . CYS B 1 327 ? -3.290 11.404 -62.269 1.00 65.19 333 CYS B N 1
ATOM 5510 C CA . CYS B 1 327 ? -4.208 10.987 -61.207 1.00 65.85 333 CYS B CA 1
ATOM 5511 C C . CYS B 1 327 ? -3.688 9.831 -60.346 1.00 64.07 333 CYS B C 1
ATOM 5512 O O . CYS B 1 327 ? -3.729 9.899 -59.125 1.00 57.74 333 CYS B O 1
ATOM 5515 N N . LEU B 1 328 ? -3.200 8.777 -60.984 1.00 58.03 334 LEU B N 1
ATOM 5516 C CA . LEU B 1 328 ? -2.701 7.624 -60.249 1.00 55.21 334 LEU B CA 1
ATOM 5517 C C . LEU B 1 328 ? -1.394 7.937 -59.537 1.00 47.78 334 LEU B C 1
ATOM 5518 O O . LEU B 1 328 ? -1.128 7.379 -58.481 1.00 52.49 334 LEU B O 1
ATOM 5523 N N . SER B 1 329 ? -0.573 8.812 -60.113 1.00 46.79 335 SER B N 1
ATOM 5524 C CA . SER B 1 329 ? 0.598 9.327 -59.388 1.00 52.50 335 SER B CA 1
ATOM 5525 C C . SER B 1 329 ? 0.210 9.981 -58.056 1.00 54.36 335 SER B C 1
ATOM 5526 O O . SER B 1 329 ? 0.747 9.640 -57.003 1.00 52.23 335 SER B O 1
ATOM 5529 N N . GLY B 1 330 ? -0.727 10.920 -58.103 1.00 57.29 336 GLY B N 1
ATOM 5530 C CA . GLY B 1 330 ? -1.175 11.594 -56.892 1.00 53.56 336 GLY B CA 1
ATOM 5531 C C . GLY B 1 330 ? -1.926 10.681 -55.943 1.00 53.39 336 GLY B C 1
ATOM 5532 O O . GLY B 1 330 ? -1.802 10.801 -54.726 1.00 51.15 336 GLY B O 1
ATOM 5533 N N . MET B 1 331 ? -2.700 9.761 -56.507 1.00 50.02 337 MET B N 1
ATOM 5534 C CA . MET B 1 331 ? -3.481 8.804 -55.733 1.00 58.94 337 MET B CA 1
ATOM 5535 C C . MET B 1 331 ? -2.625 7.940 -54.838 1.00 58.80 337 MET B C 1
ATOM 5536 O O . MET B 1 331 ? -2.956 7.697 -53.677 1.00 62.09 337 MET B O 1
ATOM 5541 N N . GLU B 1 332 ? -1.532 7.442 -55.390 1.00 54.30 338 GLU B N 1
ATOM 5542 C CA . GLU B 1 332 ? -0.760 6.483 -54.640 1.00 53.52 338 GLU B CA 1
ATOM 5543 C C . GLU B 1 332 ? 0.294 7.194 -53.837 1.00 47.86 338 GLU B C 1
ATOM 5544 O O . GLU B 1 332 ? 0.631 6.752 -52.747 1.00 51.75 338 GLU B O 1
ATOM 5550 N N . MET B 1 333 ? 0.810 8.299 -54.365 1.00 42.42 339 MET B N 1
ATOM 5551 C CA . MET B 1 333 ? 1.887 8.998 -53.674 1.00 46.03 339 MET B CA 1
ATOM 5552 C C . MET B 1 333 ? 1.415 9.621 -52.373 1.00 49.09 339 MET B C 1
ATOM 5553 O O . MET B 1 333 ? 2.016 9.420 -51.326 1.00 48.19 339 MET B O 1
ATOM 5558 N N . PHE B 1 334 ? 0.341 10.396 -52.448 1.00 47.42 340 PHE B N 1
ATOM 5559 C CA . PHE B 1 334 ? -0.172 11.045 -51.266 1.00 52.48 340 PHE B CA 1
ATOM 5560 C C . PHE B 1 334 ? -0.976 10.065 -50.461 1.00 59.12 340 PHE B C 1
ATOM 5561 O O . PHE B 1 334 ? -1.193 10.255 -49.261 1.00 53.85 340 PHE B O 1
ATOM 5569 N N . GLY B 1 335 ? -1.412 9.003 -51.122 1.00 52.46 341 GLY B N 1
ATOM 5570 C CA . GLY B 1 335 ? -2.148 7.968 -50.429 1.00 49.27 341 GLY B CA 1
ATOM 5571 C C . GLY B 1 335 ? -1.234 7.082 -49.608 1.00 43.67 341 GLY B C 1
ATOM 5572 O O . GLY B 1 335 ? -1.706 6.387 -48.710 1.00 40.11 341 GLY B O 1
ATOM 5573 N N . TYR B 1 336 ? 0.063 7.098 -49.919 1.00 38.95 342 TYR B N 1
ATOM 5574 C CA . TYR B 1 336 ? 0.991 6.104 -49.377 1.00 47.53 342 TYR B CA 1
ATOM 5575 C C . TYR B 1 336 ? 0.924 6.068 -47.853 1.00 54.64 342 TYR B C 1
ATOM 5576 O O . TYR B 1 336 ? 0.751 7.113 -47.228 1.00 47.83 342 TYR B O 1
ATOM 5585 N N . ASN B 1 337 ? 1.019 4.868 -47.278 1.00 60.63 343 ASN B N 1
ATOM 5586 C CA . ASN B 1 337 ? 1.114 4.695 -45.833 1.00 63.10 343 ASN B CA 1
ATOM 5587 C C . ASN B 1 337 ? -0.002 5.450 -45.084 1.00 58.13 343 ASN B C 1
ATOM 5588 O O . ASN B 1 337 ? 0.250 6.237 -44.170 1.00 54.78 343 ASN B O 1
ATOM 5593 N N . ASN B 1 338 ? -1.237 5.218 -45.510 1.00 53.81 344 ASN B N 1
ATOM 5594 C CA . ASN B 1 338 ? -2.417 5.888 -44.970 1.00 57.22 344 ASN B CA 1
ATOM 5595 C C . ASN B 1 338 ? -2.289 7.412 -44.865 1.00 58.96 344 ASN B C 1
ATOM 5596 O O . ASN B 1 338 ? -2.875 8.026 -43.978 1.00 69.95 344 ASN B O 1
ATOM 5601 N N . GLY B 1 339 ? -1.517 8.013 -45.767 1.00 52.84 345 GLY B N 1
ATOM 5602 C CA . GLY B 1 339 ? -1.515 9.456 -45.952 1.00 46.34 345 GLY B CA 1
ATOM 5603 C C . GLY B 1 339 ? -0.475 10.163 -45.109 1.00 47.68 345 GLY B C 1
ATOM 5604 O O . GLY B 1 339 ? -0.459 11.389 -45.028 1.00 41.28 345 GLY B O 1
ATOM 5605 N N . GLU B 1 340 ? 0.407 9.372 -44.509 1.00 42.35 346 GLU B N 1
ATOM 5606 C CA . GLU B 1 340 ? 1.338 9.850 -43.498 1.00 44.90 346 GLU B CA 1
ATOM 5607 C C . GLU B 1 340 ? 2.763 9.988 -44.009 1.00 45.53 346 GLU B C 1
ATOM 5608 O O . GLU B 1 340 ? 3.703 10.047 -43.217 1.00 38.74 346 GLU B O 1
ATOM 5614 N N . GLU B 1 341 ? 2.943 10.020 -45.322 1.00 51.39 347 GLU B N 1
ATOM 5615 C CA . GLU B 1 341 ? 4.277 10.285 -45.864 1.00 46.64 347 GLU B CA 1
ATOM 5616 C C . GLU B 1 341 ? 4.242 11.586 -46.647 1.00 49.22 347 GLU B C 1
ATOM 5617 O O . GLU B 1 341 ? 4.855 12.581 -46.247 1.00 42.78 347 GLU B O 1
ATOM 5623 N N . TRP B 1 342 ? 3.501 11.581 -47.753 1.00 49.78 348 TRP B N 1
ATOM 5624 C CA . TRP B 1 342 ? 3.339 12.772 -48.567 1.00 40.70 348 TRP B CA 1
ATOM 5625 C C . TRP B 1 342 ? 1.983 13.415 -48.226 1.00 37.37 348 TRP B C 1
ATOM 5626 O O . TRP B 1 342 ? 0.949 12.748 -48.119 1.00 34.71 348 TRP B O 1
ATOM 5637 N N . MET B 1 343 ? 1.978 14.721 -48.035 1.00 35.73 349 MET B N 1
ATOM 5638 C CA . MET B 1 343 ? 0.784 15.350 -47.506 1.00 38.47 349 MET B CA 1
ATOM 5639 C C . MET B 1 343 ? 0.765 16.833 -47.854 1.00 44.27 349 MET B C 1
ATOM 5640 O O . MET B 1 343 ? 1.603 17.297 -48.632 1.00 51.55 349 MET B O 1
ATOM 5645 N N . ALA B 1 344 ? -0.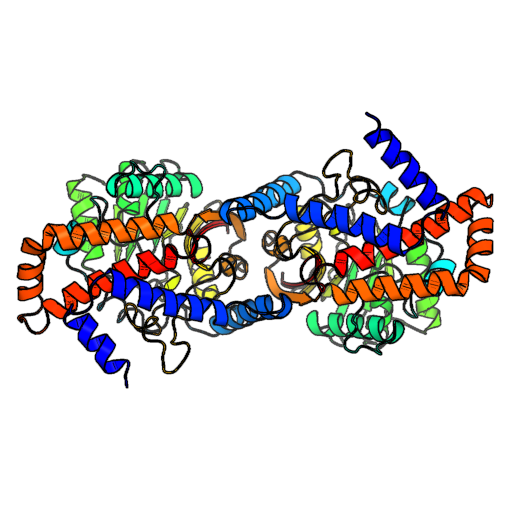170 17.588 -47.290 1.00 38.19 350 ALA B N 1
ATOM 5646 C CA . ALA B 1 344 ? -0.161 19.036 -47.512 1.00 41.16 350 ALA B CA 1
ATOM 5647 C C . ALA B 1 344 ? 0.227 19.788 -46.249 1.00 45.50 350 ALA B C 1
ATOM 5648 O O . ALA B 1 344 ? 0.058 19.297 -45.133 1.00 50.65 350 ALA B O 1
ATOM 5650 N N . SER B 1 345 ? 0.721 21.000 -46.450 1.00 40.13 351 SER B N 1
ATOM 5651 C CA . SER B 1 345 ? 1.188 21.851 -45.379 1.00 44.98 351 SER B CA 1
ATOM 5652 C C . SER B 1 345 ? 0.558 23.236 -45.559 1.00 51.36 351 SER B C 1
ATOM 5653 O O . SER B 1 345 ? 0.434 23.719 -46.692 1.00 52.58 351 SER B O 1
ATOM 5656 N N . HIS B 1 346 ? 0.112 23.830 -44.447 1.00 40.81 352 HIS B N 1
ATOM 5657 C CA . HIS B 1 346 ? -0.499 25.161 -44.426 1.00 36.64 352 HIS B CA 1
ATOM 5658 C C . HIS B 1 346 ? 0.291 26.087 -43.496 1.00 41.12 352 HIS B C 1
ATOM 5659 O O . HIS B 1 346 ? 0.442 25.793 -42.323 1.00 37.61 352 HIS B O 1
ATOM 5666 N N . VAL B 1 347 ? 0.801 27.190 -44.032 1.00 40.06 353 VAL B N 1
ATOM 5667 C CA . VAL B 1 347 ? 1.578 28.133 -43.256 1.00 43.47 353 VAL B CA 1
ATOM 5668 C C . VAL B 1 347 ? 0.952 29.522 -43.343 1.00 44.08 353 VAL B C 1
ATOM 5669 O O . VAL B 1 347 ? 0.492 29.926 -44.393 1.00 48.70 353 VAL B O 1
ATOM 5673 N N . LEU B 1 348 ? 0.915 30.218 -42.211 1.00 40.66 354 LEU B N 1
ATOM 5674 C CA . LEU B 1 348 ? 0.394 31.574 -42.108 1.00 50.94 354 LEU B CA 1
ATOM 5675 C C . LEU B 1 348 ? 1.541 32.496 -41.731 1.00 53.20 354 LEU B C 1
ATOM 5676 O O . LEU B 1 348 ? 2.238 32.242 -40.752 1.00 62.62 354 LEU B O 1
ATOM 5681 N N . PHE B 1 349 ? 1.750 33.545 -42.514 1.00 44.62 355 PHE B N 1
ATOM 5682 C CA . PHE B 1 349 ? 2.838 34.487 -42.257 1.00 47.39 355 PHE B CA 1
ATOM 5683 C C . PHE B 1 349 ? 2.321 35.893 -42.030 1.00 51.47 355 PHE B C 1
ATOM 5684 O O . PHE B 1 349 ? 1.329 36.308 -42.648 1.00 44.23 355 PHE B O 1
ATOM 5692 N N . LYS B 1 350 ? 3.042 36.632 -41.191 1.00 50.62 356 LYS B N 1
ATOM 5693 C CA . LYS B 1 350 ? 2.940 38.086 -41.127 1.00 53.66 356 LYS B CA 1
ATOM 5694 C C . LYS B 1 350 ? 4.254 38.679 -41.662 1.00 51.97 356 LYS B C 1
ATOM 5695 O O . LYS B 1 350 ? 5.229 37.936 -41.882 1.00 40.28 356 LYS B O 1
ATOM 5701 N N . LYS B 1 351 ? 4.282 40.001 -41.857 1.00 62.20 357 LYS B N 1
ATOM 5702 C CA . LYS B 1 351 ? 5.480 40.720 -42.319 1.00 65.32 357 LYS B CA 1
ATOM 5703 C C . LYS B 1 351 ? 6.623 40.727 -41.307 1.00 55.14 357 LYS B C 1
ATOM 5704 O O . LYS B 1 351 ? 6.628 41.523 -40.381 1.00 51.56 357 LYS B O 1
#

Nearest PDB structures (foldseek):
  6gkv-assembly1_B  TM=1.003E+00  e=1.563E-71  Coptis japonica
  6gkz-assembly1_A  TM=9.994E-01  e=1.808E-63  Coptis japonica
  6gkz-assembly2_C  TM=9.974E-01  e=1.881E-62  Coptis japonica
  6gkz-assembly2_B-2  TM=1.000E+00  e=3.525E-62  Coptis japonica
  5kok-assembly1_B  TM=9.802E-01  e=1.848E-48  Thalictrum flavum subsp. glaucum

InterPro domains:
  IPR029063 S-adenosyl-L-methionine-dependent methyltransferase superfamily [G3DSA:3.40.50.150] (74-351)
  IPR029063 S-adenosyl-L-methionine-dependent methyltransferase superfamily [SSF53335] (79-349)

Organism: Coptis japonica (NCBI:txid3442)

Sequence (698 aa):
QTKKAAIVELLKQLELGLVPYDDIKQLIRRELARRLQWGYKPTYEEQIAEIQNLTHSLRQMKIATEVETLDSQLYEIPIEFLKIMNGSNLKGSCCYFKEDSTTLDEAEIAMLDLYCERAQIQDGQSVLDLGCGQGALTLHVAQKYKNCRVTAVTNSVSQKEYIEEESRRRNLLNVEVKLADITTHEMAETYDRILVIELFEHMKNYELLLRKISEWISKDGLLFLEHICHKTFAYHYEPLDDDDWFTEYVFPAGTMIIPSASFFLYFQDDVSVVNHWTLSGKHFSRTNEEWLKRLDANLDVIKPMFETLMGNEEEAVKLINYWRGFCLSGMEMFGYNNGEEWMASHVLFKKAAIVELLKQLELGLVPYDDIKQLIRRELARRLQWGYKPTYEEQIAEIQNLTHSLRQMKIATEVETLDSQLYEIPIEFLKIMNGSNLKGSCCYFKEDSTTLDEAEIAMLDLYCERAQIQDGQSVLDLGCGQGALTLHVAQKYKNCRVTAVTNSVSQKEYIEEESRRRNLLNVEVKLADITTHEMAETYDRILVIELFEHMKNYELLLRKISEWISKDGLLFLEHICHKTFAYHYEPLDDDDWFTEYVFPAGTMIIPSASFFLYFQDDVSVVNHWTLSGKHFSRTNEEWLKRLDANLDVIKPMFETLMGNEEEAVKLINYWRGFCLSGMEMFGYNNGEEWMASHVLFKK

B-factor: mean 62.98, std 19.74, range [22.35, 152.47]

Foldseek 3Di:
DCLLVVLVVVLVCLLLVNDDLVNVLVVLVVLLVVVVVVQDDPDVVVLVVQLVVQLVVLQPDAFFPCQVVQVVVDVQDAVVLQPLLADDLSDPAFFQDPDPPQARNNRLVVVLVVQCVVQVDDLQWEEEEEAQRLNSNVLVCQPPSVNYQYEYEEQHPNSQVNNVVVCVVSPTDRYDYDHDDLSDDADQAATQEYEYEADSQQTGNVLVSVQRVLSRYDANHKYKYKHKAFQGHKFQLDAPDSSRPLSCLQGHHRRGIHHHLCNCVSRPPRKAWDDKDWDFLQRQLVNLVSSLVSLVVVVVPQQVVLCVVPVDNSVSSSVSSSSVSVSSSSNSNCPPPNRNTITMMMTMIGD/DVVVVVLVCLLLVVDDLVRVLVVLVVLLVVVCVVQDDPDVVVLVVQLVVQLVVLQPDAFFPPFCVQCPVPVLDDPVLLPLLADPLSDPAFFQDDDPVDDRNNSLVRRLVVQCVVQVDDQAWEEEEEPCRLNSNVVVNQVVRVNYQYEYEEQDDSSQVNVVVVCVVVVRPRYHYDHDGLSPDADQAATQEYEYEAPSFQTGNVQVSCVRVLNNHDANHKYKYKHKAWQGGWDFLDAPDPPNPLSCLQPHGRRGIHHHLCNCVVRPPRKDWDDKDWDFLVRQLVSLVSSLVSCVVPVVPQLVVLCVVVVDDSRSSSVSSSSVSVSSSSNSNCPPPNRNTITMMMTMIHD